Protein AF-0000000066669365 (afdb_homodimer)

InterPro domains:
  IPR012906 Transcriptional repressor PaaX-like, N-terminal [PF07848] (10-70)
  IPR013225 Transcriptional repressor PaaX-like, C-terminal [PF08223] (181-238)
  IPR036388 Winged helix-like DNA-binding domain superfamily [G3DSA:1.10.10.10] (6-81)
  IPR048846 Transcriptional repressor PaaX-like, central Cas2-like domain [PF20803] (87-135)

Sequence (490 aa):
MAMRMRKLTARSAILSALLGAHPAQAPVSWIVSVAEELGLQQSAVRVALTRMVAMGDLERGQGVYRLSDRLIERQRRQDAAVSPLLKAWDGEWYLAVVTAVGDDAAARTAFRDTMRARKLGELREGVWTRPANVEIALGPDASRRVSVFTAAPHDSPVELAENLFAPQLWARDAQRLLRAFADSTSLRERFEVAAAAVRHILDDPLLPEPLLPADWPGAQLRAEYAAFRTEFMAFAEQLLVPSEAMAMRMRKLTARSAILSALLGAHPAQAPVSWIVSVAEELGLQQSAVRVALTRMVAMGDLERGQGVYRLSDRLIERQRRQDAAVSPLLKAWDGEWYLAVVTAVGDDAAARTAFRDTMRARKLGELREGVWTRPANVEIALGPDASRRVSVFTAAPHDSPVELAENLFAPQLWARDAQRLLRAFADSTSLRERFEVAAAAVRHILDDPLLPEPLLPADWPGAQLRAEYAAFRTEFMAFAEQLLVPSEA

Solvent-accessible surface area (backbone atoms only — not comparable to full-atom values): 27274 Å² total; per-residue (Å²): 124,77,78,77,67,61,76,80,46,52,57,58,47,51,51,54,50,32,69,52,32,90,65,42,45,46,41,55,68,50,55,44,52,54,36,41,76,51,71,42,56,64,67,54,39,54,52,38,52,53,50,34,38,73,72,53,45,30,43,79,55,96,64,28,38,27,62,22,70,67,51,53,51,52,48,51,52,49,55,44,54,68,61,64,79,71,52,82,68,86,72,44,21,40,34,36,34,49,59,60,77,88,72,52,71,67,57,51,51,54,47,51,51,53,42,46,74,68,49,39,23,65,74,38,94,58,30,32,34,38,70,48,28,54,87,80,80,66,55,72,73,58,46,71,30,38,50,45,25,46,27,31,65,74,60,61,64,46,57,51,44,40,73,51,65,36,53,67,60,56,37,52,53,47,50,52,48,51,51,48,48,71,69,38,88,45,72,42,51,39,46,24,46,39,56,52,44,53,57,53,51,63,64,53,68,75,72,57,71,91,56,48,65,98,80,61,44,62,67,58,50,52,49,52,42,52,50,46,51,52,52,52,32,53,54,51,53,60,66,64,53,73,74,80,119,124,77,78,76,67,60,75,78,46,52,58,57,49,51,50,54,50,31,69,52,32,88,63,43,44,46,42,55,68,48,55,45,52,52,37,42,75,51,70,44,57,63,69,55,39,55,51,38,51,54,50,33,38,73,74,55,45,31,42,78,56,96,65,28,39,28,62,23,70,67,52,52,53,53,49,50,51,50,56,46,54,68,61,65,79,71,50,80,68,85,71,42,22,39,34,36,33,50,59,61,77,88,72,53,72,68,57,50,51,54,47,50,50,51,41,46,73,67,50,39,23,66,75,37,94,56,30,33,33,38,70,48,28,57,88,81,81,69,55,71,73,59,47,70,30,38,50,45,24,46,26,32,63,74,61,59,64,46,58,53,44,40,74,52,64,36,56,67,59,55,37,52,53,48,49,51,48,52,50,47,49,71,69,38,86,45,71,45,51,36,46,25,45,40,55,52,44,52,56,52,51,62,64,54,68,76,72,57,71,91,58,48,64,96,78,61,43,62,67,60,48,51,49,52,44,51,52,46,52,52,51,50,32,54,53,49,52,59,65,63,55,76,75,81,120

Foldseek 3Di:
DQPPQDADALLNQLQLLLLLDVPSKDALVLSLVSCVQLVDDSVRNVVSQVVCVVVVQWDDDPRMIHGHPVVVVVVVVLVCLLPDQWADFDQKKKKKAFPDDDDDPVRLVVLVVQLVLQLWFDPDVRITMAGPTHDDDDPPVNVVRIDIDTDHDPDDPLVVCCVGQVLVVLQVVLVSLVVQCVPDDGLNSNSSSLVVLSVSSSSDSPHDPVNHDPPRCSVVSSVSSVVSSVVSSVVSVVSRPPPPD/DQPPQDADALLNQLQLLLLLDVPSKDALVLSLVSCVQLVDDSVRNVVSQVVCVVVVQWDDDPRMIHGHPVNNVVVVVLVCLLPDQWADFDQKKKKKAFPDDDDDPVRLVVLVVQLVLQLWFDPDVRITMAGPTHDDDDPPVNVVRIDIDTDHDPDDPLVVCCVGQVLVVLQVVLVSLVVQCVPDDGLNSNSSSLVVLSVSSSSDSPHDPVNHDPPRCSVVSSVSSVVSSVVSSVVSVVSRPPPPD

Nearest PDB structures (foldseek):
  3kfw-assembly1_X  TM=9.286E-01  e=2.089E-20  Mycobacterium tuberculosis
  8a39-assembly2_BP1-2  TM=7.249E-01  e=1.173E-09  Escherichia coli W
  7oyk-assembly2_CCC  TM=7.024E-01  e=5.234E-01  Bacillus subtilis subsp. subtilis str. 168
  2g7u-assembly1_A  TM=2.513E-01  e=1.469E-02  Rhodococcus jostii RHA1
  6lbs-assembly6_F  TM=3.876E-01  e=5.234E-01  Kluyveromyces lactis

Secondary structure (DSSP, 8-state):
----PPPP-HHHHHHHHHHHSSSSEEEHHHHHHHHHHTT--HHHHHHHHHHHHHTTSEEEETTEEEE-HHHHHHHHHHHHHHS-------S-EEEEEE------HHHHHHHHHHHHHTT-EEEETTEEEEESSS-----HHHHTTEEEEEEEESS-HHHHHHHHH-HHHHHHHHHHHHHHHHH--SHHHHHHHHHHHHHHHHT-----GGGS-TT--HHHHHHHHHHHHHHHHHHHHHHHS----/----PPPPPHHHHHHHHHHHSSSSEEEHHHHHHHHHHTT--HHHHHHHHHHHHHTTSEEEETTEEEE-HHHHHHHHHHHHHHS-------S-EEEEEE------HHHHHHHHHHHHHTT-EEEETTEEEEESSS-----HHHHTTEEEEEEEESS-HHHHHHHHH-HHHHHHHHHHHHHHHHH--SHHHHHHHHHHHHHHHHT-----GGGS-TT--HHHHHHHHHHHHHHHHHHHHHHHS----

pLDDT: mean 90.57, std 10.23, range [36.0, 98.69]

Structure (mmCIF, N/CA/C/O backbone):
data_AF-0000000066669365-model_v1
#
loop_
_entity.id
_entity.type
_entity.pdbx_description
1 polymer 'PaaX-like protein'
#
loop_
_atom_site.group_PDB
_atom_site.id
_atom_site.type_symbol
_atom_site.label_atom_id
_atom_site.label_alt_id
_atom_site.label_comp_id
_atom_site.label_asym_id
_atom_site.label_entity_id
_atom_site.label_seq_id
_atom_site.pdbx_PDB_ins_code
_atom_site.Cartn_x
_atom_site.Cartn_y
_atom_site.Cartn_z
_atom_site.occupancy
_atom_site.B_iso_or_equiv
_atom_site.auth_seq_id
_atom_site.auth_comp_id
_atom_site.auth_asym_id
_atom_site.auth_atom_id
_atom_site.pdbx_PDB_model_num
ATOM 1 N N . MET A 1 1 ? -16.938 -21.219 -23.234 1 36.06 1 MET A N 1
ATOM 2 C CA . MET A 1 1 ? -16.141 -21.812 -24.297 1 36.06 1 MET A CA 1
ATOM 3 C C . MET A 1 1 ? -15.43 -23.062 -23.812 1 36.06 1 MET A C 1
ATOM 5 O O . MET A 1 1 ? -15.008 -23.125 -22.656 1 36.06 1 MET A O 1
ATOM 9 N N . ALA A 1 2 ? -15.719 -24.094 -24.5 1 45.44 2 ALA A N 1
ATOM 10 C CA . ALA A 1 2 ? -15.172 -25.406 -24.141 1 45.44 2 ALA A CA 1
ATOM 11 C C . ALA A 1 2 ? -13.672 -25.312 -23.859 1 45.44 2 ALA A C 1
ATOM 13 O O . ALA A 1 2 ? -12.93 -24.703 -24.641 1 45.44 2 ALA A O 1
ATOM 14 N N . MET A 1 3 ? -13.336 -25.219 -22.656 1 54.41 3 MET A N 1
ATOM 15 C CA . MET A 1 3 ? -11.898 -25.234 -22.391 1 54.41 3 MET A CA 1
ATOM 16 C C . MET A 1 3 ? -11.172 -26.109 -23.406 1 54.41 3 MET A C 1
ATOM 18 O O . MET A 1 3 ? -11.461 -27.297 -23.516 1 54.41 3 MET A O 1
ATOM 22 N N . ARG A 1 4 ? -10.781 -25.578 -24.453 1 55.84 4 ARG A N 1
ATOM 23 C CA . ARG A 1 4 ? -10.07 -26.328 -25.484 1 55.84 4 ARG A CA 1
ATOM 24 C C . ARG A 1 4 ? -8.859 -27.047 -24.906 1 55.84 4 ARG A C 1
ATOM 26 O O . ARG A 1 4 ? -7.934 -26.422 -24.406 1 55.84 4 ARG A O 1
ATOM 33 N N . MET A 1 5 ? -9.07 -28.203 -24.531 1 72.38 5 MET A N 1
ATOM 34 C CA . MET A 1 5 ? -7.965 -29.031 -24.078 1 72.38 5 MET A CA 1
ATOM 35 C C . MET A 1 5 ? -6.93 -29.219 -25.188 1 72.38 5 MET A C 1
ATOM 37 O O . MET A 1 5 ? -7.281 -29.516 -26.328 1 72.38 5 MET A O 1
ATOM 41 N N . ARG A 1 6 ? -5.73 -28.875 -24.891 1 72.44 6 ARG A N 1
ATOM 42 C CA . ARG A 1 6 ? -4.664 -29.062 -25.859 1 72.44 6 ARG A CA 1
ATOM 43 C C . ARG A 1 6 ? -4.453 -30.547 -26.172 1 72.44 6 ARG A C 1
ATOM 45 O O . ARG A 1 6 ? -4.555 -31.391 -25.281 1 72.44 6 ARG A O 1
ATOM 52 N N . LYS A 1 7 ? -4.137 -30.703 -27.391 1 84.88 7 LYS A N 1
ATOM 53 C CA . LYS A 1 7 ? -3.875 -32.062 -27.844 1 84.88 7 LYS A CA 1
ATOM 54 C C . LYS A 1 7 ? -2.562 -32.594 -27.266 1 84.88 7 LYS A C 1
ATOM 56 O O . LYS A 1 7 ? -1.617 -31.828 -27.062 1 84.88 7 LYS A O 1
ATOM 61 N N . LEU A 1 8 ? -2.572 -33.844 -26.969 1 87.31 8 LEU A N 1
ATOM 62 C CA . LEU A 1 8 ? -1.37 -34.5 -26.469 1 87.31 8 LEU A CA 1
ATOM 63 C C . LEU A 1 8 ? -0.246 -34.406 -27.5 1 87.31 8 LEU A C 1
ATOM 65 O O . LEU A 1 8 ? -0.464 -34.688 -28.688 1 87.31 8 LEU A O 1
ATOM 69 N N . THR A 1 9 ? 0.892 -34 -27.078 1 89.81 9 THR A N 1
ATOM 70 C CA . THR A 1 9 ? 2.049 -33.938 -27.969 1 89.81 9 THR A CA 1
ATOM 71 C C . THR A 1 9 ? 3.002 -35.094 -27.688 1 89.81 9 THR A C 1
ATOM 73 O O . THR A 1 9 ? 3.006 -35.656 -26.594 1 89.81 9 THR A O 1
ATOM 76 N N . ALA A 1 10 ? 3.785 -35.375 -28.719 1 92.31 10 ALA A N 1
ATOM 77 C CA . ALA A 1 10 ? 4.801 -36.406 -28.578 1 92.31 10 ALA A CA 1
ATOM 78 C C . ALA A 1 10 ? 5.785 -36.062 -27.469 1 92.31 10 ALA A C 1
ATOM 80 O O . ALA A 1 10 ? 6.16 -36.938 -26.672 1 92.31 10 ALA A O 1
ATOM 81 N N . ARG A 1 11 ? 6.125 -34.844 -27.406 1 91.31 11 ARG A N 1
ATOM 82 C CA . ARG A 1 11 ? 7.066 -34.406 -26.391 1 91.31 11 ARG A CA 1
ATOM 83 C C . ARG A 1 11 ? 6.523 -34.656 -24.984 1 91.31 11 ARG A C 1
ATOM 85 O O . ARG A 1 11 ? 7.234 -35.188 -24.141 1 91.31 11 ARG A O 1
ATOM 92 N N . SER A 1 12 ? 5.289 -34.312 -24.797 1 88.12 12 SER A N 1
ATOM 93 C CA . SER A 1 12 ? 4.699 -34.469 -23.469 1 88.12 12 SER A CA 1
ATOM 94 C C . SER A 1 12 ? 4.574 -35.938 -23.094 1 88.12 12 SER A C 1
ATOM 96 O O . SER A 1 12 ? 4.785 -36.312 -21.938 1 88.12 12 SER A O 1
ATOM 98 N N . ALA A 1 13 ? 4.246 -36.719 -24.062 1 87.75 13 ALA A N 1
ATOM 99 C CA . ALA A 1 13 ? 4.141 -38.156 -23.828 1 87.75 13 ALA A CA 1
ATOM 100 C C . ALA A 1 13 ? 5.496 -38.75 -23.453 1 87.75 13 ALA A C 1
ATOM 102 O O . ALA A 1 13 ? 5.602 -39.531 -22.516 1 87.75 13 ALA A O 1
ATOM 103 N N . ILE A 1 14 ? 6.496 -38.375 -24.188 1 89.38 14 ILE A N 1
ATOM 104 C CA . ILE A 1 14 ? 7.855 -38.875 -23.953 1 89.38 14 ILE A CA 1
ATOM 105 C C . ILE A 1 14 ? 8.312 -38.469 -22.547 1 89.38 14 ILE A C 1
ATOM 107 O O . ILE A 1 14 ? 8.805 -39.312 -21.797 1 89.38 14 ILE A O 1
ATOM 111 N N . LEU A 1 15 ? 8.117 -37.25 -22.25 1 88.62 15 LEU A N 1
ATOM 112 C CA . LEU A 1 15 ? 8.516 -36.719 -20.953 1 88.62 15 LEU A CA 1
ATOM 113 C C . LEU A 1 15 ? 7.809 -37.469 -19.828 1 88.62 15 LEU A C 1
ATOM 115 O O . LEU A 1 15 ? 8.445 -37.906 -18.859 1 88.62 15 LEU A O 1
ATOM 119 N N . SER A 1 16 ? 6.562 -37.625 -19.953 1 83.88 16 SER A N 1
ATOM 120 C CA . SER A 1 16 ? 5.766 -38.281 -18.922 1 83.88 16 SER A CA 1
ATOM 121 C C . SER A 1 16 ? 6.184 -39.719 -18.75 1 83.88 16 SER A C 1
ATOM 123 O O . SER A 1 16 ? 6.277 -40.219 -17.625 1 83.88 16 SER A O 1
ATOM 125 N N . ALA A 1 17 ? 6.434 -40.344 -19.812 1 83.06 17 ALA A N 1
ATOM 126 C CA . ALA A 1 17 ? 6.859 -41.75 -19.781 1 83.06 17 ALA A CA 1
ATOM 127 C C . ALA A 1 17 ? 8.203 -41.906 -19.062 1 83.06 17 ALA A C 1
ATOM 129 O O . ALA A 1 17 ? 8.359 -42.719 -18.188 1 83.06 17 ALA A O 1
ATOM 130 N N . LEU A 1 18 ? 9.102 -41.062 -19.438 1 86.69 18 LEU A N 1
ATOM 131 C CA . LEU A 1 18 ? 10.453 -41.188 -18.891 1 86.69 18 LEU A CA 1
ATOM 132 C C . LEU A 1 18 ? 10.469 -40.812 -17.422 1 86.69 18 LEU A C 1
ATOM 134 O O . LEU A 1 18 ? 11.258 -41.344 -16.641 1 86.69 18 LEU A O 1
ATOM 138 N N . LEU A 1 19 ? 9.633 -39.906 -17.047 1 80.5 19 LEU A N 1
ATOM 139 C CA . LEU A 1 19 ? 9.547 -39.531 -15.641 1 80.5 19 LEU A CA 1
ATOM 140 C C . LEU A 1 19 ? 9 -40.656 -14.781 1 80.5 19 LEU A C 1
ATOM 142 O O . LEU A 1 19 ? 9.258 -40.719 -13.578 1 80.5 19 LEU A O 1
ATOM 146 N N . GLY A 1 20 ? 8.266 -41.5 -15.422 1 73.81 20 GLY A N 1
ATOM 147 C CA . GLY A 1 20 ? 7.75 -42.688 -14.719 1 73.81 20 GLY A CA 1
ATOM 148 C C . GLY A 1 20 ? 8.742 -43.812 -14.664 1 73.81 20 GLY A C 1
ATOM 149 O O . GLY A 1 20 ? 8.57 -44.75 -13.875 1 73.81 20 GLY A O 1
ATOM 150 N N . ALA A 1 21 ? 9.742 -43.719 -15.453 1 77.12 21 ALA A N 1
ATOM 151 C CA . ALA A 1 21 ? 10.766 -44.75 -15.469 1 77.12 21 ALA A CA 1
ATOM 152 C C . ALA A 1 21 ? 11.797 -44.531 -14.367 1 77.12 21 ALA A C 1
ATOM 154 O O . ALA A 1 21 ? 12.094 -43.375 -14.016 1 77.12 21 ALA A O 1
ATOM 155 N N . HIS A 1 22 ? 12.211 -45.719 -13.719 1 76.56 22 HIS A N 1
ATOM 156 C CA . HIS A 1 22 ? 13.266 -45.656 -12.711 1 76.56 22 HIS A CA 1
ATOM 157 C C . HIS A 1 22 ? 14.422 -46.594 -13.07 1 76.56 22 HIS A C 1
ATOM 159 O O . HIS A 1 22 ? 14.281 -47.812 -13.016 1 76.56 22 HIS A O 1
ATOM 165 N N . PRO A 1 23 ? 15.562 -45.906 -13.43 1 79.44 23 PRO A N 1
ATOM 166 C CA . PRO A 1 23 ? 15.883 -44.469 -13.617 1 79.44 23 PRO A CA 1
ATOM 167 C C . PRO A 1 23 ? 15.172 -43.875 -14.828 1 79.44 23 PRO A C 1
ATOM 169 O O . PRO A 1 23 ? 14.562 -44.594 -15.617 1 79.44 23 PRO A O 1
ATOM 172 N N . ALA A 1 24 ? 15.203 -42.5 -14.969 1 85.12 24 ALA A N 1
ATOM 173 C CA . ALA A 1 24 ? 14.492 -41.781 -16.016 1 85.12 24 ALA A CA 1
ATOM 174 C C . ALA A 1 24 ? 15.141 -42 -17.375 1 85.12 24 ALA A C 1
ATOM 176 O O . ALA A 1 24 ? 15.578 -41.062 -18.047 1 85.12 24 ALA A O 1
ATOM 177 N N . GLN A 1 25 ? 15.258 -43.25 -17.734 1 90.88 25 GLN A N 1
ATOM 178 C CA . GLN A 1 25 ? 15.82 -43.656 -19.016 1 90.88 25 GLN A CA 1
ATOM 179 C C . GLN A 1 25 ? 15.125 -44.906 -19.578 1 90.88 25 GLN A C 1
ATOM 181 O O . GLN A 1 25 ? 14.547 -45.688 -18.812 1 90.88 25 GLN A O 1
ATOM 186 N N . ALA A 1 26 ? 15.102 -44.969 -20.859 1 91.5 26 ALA A N 1
ATOM 187 C CA . ALA A 1 26 ? 14.445 -46.125 -21.484 1 91.5 26 ALA A CA 1
ATOM 188 C C . ALA A 1 26 ? 14.906 -46.281 -22.938 1 91.5 26 ALA A C 1
ATOM 190 O O . ALA A 1 26 ? 15.32 -45.312 -23.578 1 91.5 26 ALA A O 1
ATOM 191 N N . PRO A 1 27 ? 14.906 -47.531 -23.359 1 92.12 27 PRO A N 1
ATOM 192 C CA . PRO A 1 27 ? 15.18 -47.75 -24.781 1 92.12 27 PRO A CA 1
ATOM 193 C C . PRO A 1 27 ? 14.109 -47.125 -25.688 1 92.12 27 PRO A C 1
ATOM 195 O O . PRO A 1 27 ? 12.961 -46.969 -25.266 1 92.12 27 PRO A O 1
ATOM 198 N N . VAL A 1 28 ? 14.484 -46.781 -26.859 1 91.12 28 VAL A N 1
ATOM 199 C CA . VAL A 1 28 ? 13.602 -46.125 -27.828 1 91.12 28 VAL A CA 1
ATOM 200 C C . VAL A 1 28 ? 12.375 -47 -28.062 1 91.12 28 VAL A C 1
ATOM 202 O O . VAL A 1 28 ? 11.273 -46.5 -28.281 1 91.12 28 VAL A O 1
ATOM 205 N N . SER A 1 29 ? 12.516 -48.312 -28.062 1 90.88 29 SER A N 1
ATOM 206 C CA . SER A 1 29 ? 11.414 -49.25 -28.328 1 90.88 29 SER A CA 1
ATOM 207 C C . SER A 1 29 ? 10.297 -49.094 -27.312 1 90.88 29 SER A C 1
ATOM 209 O O . SER A 1 29 ? 9.117 -49.062 -27.656 1 90.88 29 SER A O 1
ATOM 211 N N . TRP A 1 30 ? 10.727 -48.938 -26.125 1 91.75 30 TRP A N 1
ATOM 212 C CA . TRP A 1 30 ? 9.75 -48.75 -25.047 1 91.75 30 TRP A CA 1
ATOM 213 C C . TRP A 1 30 ? 9.047 -47.406 -25.188 1 91.75 30 TRP A C 1
ATOM 215 O O . TRP A 1 30 ? 7.82 -47.312 -25.078 1 91.75 30 TRP A O 1
ATOM 225 N N . ILE A 1 31 ? 9.742 -46.344 -25.438 1 91.94 31 ILE A N 1
ATOM 226 C CA . ILE A 1 31 ? 9.188 -45 -25.578 1 91.94 31 ILE A CA 1
ATOM 227 C C . ILE A 1 31 ? 8.156 -44.969 -26.703 1 91.94 31 ILE A C 1
ATOM 229 O O . ILE A 1 31 ? 7.062 -44.438 -26.547 1 91.94 31 ILE A O 1
ATOM 233 N N . VAL A 1 32 ? 8.523 -45.594 -27.734 1 90.62 32 VAL A N 1
ATOM 234 C CA . VAL A 1 32 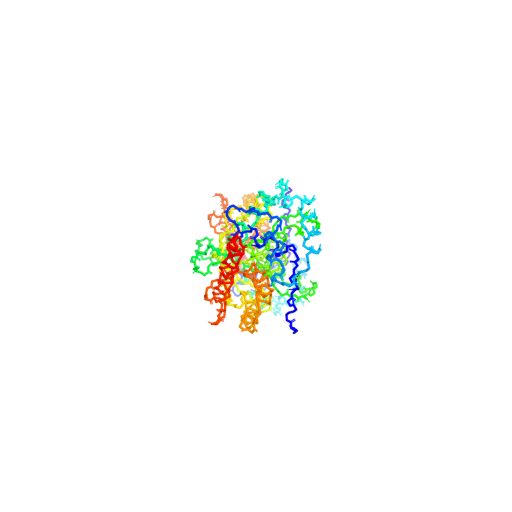? 7.652 -45.625 -28.906 1 90.62 32 VAL A CA 1
ATOM 235 C C . VAL A 1 32 ? 6.395 -46.438 -28.594 1 90.62 32 VAL A C 1
ATOM 237 O O . VAL A 1 32 ? 5.293 -46.062 -28.984 1 90.62 32 VAL A O 1
ATOM 240 N N . SER A 1 33 ? 6.535 -47.562 -27.859 1 90.88 33 SER A N 1
ATOM 241 C CA . SER A 1 33 ? 5.395 -48.406 -27.5 1 90.88 33 SER A CA 1
ATOM 242 C C . SER A 1 33 ? 4.398 -47.625 -26.641 1 90.88 33 SER A C 1
ATOM 244 O O . SER A 1 33 ? 3.188 -47.688 -26.875 1 90.88 33 SER A O 1
ATOM 246 N N . VAL A 1 34 ? 4.914 -46.875 -25.703 1 89.88 34 VAL A N 1
ATOM 247 C CA . VAL A 1 34 ? 4.059 -46.094 -24.844 1 89.88 34 VAL A CA 1
ATOM 248 C C . VAL A 1 34 ? 3.311 -45.031 -25.672 1 89.88 34 VAL A C 1
ATOM 250 O O . VAL A 1 34 ? 2.1 -44.875 -25.516 1 89.88 34 VAL A O 1
ATOM 253 N N . ALA A 1 35 ? 3.977 -44.375 -26.562 1 89.62 35 ALA A N 1
ATOM 254 C CA . ALA A 1 35 ? 3.398 -43.344 -27.391 1 89.62 35 ALA A CA 1
ATOM 255 C C . ALA A 1 35 ? 2.326 -43.906 -28.312 1 89.62 35 ALA A C 1
ATOM 257 O O . ALA A 1 35 ? 1.291 -43.25 -28.547 1 89.62 35 ALA A O 1
ATOM 258 N N . GLU A 1 36 ? 2.576 -45.031 -28.812 1 90.12 36 GLU A N 1
ATOM 259 C CA . GLU A 1 36 ? 1.615 -45.688 -29.703 1 90.12 36 GLU A CA 1
ATOM 260 C C . GLU A 1 36 ? 0.317 -46 -28.969 1 90.12 36 GLU A C 1
ATOM 262 O O . GLU A 1 36 ? -0.772 -45.844 -29.516 1 90.12 36 GLU A O 1
ATOM 267 N N . GLU A 1 37 ? 0.499 -46.469 -27.797 1 89.19 37 GLU A N 1
ATOM 268 C CA . GLU A 1 37 ? -0.681 -46.781 -26.984 1 89.19 37 GLU A CA 1
ATOM 269 C C . GLU A 1 37 ? -1.503 -45.531 -26.703 1 89.19 37 GLU A C 1
ATOM 271 O O . GLU A 1 37 ? -2.709 -45.625 -26.469 1 89.19 37 GLU A O 1
ATOM 276 N N . LEU A 1 38 ? -0.879 -44.375 -26.781 1 91.56 38 LEU A N 1
ATOM 277 C CA . LEU A 1 38 ? -1.552 -43.094 -26.562 1 91.56 38 LEU A CA 1
ATOM 278 C C . LEU A 1 38 ? -2.08 -42.531 -27.875 1 91.56 38 LEU A C 1
ATOM 280 O O . LEU A 1 38 ? -2.611 -41.438 -27.922 1 91.56 38 LEU A O 1
ATOM 284 N N . GLY A 1 39 ? -1.896 -43.25 -28.922 1 90.69 39 GLY A N 1
ATOM 285 C CA . GLY A 1 39 ? -2.457 -42.875 -30.203 1 90.69 39 GLY A CA 1
ATOM 286 C C . GLY A 1 39 ? -1.542 -41.969 -31.016 1 90.69 39 GLY A C 1
ATOM 287 O O . GLY A 1 39 ? -1.984 -41.344 -31.969 1 90.69 39 GLY A O 1
ATOM 288 N N . LEU A 1 40 ? -0.276 -41.938 -30.688 1 94.44 40 LEU A N 1
ATOM 289 C CA . LEU A 1 40 ? 0.68 -41.125 -31.438 1 94.44 40 LEU A CA 1
ATOM 290 C C . LEU A 1 40 ? 1.378 -41.938 -32.5 1 94.44 40 LEU A C 1
ATOM 292 O O . LEU A 1 40 ? 1.562 -43.125 -32.375 1 94.44 40 LEU A O 1
ATOM 296 N N . GLN A 1 41 ? 1.735 -41.25 -33.531 1 94.62 41 GLN A N 1
ATOM 297 C CA . GLN A 1 41 ? 2.473 -41.906 -34.625 1 94.62 41 GLN A CA 1
ATOM 298 C C . GLN A 1 41 ? 3.936 -42.094 -34.25 1 94.62 41 GLN A C 1
ATOM 300 O O . GLN A 1 41 ? 4.559 -41.219 -33.625 1 94.62 41 GLN A O 1
ATOM 305 N N . GLN A 1 42 ? 4.43 -43.25 -34.719 1 93.62 42 GLN A N 1
ATOM 306 C CA . GLN A 1 42 ? 5.82 -43.594 -34.406 1 93.62 42 GLN A CA 1
ATOM 307 C C . GLN A 1 42 ? 6.773 -42.562 -35 1 93.62 42 GLN A C 1
ATOM 309 O O . GLN A 1 42 ? 7.762 -42.188 -34.375 1 93.62 42 GLN A O 1
ATOM 314 N N . SER A 1 43 ? 6.473 -42.094 -36.156 1 94.5 43 SER A N 1
ATOM 315 C CA . SER A 1 43 ? 7.332 -41.125 -36.812 1 94.5 43 SER A CA 1
ATOM 316 C C . SER A 1 43 ? 7.391 -39.812 -36.031 1 94.5 43 SER A C 1
ATOM 318 O O . SER A 1 43 ? 8.461 -39.219 -35.875 1 94.5 43 SER A O 1
ATOM 320 N N . ALA A 1 44 ? 6.289 -39.438 -35.531 1 94.31 44 ALA A N 1
ATOM 321 C CA . ALA A 1 44 ? 6.223 -38.219 -34.719 1 94.31 44 ALA A CA 1
ATOM 322 C C . ALA A 1 44 ? 7.031 -38.344 -33.438 1 94.31 44 ALA A C 1
ATOM 324 O O . ALA A 1 44 ? 7.695 -37.375 -33.031 1 94.31 44 ALA A O 1
ATOM 325 N N . VAL A 1 45 ? 7.016 -39.469 -32.875 1 95.19 45 VAL A N 1
ATOM 326 C CA . VAL A 1 45 ? 7.746 -39.719 -31.625 1 95.19 45 VAL A CA 1
ATOM 327 C C . VAL A 1 45 ? 9.25 -39.688 -31.891 1 95.19 45 VAL A C 1
ATOM 329 O O . VAL A 1 45 ? 10 -39.062 -31.141 1 95.19 45 VAL A O 1
ATOM 332 N N . ARG A 1 46 ? 9.648 -40.281 -32.969 1 93.69 46 ARG A N 1
ATOM 333 C CA . ARG A 1 46 ? 11.07 -40.344 -33.281 1 93.69 46 ARG A CA 1
ATOM 334 C C . ARG A 1 46 ? 11.594 -38.938 -33.625 1 93.69 46 ARG A C 1
ATOM 336 O O . ARG A 1 46 ? 12.711 -38.594 -33.219 1 93.69 46 ARG A O 1
ATOM 343 N N . VAL A 1 47 ? 10.797 -38.188 -34.25 1 96.31 47 VAL A N 1
ATOM 344 C CA . VAL A 1 47 ? 11.164 -36.781 -34.562 1 96.31 47 VAL A CA 1
ATOM 345 C C . VAL A 1 47 ? 11.289 -36 -33.25 1 96.31 47 VAL A C 1
ATOM 347 O O . VAL A 1 47 ? 12.25 -35.25 -33.062 1 96.31 47 VAL A O 1
ATOM 350 N N . ALA A 1 48 ? 10.297 -36.188 -32.406 1 96.56 48 ALA A N 1
ATOM 351 C CA . ALA A 1 48 ? 10.312 -35.5 -31.109 1 96.56 48 ALA A CA 1
ATOM 352 C C . ALA A 1 48 ? 11.547 -35.875 -30.297 1 96.56 48 ALA A C 1
ATOM 354 O O . ALA A 1 48 ? 12.164 -35.031 -29.656 1 96.56 48 ALA A O 1
ATOM 355 N N . LEU A 1 49 ? 11.953 -37.156 -30.328 1 95.62 49 LEU A N 1
ATOM 356 C CA . LEU A 1 49 ? 13.141 -37.625 -29.609 1 95.62 49 LEU A CA 1
ATOM 357 C C . LEU A 1 49 ? 14.391 -36.906 -30.141 1 95.62 49 LEU A C 1
ATOM 359 O O . LEU A 1 49 ? 15.203 -36.438 -29.344 1 95.62 49 LEU A O 1
ATOM 363 N N . THR A 1 50 ? 14.5 -36.812 -31.406 1 95.25 50 THR A N 1
ATOM 364 C CA . THR A 1 50 ? 15.648 -36.156 -32.031 1 95.25 50 THR A CA 1
ATOM 365 C C . THR A 1 50 ? 15.719 -34.688 -31.625 1 95.25 50 THR A C 1
ATOM 367 O O . THR A 1 50 ? 16.797 -34.188 -31.297 1 95.25 50 THR A O 1
ATOM 370 N N . ARG A 1 51 ? 14.648 -34.031 -31.656 1 96.31 51 ARG A N 1
ATOM 371 C CA . ARG A 1 51 ? 14.578 -32.625 -31.281 1 96.31 51 ARG A CA 1
ATOM 372 C C . ARG A 1 51 ? 14.93 -32.438 -29.797 1 96.31 51 ARG A C 1
ATOM 374 O O . ARG A 1 51 ? 15.641 -31.484 -29.453 1 96.31 51 ARG A O 1
ATOM 381 N N . MET A 1 52 ? 14.391 -33.281 -28.984 1 95.5 52 MET A N 1
ATOM 382 C CA . MET A 1 52 ? 14.625 -33.188 -27.547 1 95.5 52 MET A CA 1
ATOM 383 C C . MET A 1 52 ? 16.094 -33.406 -27.203 1 95.5 52 MET A C 1
ATOM 385 O O . MET A 1 52 ? 16.625 -32.781 -26.281 1 95.5 52 MET A O 1
ATOM 389 N N . VAL A 1 53 ? 16.781 -34.219 -27.984 1 95.06 53 VAL A N 1
ATOM 390 C CA . VAL A 1 53 ? 18.219 -34.406 -27.812 1 95.06 53 VAL A CA 1
ATOM 391 C C . VAL A 1 53 ? 18.953 -33.156 -28.266 1 95.06 53 VAL A C 1
ATOM 393 O O . VAL A 1 53 ? 19.844 -32.656 -27.578 1 95.06 53 VAL A O 1
ATOM 396 N N . ALA A 1 54 ? 18.484 -32.656 -29.344 1 96 54 ALA A N 1
ATOM 397 C CA . ALA A 1 54 ? 19.125 -31.469 -29.891 1 96 54 ALA A CA 1
ATOM 398 C C . ALA A 1 54 ? 19 -30.297 -28.938 1 96 54 ALA A C 1
ATOM 400 O O . ALA A 1 54 ? 19.906 -29.469 -28.828 1 96 54 ALA A O 1
ATOM 401 N N . MET A 1 55 ? 17.891 -30.188 -28.234 1 94.88 55 MET A N 1
ATOM 402 C CA . MET A 1 55 ? 17.609 -29.094 -27.328 1 94.88 55 MET A CA 1
ATOM 403 C C . MET A 1 55 ? 18.234 -29.328 -25.969 1 94.88 55 MET A C 1
ATOM 405 O O . MET A 1 55 ? 18.141 -28.484 -25.078 1 94.88 55 MET A O 1
ATOM 409 N N . GLY A 1 56 ? 18.734 -30.516 -25.828 1 93.69 56 GLY A N 1
ATOM 410 C CA . GLY A 1 56 ? 19.406 -30.812 -24.578 1 93.69 56 GLY A CA 1
ATOM 411 C C . GLY A 1 56 ? 18.484 -31.359 -23.516 1 93.69 56 GLY A C 1
ATOM 412 O O . GLY A 1 56 ? 18.875 -31.484 -22.344 1 93.69 56 GLY A O 1
ATOM 413 N N . ASP A 1 57 ? 17.297 -31.688 -23.859 1 93.75 57 ASP A N 1
ATOM 414 C CA . ASP A 1 57 ? 16.312 -32.219 -22.922 1 93.75 57 ASP A CA 1
ATOM 415 C C . ASP A 1 57 ? 16.578 -33.719 -22.656 1 93.75 57 ASP A C 1
ATOM 417 O O . ASP A 1 57 ? 16.266 -34.219 -21.562 1 93.75 57 ASP A O 1
ATOM 421 N N . LEU A 1 58 ? 17.125 -34.438 -23.656 1 95 58 LEU A N 1
ATOM 422 C CA . LEU A 1 58 ? 17.438 -35.844 -23.562 1 95 58 LEU A CA 1
ATOM 423 C C . LEU A 1 58 ? 18.906 -36.094 -23.922 1 95 58 LEU A C 1
ATOM 425 O O . LEU A 1 58 ? 19.5 -35.344 -24.688 1 95 58 LEU A O 1
ATOM 429 N N . GLU A 1 59 ? 19.422 -37.031 -23.312 1 95.31 59 GLU A N 1
ATOM 430 C CA . GLU A 1 59 ? 20.703 -37.625 -23.719 1 95.31 59 GLU A CA 1
ATOM 431 C C . GLU A 1 59 ? 20.5 -39 -24.328 1 95.31 59 GLU A C 1
ATOM 433 O O . GLU A 1 59 ? 19.672 -39.781 -23.891 1 95.31 59 GLU A O 1
ATOM 438 N N . ARG A 1 60 ? 21.234 -39.25 -25.375 1 92.5 60 ARG A N 1
ATOM 439 C CA . ARG A 1 60 ? 21.109 -40.5 -26.078 1 92.5 60 ARG A CA 1
ATOM 440 C C . ARG A 1 60 ? 22.422 -41.281 -26.031 1 92.5 60 ARG A C 1
ATOM 442 O O . ARG A 1 60 ? 23.484 -40.719 -26.281 1 92.5 60 ARG A O 1
ATOM 449 N N . GLY A 1 61 ? 22.344 -42.531 -25.688 1 88.62 61 GLY A N 1
ATOM 450 C CA . GLY A 1 61 ? 23.469 -43.438 -25.734 1 88.62 61 GLY A CA 1
ATOM 451 C C . GLY A 1 61 ? 23.062 -44.875 -25.938 1 88.62 61 GLY A C 1
ATOM 452 O O . GLY A 1 61 ? 22.266 -45.406 -25.156 1 88.62 61 GLY A O 1
ATOM 453 N N . GLN A 1 62 ? 23.688 -45.5 -26.875 1 87.25 62 GLN A N 1
ATOM 454 C CA . GLN A 1 62 ? 23.5 -46.938 -27.141 1 87.25 62 GLN A CA 1
ATOM 455 C C . GLN A 1 62 ? 22.016 -47.281 -27.188 1 87.25 62 GLN A C 1
ATOM 457 O O . GLN A 1 62 ? 21.562 -48.219 -26.5 1 87.25 62 GLN A O 1
ATOM 462 N N . GLY A 1 63 ? 21.125 -46.5 -27.781 1 85.56 63 GLY A N 1
ATOM 463 C CA . GLY A 1 63 ? 19.719 -46.781 -28 1 85.56 63 GLY A CA 1
ATOM 464 C C . GLY A 1 63 ? 18.828 -46.438 -26.812 1 85.56 63 GLY A C 1
ATOM 465 O O . GLY A 1 63 ? 17.625 -46.688 -26.844 1 85.56 63 GLY A O 1
ATOM 466 N N . VAL A 1 64 ? 19.484 -45.906 -25.828 1 92.19 64 VAL A N 1
ATOM 467 C CA . VAL A 1 64 ? 18.75 -45.562 -24.609 1 92.19 64 VAL A CA 1
ATOM 468 C C . VAL A 1 64 ? 18.672 -44.031 -24.484 1 92.19 64 VAL A C 1
ATOM 470 O O . VAL A 1 64 ? 19.656 -43.344 -24.734 1 92.19 64 VAL A O 1
ATOM 473 N N . TYR A 1 65 ? 17.484 -43.562 -24.188 1 94.75 65 TYR A N 1
ATOM 474 C CA . TYR A 1 65 ? 17.266 -42.156 -23.953 1 94.75 65 TYR A CA 1
ATOM 475 C C . TYR A 1 65 ? 17.125 -41.875 -22.453 1 94.75 65 TYR A C 1
ATOM 477 O O . TYR A 1 65 ? 16.422 -42.594 -21.75 1 94.75 65 TYR A O 1
ATOM 485 N N . ARG A 1 66 ? 17.828 -40.812 -22.047 1 94.12 66 ARG A N 1
ATOM 486 C CA . ARG A 1 66 ? 17.797 -40.406 -20.641 1 94.12 66 ARG A CA 1
ATOM 487 C C . ARG A 1 66 ? 17.406 -38.938 -20.516 1 94.12 66 ARG A C 1
ATOM 489 O O . ARG A 1 66 ? 17.906 -38.094 -21.266 1 94.12 66 ARG A O 1
ATOM 496 N N . LEU A 1 67 ? 16.516 -38.656 -19.562 1 93.19 67 LEU A N 1
ATOM 497 C CA . LEU A 1 67 ? 16.219 -37.25 -19.281 1 93.19 67 LEU A CA 1
ATOM 498 C C . LEU A 1 67 ? 17.453 -36.531 -18.766 1 93.19 67 LEU A C 1
ATOM 500 O O . LEU A 1 67 ? 18.219 -37.062 -17.969 1 93.19 67 LEU A O 1
ATOM 504 N N . SER A 1 68 ? 17.625 -35.344 -19.234 1 93.44 68 SER A N 1
ATOM 505 C CA . SER A 1 68 ? 18.719 -34.5 -18.734 1 93.44 68 SER A CA 1
ATOM 506 C C . SER A 1 68 ? 18.5 -34.125 -17.266 1 93.44 68 SER A C 1
ATOM 508 O O . SER A 1 68 ? 17.359 -34.062 -16.812 1 93.44 68 SER A O 1
ATOM 510 N N . ASP A 1 69 ? 19.594 -33.875 -16.578 1 89.31 69 ASP A N 1
ATOM 511 C CA . ASP A 1 69 ? 19.516 -33.438 -15.18 1 89.31 69 ASP A CA 1
ATOM 512 C C . ASP A 1 69 ? 18.703 -32.156 -15.039 1 89.31 69 ASP A C 1
ATOM 514 O O . ASP A 1 69 ? 17.953 -32 -14.07 1 89.31 69 ASP A O 1
ATOM 518 N N . ARG A 1 70 ? 18.859 -31.344 -15.977 1 88.31 70 ARG A N 1
ATOM 519 C CA . ARG A 1 70 ? 18.125 -30.078 -15.984 1 88.31 70 ARG A CA 1
ATOM 520 C C . ARG A 1 70 ? 16.625 -30.312 -16.031 1 88.31 70 ARG A C 1
ATOM 522 O O . ARG A 1 70 ? 15.867 -29.703 -15.266 1 88.31 70 ARG A O 1
ATOM 529 N N . LEU A 1 71 ? 16.172 -31.203 -16.781 1 85.81 71 LEU A N 1
ATOM 530 C CA . LEU A 1 71 ? 14.75 -31.453 -16.938 1 85.81 71 LEU A CA 1
ATOM 531 C C . LEU A 1 71 ? 14.203 -32.219 -15.734 1 85.81 71 LEU A C 1
ATOM 533 O O . LEU A 1 71 ? 13.062 -31.969 -15.32 1 85.81 71 LEU A O 1
ATOM 537 N N . ILE A 1 72 ? 15.023 -33.062 -15.188 1 85.94 72 ILE A N 1
ATOM 538 C CA . ILE A 1 72 ? 14.633 -33.75 -13.969 1 85.94 72 ILE A CA 1
ATOM 539 C C . ILE A 1 72 ? 14.414 -32.75 -12.844 1 85.94 72 ILE A C 1
ATOM 541 O O . ILE A 1 72 ? 13.406 -32.844 -12.133 1 85.94 72 ILE A O 1
ATOM 545 N N . GLU A 1 73 ? 15.32 -31.844 -12.781 1 86.81 73 GLU A N 1
ATOM 546 C CA . GLU A 1 73 ? 15.219 -30.828 -11.734 1 86.81 73 GLU A CA 1
ATOM 547 C C . GLU A 1 73 ? 14 -29.938 -11.938 1 86.81 73 GLU A C 1
ATOM 549 O O . GLU A 1 73 ? 13.297 -29.609 -10.977 1 86.81 73 GLU A O 1
ATOM 554 N N . ARG A 1 74 ? 13.711 -29.578 -13.148 1 82.06 74 ARG A N 1
ATOM 555 C CA . ARG A 1 74 ? 12.531 -28.781 -13.469 1 82.06 74 ARG A CA 1
ATOM 556 C C . ARG A 1 74 ? 11.25 -29.5 -13.086 1 82.06 74 ARG A C 1
ATOM 558 O O . ARG A 1 74 ? 10.336 -28.906 -12.516 1 82.06 74 ARG A O 1
ATOM 565 N N . GLN A 1 75 ? 11.234 -30.766 -13.352 1 79.31 75 GLN A N 1
ATOM 566 C CA . GLN A 1 75 ? 10.055 -31.562 -13.023 1 79.31 75 GLN A CA 1
ATOM 567 C C . GLN A 1 75 ? 9.875 -31.688 -11.516 1 79.31 75 GLN A C 1
ATOM 569 O O . GLN A 1 75 ? 8.75 -31.609 -11.008 1 79.31 75 GLN A O 1
ATOM 574 N N . ARG A 1 76 ? 10.938 -31.828 -10.836 1 80 76 ARG A N 1
ATOM 575 C CA . ARG A 1 76 ? 10.891 -31.891 -9.375 1 80 76 ARG A CA 1
ATOM 576 C C . ARG A 1 76 ? 10.305 -30.609 -8.797 1 80 76 ARG A C 1
ATOM 578 O O . ARG A 1 76 ? 9.469 -30.656 -7.891 1 80 76 ARG A O 1
ATOM 585 N N . ARG A 1 77 ? 10.656 -29.531 -9.352 1 79.44 77 ARG A N 1
ATOM 586 C CA . ARG A 1 77 ? 10.156 -28.234 -8.906 1 79.44 77 ARG A CA 1
ATOM 587 C C . ARG A 1 77 ? 8.664 -28.109 -9.188 1 79.44 77 ARG A C 1
ATOM 589 O O . ARG A 1 77 ? 7.914 -27.578 -8.359 1 79.44 77 ARG A O 1
ATOM 596 N N . GLN A 1 78 ? 8.359 -28.562 -10.281 1 78 78 GLN A N 1
ATOM 597 C CA . GLN A 1 78 ? 6.945 -28.531 -10.641 1 78 78 GLN A CA 1
ATOM 598 C C . GLN A 1 78 ? 6.113 -29.406 -9.719 1 78 78 GLN A C 1
ATOM 600 O O . GLN A 1 78 ? 5.027 -29.016 -9.289 1 78 78 GLN A O 1
ATOM 605 N N . ASP A 1 79 ? 6.637 -30.594 -9.469 1 79 79 ASP A N 1
ATOM 606 C CA . ASP A 1 79 ? 5.949 -31.5 -8.562 1 79 79 ASP A CA 1
ATOM 607 C C . ASP A 1 79 ? 5.781 -30.875 -7.176 1 79 79 ASP A C 1
ATOM 609 O O . ASP A 1 79 ? 4.727 -31 -6.555 1 79 79 ASP A O 1
ATOM 613 N N . ALA A 1 80 ? 6.715 -30.203 -6.789 1 78.25 80 ALA A N 1
ATOM 614 C CA . ALA A 1 80 ? 6.664 -29.516 -5.496 1 78.25 80 ALA A CA 1
ATOM 615 C C . ALA A 1 80 ? 5.637 -28.391 -5.512 1 78.25 80 ALA A C 1
ATOM 617 O O . ALA A 1 80 ? 4.969 -28.141 -4.504 1 78.25 80 ALA A O 1
ATOM 618 N N . ALA A 1 81 ? 5.496 -27.875 -6.656 1 80.5 81 ALA A N 1
ATOM 619 C CA . ALA A 1 81 ? 4.582 -26.75 -6.809 1 80.5 81 ALA A CA 1
ATOM 620 C C . ALA A 1 81 ? 3.129 -27.219 -6.812 1 80.5 81 ALA A C 1
ATOM 622 O O . ALA A 1 81 ? 2.217 -26.438 -6.527 1 80.5 81 ALA A O 1
ATOM 623 N N . VAL A 1 82 ? 2.973 -28.422 -7.102 1 85.5 82 VAL A N 1
ATOM 624 C CA . VAL A 1 82 ? 1.635 -29 -7.113 1 85.5 82 VAL A CA 1
ATOM 625 C C . VAL A 1 82 ? 1.178 -29.281 -5.684 1 85.5 82 VAL A C 1
ATOM 627 O O . VAL A 1 82 ? -0.022 -29.266 -5.395 1 85.5 82 VAL A O 1
ATOM 630 N N . SER A 1 83 ? 2.115 -29.453 -4.734 1 81.5 83 SER A N 1
ATOM 631 C CA . SER A 1 83 ? 1.83 -29.703 -3.324 1 81.5 83 SER A CA 1
ATOM 632 C C . SER A 1 83 ? 2.58 -28.719 -2.432 1 81.5 83 SER A C 1
ATOM 634 O O . SER A 1 83 ? 3.494 -29.109 -1.702 1 81.5 83 SER A O 1
ATOM 636 N N . PRO A 1 84 ? 2.057 -27.531 -2.471 1 79.94 84 PRO A N 1
ATOM 637 C CA . PRO A 1 84 ? 2.824 -26.531 -1.734 1 79.94 84 PRO A CA 1
ATOM 638 C C . PRO A 1 84 ? 2.607 -26.609 -0.225 1 79.94 84 PRO A C 1
ATOM 640 O O . PRO A 1 84 ? 1.602 -27.156 0.23 1 79.94 84 PRO A O 1
ATOM 643 N N . LEU A 1 85 ? 3.631 -26.109 0.441 1 80.88 85 LEU A N 1
ATOM 644 C CA . LEU A 1 85 ? 3.533 -25.969 1.89 1 80.88 85 LEU A CA 1
ATOM 645 C C . LEU A 1 85 ? 2.842 -24.656 2.27 1 80.88 85 LEU A C 1
ATOM 647 O O . LEU A 1 85 ? 3.289 -23.578 1.881 1 80.88 85 LEU A O 1
ATOM 651 N N . LEU A 1 86 ? 1.704 -24.875 3.002 1 87.31 86 LEU A N 1
ATOM 652 C CA . LEU A 1 86 ? 0.936 -23.719 3.447 1 87.31 86 LEU A CA 1
ATOM 653 C C . LEU A 1 86 ? 1.087 -23.516 4.949 1 87.31 86 LEU A C 1
ATOM 655 O O . LEU A 1 86 ? 1.345 -24.469 5.691 1 87.31 86 LEU A O 1
ATOM 659 N N . LYS A 1 87 ? 1.063 -22.297 5.332 1 91.12 87 LYS A N 1
ATOM 660 C CA . LYS A 1 87 ? 1.036 -22 6.762 1 91.12 87 LYS A CA 1
ATOM 661 C C . LYS A 1 87 ? -0.351 -21.531 7.195 1 91.12 87 LYS A C 1
ATOM 663 O O . LYS A 1 87 ? -1.172 -21.141 6.359 1 91.12 87 LYS A O 1
ATOM 668 N N . ALA A 1 88 ? -0.521 -21.594 8.492 1 93.5 88 ALA A N 1
ATOM 669 C CA . ALA A 1 88 ? -1.78 -21.109 9.055 1 93.5 88 ALA A CA 1
ATOM 670 C C . ALA A 1 88 ? -1.959 -19.625 8.773 1 93.5 88 ALA A C 1
ATOM 672 O O . ALA A 1 88 ? -0.989 -18.859 8.789 1 93.5 88 ALA A O 1
ATOM 673 N N . TRP A 1 89 ? -3.164 -19.328 8.547 1 96.5 89 TRP A N 1
ATOM 674 C CA . TRP A 1 89 ? -3.482 -17.938 8.242 1 96.5 89 TRP A CA 1
ATOM 675 C C . TRP A 1 89 ? -4.242 -17.281 9.391 1 96.5 89 TRP A C 1
ATOM 677 O O . TRP A 1 89 ? -5.254 -17.812 9.852 1 96.5 89 TRP A O 1
ATOM 687 N N . ASP A 1 90 ? -3.76 -16.141 9.805 1 96.06 90 ASP A N 1
ATOM 688 C CA . ASP A 1 90 ? -4.355 -15.469 10.961 1 96.06 90 ASP A CA 1
ATOM 689 C C . ASP A 1 90 ? -5.023 -14.156 10.555 1 96.06 90 ASP A C 1
ATOM 691 O O . ASP A 1 90 ? -5.293 -13.305 11.406 1 96.06 90 ASP A O 1
ATOM 695 N N . GLY A 1 91 ? -5.258 -13.969 9.32 1 97.19 91 GLY A N 1
ATOM 696 C CA . GLY A 1 91 ? -5.922 -12.766 8.859 1 97.19 91 GLY A CA 1
ATOM 697 C C . GLY A 1 91 ? -4.961 -11.734 8.281 1 97.19 91 GLY A C 1
ATOM 698 O O . GLY A 1 91 ? -5.391 -10.742 7.695 1 97.19 91 GLY A O 1
ATOM 699 N N . GLU A 1 92 ? -3.672 -12.031 8.344 1 97.56 92 GLU A N 1
ATOM 700 C CA . GLU A 1 92 ? -2.66 -11.07 7.906 1 97.56 92 GLU A CA 1
ATOM 701 C C . GLU A 1 92 ? -2.377 -11.211 6.414 1 97.56 92 GLU A C 1
ATOM 703 O O . GLU A 1 92 ? -2.535 -12.289 5.848 1 97.56 92 GLU A O 1
ATOM 708 N N . TRP A 1 93 ? -2.057 -10.141 5.914 1 98.56 93 TRP A N 1
ATOM 709 C CA . TRP A 1 93 ? -1.673 -10.07 4.508 1 98.56 93 TRP A CA 1
ATOM 710 C C . TRP A 1 93 ? -0.237 -9.578 4.359 1 98.56 93 TRP A C 1
ATOM 712 O O . TRP A 1 93 ? 0.254 -8.82 5.195 1 98.56 93 TRP A O 1
ATOM 722 N N . TYR A 1 94 ? 0.445 -10.141 3.367 1 98.31 94 TYR A N 1
ATOM 723 C CA . TYR A 1 94 ? 1.69 -9.578 2.85 1 98.31 94 TYR A CA 1
ATOM 724 C C . TYR A 1 94 ? 1.415 -8.453 1.86 1 98.31 94 TYR A C 1
ATOM 726 O O . TYR A 1 94 ? 0.637 -8.625 0.918 1 98.31 94 TYR A O 1
ATOM 734 N N . LEU A 1 95 ? 1.947 -7.285 2.09 1 98.62 95 LEU A N 1
ATOM 735 C CA . LEU A 1 95 ? 1.732 -6.137 1.215 1 98.62 95 LEU A CA 1
ATOM 736 C C . LEU A 1 95 ? 3.061 -5.496 0.82 1 98.62 95 LEU A C 1
ATOM 738 O O . LEU A 1 95 ? 3.812 -5.039 1.682 1 98.62 95 LEU A O 1
ATOM 742 N N . ALA A 1 96 ? 3.344 -5.539 -0.442 1 98.56 96 ALA A N 1
ATOM 743 C CA . ALA A 1 96 ? 4.574 -4.961 -0.982 1 98.56 96 ALA A CA 1
ATOM 744 C C . ALA A 1 96 ? 4.27 -3.773 -1.888 1 98.56 96 ALA A C 1
ATOM 746 O O . ALA A 1 96 ? 3.52 -3.9 -2.859 1 98.56 96 ALA A O 1
ATOM 747 N N . VAL A 1 97 ? 4.824 -2.604 -1.563 1 98.38 97 VAL A N 1
ATOM 748 C CA . VAL A 1 97 ? 4.672 -1.383 -2.348 1 98.38 97 VAL A CA 1
ATOM 749 C C . VAL A 1 97 ? 5.984 -1.062 -3.066 1 98.38 97 VAL A C 1
ATOM 751 O O . VAL A 1 97 ? 7.031 -0.938 -2.43 1 98.38 97 VAL A O 1
ATOM 754 N N . VAL A 1 98 ? 5.918 -0.964 -4.375 1 97.69 98 VAL A N 1
ATOM 755 C CA . VAL A 1 98 ? 7.105 -0.581 -5.133 1 97.69 98 VAL A CA 1
ATOM 756 C C . VAL A 1 98 ? 7.477 0.866 -4.812 1 97.69 98 VAL A C 1
ATOM 758 O O . VAL A 1 98 ? 6.68 1.781 -5.027 1 97.69 98 VAL A O 1
ATOM 761 N N . THR A 1 99 ? 8.594 1.074 -4.281 1 95.31 99 THR A N 1
ATOM 762 C CA . THR A 1 99 ? 9.047 2.418 -3.932 1 95.31 99 THR A CA 1
ATOM 763 C C . THR A 1 99 ? 10.266 2.814 -4.758 1 95.31 99 THR A C 1
ATOM 765 O O . THR A 1 99 ? 10.648 3.986 -4.789 1 95.31 99 THR A O 1
ATOM 768 N N . ALA A 1 100 ? 10.805 1.872 -5.438 1 90.75 100 ALA A N 1
ATOM 769 C CA . ALA A 1 100 ? 11.914 2.188 -6.336 1 90.75 100 ALA A CA 1
ATOM 770 C C . ALA A 1 100 ? 11.453 3.082 -7.48 1 90.75 100 ALA A C 1
ATOM 772 O O . ALA A 1 100 ? 10.328 2.941 -7.973 1 90.75 100 ALA A O 1
ATOM 773 N N . VAL A 1 101 ? 12.328 4 -7.914 1 85.5 101 VAL A N 1
ATOM 774 C CA . VAL A 1 101 ? 12.016 4.93 -8.992 1 85.5 101 VAL A CA 1
ATOM 775 C C . VAL A 1 101 ? 12.992 4.727 -10.148 1 85.5 101 VAL A C 1
ATOM 777 O O . VAL A 1 101 ? 14.125 4.27 -9.945 1 85.5 101 VAL A O 1
ATOM 780 N N . GLY A 1 102 ? 12.57 5.047 -11.305 1 85.62 102 GLY A N 1
ATOM 781 C CA . GLY A 1 102 ? 13.477 5.176 -12.438 1 85.62 102 GLY A CA 1
ATOM 782 C C . GLY A 1 102 ? 13.688 3.871 -13.18 1 85.62 102 GLY A C 1
ATOM 783 O O . GLY A 1 102 ? 14.633 3.746 -13.969 1 85.62 102 GLY A O 1
ATOM 784 N N . ASP A 1 103 ? 12.875 2.789 -12.922 1 85.81 103 ASP A N 1
ATOM 785 C CA . ASP A 1 103 ? 13.016 1.528 -13.648 1 85.81 103 ASP A CA 1
ATOM 786 C C . ASP A 1 103 ? 12.5 1.654 -15.078 1 85.81 103 ASP A C 1
ATOM 788 O O . ASP A 1 103 ? 11.516 2.348 -15.328 1 85.81 103 ASP A O 1
ATOM 792 N N . ASP A 1 104 ? 13.25 1.03 -15.93 1 90.5 104 ASP A N 1
ATOM 793 C CA . ASP A 1 104 ? 12.766 1.032 -17.297 1 90.5 104 ASP A CA 1
ATOM 794 C C . ASP A 1 104 ? 11.68 -0.02 -17.5 1 90.5 104 ASP A C 1
ATOM 796 O O . ASP A 1 104 ? 11.336 -0.754 -16.578 1 90.5 104 ASP A O 1
ATOM 800 N N . ALA A 1 105 ? 11.172 -0.073 -18.719 1 90.19 105 ALA A N 1
ATOM 801 C CA . ALA A 1 105 ? 10.016 -0.905 -19.031 1 90.19 105 ALA A CA 1
ATOM 802 C C . ALA A 1 105 ? 10.352 -2.387 -18.875 1 90.19 105 ALA A C 1
ATOM 804 O O . ALA A 1 105 ? 9.531 -3.166 -18.391 1 90.19 105 ALA A O 1
ATOM 805 N N . ALA A 1 106 ? 11.492 -2.795 -19.266 1 91.75 106 ALA A N 1
ATOM 806 C CA . ALA A 1 106 ? 11.906 -4.191 -19.188 1 91.75 106 ALA A CA 1
ATOM 807 C C . ALA A 1 106 ? 12.031 -4.645 -17.734 1 91.75 106 ALA A C 1
ATOM 809 O O . ALA A 1 106 ? 11.586 -5.738 -17.375 1 91.75 106 ALA A O 1
ATOM 810 N N . ALA A 1 107 ? 12.586 -3.775 -16.953 1 90.56 107 ALA A N 1
ATOM 811 C CA . ALA A 1 107 ? 12.75 -4.07 -15.523 1 90.56 107 ALA A CA 1
ATOM 812 C C . ALA A 1 107 ? 11.398 -4.176 -14.828 1 90.56 107 ALA A C 1
ATOM 814 O O . ALA A 1 107 ? 11.195 -5.055 -13.984 1 90.56 107 ALA A O 1
ATOM 815 N N . ARG A 1 108 ? 10.508 -3.336 -15.258 1 91.81 108 ARG A N 1
ATOM 816 C CA . ARG A 1 108 ? 9.172 -3.357 -14.688 1 91.81 108 ARG A CA 1
ATOM 817 C C . ARG A 1 108 ? 8.438 -4.648 -15.039 1 91.81 108 ARG A C 1
ATOM 819 O O . ARG A 1 108 ? 7.793 -5.258 -14.188 1 91.81 108 ARG A O 1
ATOM 826 N N . THR A 1 109 ? 8.602 -5.066 -16.25 1 93.12 109 THR A N 1
ATOM 827 C CA . THR A 1 109 ? 7.969 -6.305 -16.688 1 93.12 109 THR A CA 1
ATOM 828 C C . THR A 1 109 ? 8.547 -7.504 -15.945 1 93.12 109 THR A C 1
ATOM 830 O O . THR A 1 109 ? 7.801 -8.359 -15.469 1 93.12 109 THR A O 1
ATOM 833 N N . ALA A 1 110 ? 9.828 -7.527 -15.836 1 92.38 110 ALA A N 1
ATOM 834 C CA . ALA A 1 110 ? 10.492 -8.617 -15.125 1 92.38 110 ALA A CA 1
ATOM 835 C C . ALA A 1 110 ? 10.055 -8.664 -13.664 1 92.38 110 ALA A C 1
ATOM 837 O O . ALA A 1 110 ? 9.867 -9.742 -13.102 1 92.38 110 ALA A O 1
ATOM 838 N N . PHE A 1 111 ? 9.906 -7.531 -13.188 1 95.12 111 PHE A N 1
ATOM 839 C CA . PHE A 1 111 ? 9.477 -7.453 -11.797 1 95.12 111 PHE A CA 1
ATOM 840 C C . PHE A 1 111 ? 8.055 -7.984 -11.641 1 95.12 111 PHE A C 1
ATOM 842 O O . PHE A 1 111 ? 7.777 -8.766 -10.727 1 95.12 111 PHE A O 1
ATOM 849 N N . ARG A 1 112 ? 7.207 -7.602 -12.539 1 95.12 112 ARG A N 1
ATOM 850 C CA . ARG A 1 112 ? 5.832 -8.086 -12.5 1 95.12 112 ARG A CA 1
ATOM 851 C C . ARG A 1 112 ? 5.781 -9.609 -12.609 1 95.12 112 ARG A C 1
ATOM 853 O O . ARG A 1 112 ? 5.031 -10.266 -11.883 1 95.12 112 ARG A O 1
ATOM 860 N N . ASP A 1 113 ? 6.59 -10.125 -13.406 1 93.25 113 ASP A N 1
ATOM 861 C CA . ASP A 1 113 ? 6.66 -11.578 -13.57 1 93.25 113 ASP A CA 1
ATOM 862 C C . ASP A 1 113 ? 7.121 -12.25 -12.281 1 93.25 113 ASP A C 1
ATOM 864 O O . ASP A 1 113 ? 6.598 -13.297 -11.898 1 93.25 113 ASP A O 1
ATOM 868 N N . THR A 1 114 ? 8.062 -11.625 -11.688 1 93.38 114 THR A N 1
ATOM 869 C CA . THR A 1 114 ? 8.586 -12.133 -10.422 1 93.38 114 THR A CA 1
ATOM 870 C C . THR A 1 114 ? 7.492 -12.164 -9.359 1 93.38 114 THR A C 1
ATOM 872 O O . THR A 1 114 ? 7.324 -13.164 -8.656 1 93.38 114 THR A O 1
ATOM 875 N N . MET A 1 115 ? 6.746 -11.117 -9.281 1 96.31 115 MET A N 1
ATOM 876 C CA . MET A 1 115 ? 5.699 -11.016 -8.266 1 96.31 115 MET A CA 1
ATOM 877 C C . MET A 1 115 ? 4.586 -12.023 -8.523 1 96.31 115 MET A C 1
ATOM 879 O O . MET A 1 115 ? 4.105 -12.68 -7.602 1 96.31 115 MET A O 1
ATOM 883 N N . ARG A 1 116 ? 4.266 -12.18 -9.758 1 94.12 116 ARG A N 1
ATOM 884 C CA . ARG A 1 116 ? 3.234 -13.141 -10.125 1 94.12 116 ARG A CA 1
ATOM 885 C C . ARG A 1 116 ? 3.691 -14.57 -9.828 1 94.12 116 ARG A C 1
ATOM 887 O O . ARG A 1 116 ? 2.902 -15.391 -9.367 1 94.12 116 ARG A O 1
ATOM 894 N N . ALA A 1 117 ? 4.938 -14.797 -10.086 1 90.38 117 ALA A N 1
ATOM 895 C CA . ALA A 1 117 ? 5.5 -16.109 -9.82 1 90.38 117 ALA A CA 1
ATOM 896 C C . ALA A 1 117 ? 5.441 -16.438 -8.328 1 90.38 117 ALA A C 1
ATOM 898 O O . ALA A 1 117 ? 5.379 -17.609 -7.945 1 90.38 117 ALA A O 1
ATOM 899 N N . ARG A 1 118 ? 5.375 -15.438 -7.539 1 92.94 118 ARG A N 1
ATOM 900 C CA . ARG A 1 118 ? 5.277 -15.625 -6.094 1 92.94 118 ARG A CA 1
ATOM 901 C C . ARG A 1 118 ? 3.824 -15.586 -5.633 1 92.94 118 ARG A C 1
ATOM 903 O O . ARG A 1 118 ? 3.551 -15.5 -4.434 1 92.94 118 ARG A O 1
ATOM 910 N N . LYS A 1 119 ? 2.914 -15.57 -6.602 1 94.94 119 LYS A N 1
ATOM 911 C CA . LYS A 1 119 ? 1.474 -15.695 -6.406 1 94.94 119 LYS A CA 1
ATOM 912 C C . LYS A 1 119 ? 0.9 -14.453 -5.73 1 94.94 119 LYS A C 1
ATOM 914 O O . LYS A 1 119 ? -0.047 -14.547 -4.945 1 94.94 119 LYS A O 1
ATOM 919 N N . LEU A 1 120 ? 1.56 -13.328 -5.957 1 97.62 120 LEU A N 1
ATOM 920 C CA . LEU A 1 120 ? 1.016 -12.062 -5.473 1 97.62 120 LEU A CA 1
ATOM 921 C C . LEU A 1 120 ? 0.028 -11.477 -6.477 1 97.62 120 LEU A C 1
ATOM 923 O O . LEU A 1 120 ? 0.196 -11.641 -7.688 1 97.62 120 LEU A O 1
ATOM 927 N N . GLY A 1 121 ? -1.036 -10.914 -5.918 1 97.88 121 GLY A N 1
ATOM 928 C CA . GLY A 1 121 ? -1.948 -10.133 -6.738 1 97.88 121 GLY A CA 1
ATOM 929 C C . GLY A 1 121 ? -1.639 -8.648 -6.719 1 97.88 121 GLY A C 1
ATOM 930 O O . GLY A 1 121 ? -1.113 -8.125 -5.734 1 97.88 121 GLY A O 1
ATOM 931 N N . GLU A 1 122 ? -1.973 -8.023 -7.789 1 97.75 122 GLU A N 1
ATOM 932 C CA . GLU A 1 122 ? -1.722 -6.59 -7.898 1 97.75 122 GLU A CA 1
ATOM 933 C C . GLU A 1 122 ? -2.982 -5.781 -7.605 1 97.75 122 GLU A C 1
ATOM 935 O O . GLU A 1 122 ? -3.928 -5.785 -8.398 1 97.75 122 GLU A O 1
ATOM 940 N N . LEU A 1 123 ? -2.977 -5.121 -6.449 1 97.75 123 LEU A N 1
ATOM 941 C CA . LEU A 1 123 ? -4.125 -4.316 -6.043 1 97.75 123 LEU A CA 1
ATOM 942 C C . LEU A 1 123 ? -4.254 -3.074 -6.918 1 97.75 123 LEU A C 1
ATOM 944 O O . LEU A 1 123 ? -5.363 -2.682 -7.285 1 97.75 123 LEU A O 1
ATOM 948 N N . ARG A 1 124 ? -3.162 -2.479 -7.176 1 95.62 124 ARG A N 1
ATOM 949 C CA . ARG A 1 124 ? -2.928 -1.419 -8.148 1 95.62 124 ARG A CA 1
ATOM 950 C C . ARG A 1 124 ? -1.481 -1.433 -8.641 1 95.62 124 ARG A C 1
ATOM 952 O O . ARG A 1 124 ? -0.636 -2.127 -8.07 1 95.62 124 ARG A O 1
ATOM 959 N N . GLU A 1 125 ? -1.27 -0.679 -9.68 1 93.5 125 GLU A N 1
ATOM 960 C CA . GLU A 1 125 ? 0.096 -0.654 -10.195 1 93.5 125 GLU A CA 1
ATOM 961 C C . GLU A 1 125 ? 1.1 -0.371 -9.078 1 93.5 125 GLU A C 1
ATOM 963 O O . GLU A 1 125 ? 1.008 0.653 -8.398 1 93.5 125 GLU A O 1
ATOM 968 N N . GLY A 1 126 ? 1.947 -1.344 -8.859 1 95.44 126 GLY A N 1
ATOM 969 C CA . GLY A 1 126 ? 3.035 -1.171 -7.91 1 95.44 126 GLY A CA 1
ATOM 970 C C . GLY A 1 126 ? 2.66 -1.571 -6.496 1 95.44 126 GLY A C 1
ATOM 971 O O . GLY A 1 126 ? 3.451 -1.399 -5.566 1 95.44 126 GLY A O 1
ATOM 972 N N . VAL A 1 127 ? 1.467 -2.066 -6.305 1 98.19 127 VAL A N 1
ATOM 973 C CA . VAL A 1 127 ? 1.055 -2.555 -4.992 1 98.19 127 VAL A CA 1
ATOM 974 C C . VAL A 1 127 ? 0.632 -4.02 -5.094 1 98.19 127 VAL A C 1
ATOM 976 O O . VAL A 1 127 ? -0.401 -4.332 -5.688 1 98.19 127 VAL A O 1
ATOM 979 N N . TRP A 1 128 ? 1.407 -4.848 -4.477 1 98.31 128 TRP A N 1
ATOM 980 C CA . TRP A 1 128 ? 1.201 -6.293 -4.547 1 98.31 128 TRP A CA 1
ATOM 981 C C . TRP A 1 128 ? 0.824 -6.855 -3.182 1 98.31 128 TRP A C 1
ATOM 983 O O . TRP A 1 128 ? 1.394 -6.461 -2.162 1 98.31 128 TRP A O 1
ATOM 993 N N . THR A 1 129 ? -0.152 -7.715 -3.193 1 98.69 129 THR A N 1
ATOM 994 C CA . THR A 1 129 ? -0.583 -8.227 -1.897 1 98.69 129 THR A CA 1
ATOM 995 C C . THR A 1 129 ? -1.148 -9.633 -2.031 1 98.69 129 THR A C 1
ATOM 997 O O . THR A 1 129 ? -1.502 -10.062 -3.131 1 98.69 129 THR A O 1
ATOM 1000 N N . ARG A 1 130 ? -1.104 -10.344 -0.964 1 98.38 130 ARG A N 1
ATOM 1001 C CA . ARG A 1 130 ? -1.727 -11.656 -0.804 1 98.38 130 ARG A CA 1
ATOM 1002 C C . ARG A 1 130 ? -1.888 -12.008 0.671 1 98.38 130 ARG A C 1
ATOM 1004 O O . ARG A 1 130 ? -1.189 -11.461 1.526 1 98.38 130 ARG A O 1
ATOM 1011 N N . PRO A 1 131 ? -2.846 -12.898 0.961 1 98.31 131 PRO A N 1
ATOM 1012 C CA . PRO A 1 131 ? -2.857 -13.422 2.328 1 98.31 131 PRO A CA 1
ATOM 1013 C C . PRO A 1 131 ? -1.527 -14.062 2.727 1 98.31 131 PRO A C 1
ATOM 1015 O O . PRO A 1 131 ? -0.885 -14.719 1.904 1 98.31 131 PRO A O 1
ATOM 1018 N N . ALA A 1 132 ? -1.145 -13.891 3.988 1 97.38 132 ALA A N 1
ATOM 1019 C CA . ALA A 1 132 ? 0.162 -14.336 4.465 1 97.38 132 ALA A CA 1
ATOM 1020 C C . ALA A 1 132 ? 0.122 -15.805 4.867 1 97.38 132 ALA A C 1
ATOM 1022 O O . ALA A 1 132 ? 0.41 -16.156 6.016 1 97.38 132 ALA A O 1
ATOM 1023 N N . ASN A 1 133 ? -0.151 -16.672 3.961 1 96.62 133 ASN A N 1
ATOM 1024 C CA . ASN A 1 133 ? -0.228 -18.094 4.254 1 96.62 133 ASN A CA 1
ATOM 1025 C C . ASN A 1 133 ? 0.8 -18.891 3.455 1 96.62 133 ASN A C 1
ATOM 1027 O O . ASN A 1 133 ? 0.806 -20.125 3.492 1 96.62 133 ASN A O 1
ATOM 1031 N N . VAL A 1 134 ? 1.566 -18.156 2.609 1 92.94 134 VAL A N 1
ATOM 1032 C CA . VAL A 1 134 ? 2.676 -18.75 1.874 1 92.94 134 VAL A CA 1
ATOM 1033 C C . VAL A 1 134 ? 3.963 -17.984 2.162 1 92.94 134 VAL A C 1
ATOM 1035 O O . VAL A 1 134 ? 3.928 -16.781 2.395 1 92.94 134 VAL A O 1
ATOM 1038 N N . GLU A 1 135 ? 5.023 -18.688 2.186 1 89.06 135 GLU A N 1
ATOM 1039 C CA . GLU A 1 135 ? 6.305 -18.016 2.35 1 89.06 135 GLU A CA 1
ATOM 1040 C C . GLU A 1 135 ? 6.703 -17.266 1.078 1 89.06 135 GLU A C 1
ATOM 1042 O O . GLU A 1 135 ? 6.719 -17.844 -0.008 1 89.06 135 GLU A O 1
ATOM 1047 N N . ILE A 1 136 ? 6.965 -16.016 1.274 1 89.88 136 ILE A N 1
ATOM 1048 C CA . ILE A 1 136 ? 7.367 -15.195 0.134 1 89.88 136 ILE A CA 1
ATOM 1049 C C . ILE A 1 136 ? 8.852 -14.844 0.247 1 89.88 136 ILE A C 1
ATOM 1051 O O . ILE A 1 136 ? 9.266 -14.195 1.206 1 89.88 136 ILE A O 1
ATOM 1055 N N . ALA A 1 137 ? 9.609 -15.336 -0.623 1 87.25 137 ALA A N 1
ATOM 1056 C CA . ALA A 1 137 ? 11.023 -14.992 -0.719 1 87.25 137 ALA A CA 1
ATOM 1057 C C . ALA A 1 137 ? 11.312 -14.203 -1.996 1 87.25 137 ALA A C 1
ATOM 1059 O O . ALA A 1 137 ? 11.352 -14.773 -3.088 1 87.25 137 ALA A O 1
ATOM 1060 N N . LEU A 1 138 ? 11.477 -12.93 -1.713 1 90.81 138 LEU A N 1
ATOM 1061 C CA . LEU A 1 138 ? 11.852 -12.117 -2.861 1 90.81 138 LEU A CA 1
ATOM 1062 C C . LEU A 1 138 ? 13.359 -12.094 -3.047 1 90.81 138 LEU A C 1
ATOM 1064 O O . LEU A 1 138 ? 14.109 -12.039 -2.068 1 90.81 138 LEU A O 1
ATOM 1068 N N . GLY A 1 139 ? 13.867 -12.352 -4.219 1 90.12 139 GLY A N 1
ATOM 1069 C CA . GLY A 1 139 ? 15.281 -12.133 -4.48 1 90.12 139 GLY A CA 1
ATOM 1070 C C . GLY A 1 139 ? 15.742 -10.727 -4.145 1 90.12 139 GLY A C 1
ATOM 1071 O O . GLY A 1 139 ? 14.914 -9.836 -3.932 1 90.12 139 GLY A O 1
ATOM 1072 N N . PRO A 1 140 ? 17.016 -10.539 -4.016 1 90.38 140 PRO A N 1
ATOM 1073 C CA . PRO A 1 140 ? 17.578 -9.242 -3.619 1 90.38 140 PRO A CA 1
ATOM 1074 C C . PRO A 1 140 ? 17.109 -8.102 -4.523 1 90.38 140 PRO A C 1
ATOM 1076 O O . PRO A 1 140 ? 16.812 -7.008 -4.043 1 90.38 140 PRO A O 1
ATOM 1079 N N . ASP A 1 141 ? 17.047 -8.367 -5.766 1 89.25 141 ASP A N 1
ATOM 1080 C CA . ASP A 1 141 ? 16.672 -7.32 -6.715 1 89.25 141 ASP A CA 1
ATOM 1081 C C . ASP A 1 141 ? 15.234 -6.859 -6.488 1 89.25 141 ASP A C 1
ATOM 1083 O O . ASP A 1 141 ? 14.961 -5.656 -6.453 1 89.25 141 ASP A O 1
ATOM 1087 N N . ALA A 1 142 ? 14.414 -7.777 -6.289 1 92.44 142 ALA A N 1
ATOM 1088 C CA . ALA A 1 142 ? 13.008 -7.445 -6.066 1 92.44 142 ALA A CA 1
ATOM 1089 C C . ALA A 1 142 ? 12.805 -6.82 -4.688 1 92.44 142 ALA A C 1
ATOM 1091 O O . ALA A 1 142 ? 12.023 -5.879 -4.535 1 92.44 142 ALA A O 1
ATOM 1092 N N . SER A 1 143 ? 13.555 -7.289 -3.756 1 94.19 143 SER A N 1
ATOM 1093 C CA . SER A 1 143 ? 13.398 -6.828 -2.381 1 94.19 143 SER A CA 1
ATOM 1094 C C . SER A 1 143 ? 13.781 -5.359 -2.246 1 94.19 143 SER A C 1
ATOM 1096 O O . SER A 1 143 ? 13.18 -4.625 -1.46 1 94.19 143 SER A O 1
ATOM 1098 N N . ARG A 1 144 ? 14.719 -4.949 -3.006 1 93 144 ARG A N 1
ATOM 1099 C CA . ARG A 1 144 ? 15.195 -3.574 -2.912 1 93 144 ARG A CA 1
ATOM 1100 C C . ARG A 1 144 ? 14.211 -2.605 -3.559 1 93 144 ARG A C 1
ATOM 1102 O O . ARG A 1 144 ? 14.312 -1.392 -3.365 1 93 144 ARG A O 1
ATOM 1109 N N . ARG A 1 145 ? 13.32 -3.129 -4.285 1 95.38 145 ARG A N 1
ATOM 1110 C CA . ARG A 1 145 ? 12.422 -2.277 -5.062 1 95.38 145 ARG A CA 1
ATOM 1111 C C . ARG A 1 145 ? 11.141 -1.989 -4.293 1 95.38 145 ARG A C 1
ATOM 1113 O O . ARG A 1 145 ? 10.336 -1.154 -4.711 1 95.38 145 ARG A O 1
ATOM 1120 N N . VAL A 1 146 ? 11.008 -2.738 -3.129 1 97.38 146 VAL A N 1
ATOM 1121 C CA . VAL A 1 146 ? 9.695 -2.637 -2.508 1 97.38 146 VAL A CA 1
ATOM 1122 C C . VAL A 1 146 ? 9.844 -2.305 -1.025 1 97.38 146 VAL A C 1
ATOM 1124 O O . VAL A 1 146 ? 10.867 -2.633 -0.41 1 97.38 146 VAL A O 1
ATOM 1127 N N . SER A 1 147 ? 8.875 -1.585 -0.467 1 97.69 147 SER A N 1
ATOM 1128 C CA . SER A 1 147 ? 8.586 -1.535 0.963 1 97.69 147 SER A CA 1
ATOM 1129 C C . SER A 1 147 ? 7.523 -2.555 1.35 1 97.69 147 SER A C 1
ATOM 1131 O O . SER A 1 147 ? 6.441 -2.584 0.758 1 97.69 147 SER A O 1
ATOM 1133 N N . VAL A 1 148 ? 7.84 -3.385 2.33 1 98.25 148 VAL A N 1
ATOM 1134 C CA . VAL A 1 148 ? 6.953 -4.496 2.658 1 98.25 148 VAL A CA 1
ATOM 1135 C C . VAL A 1 148 ? 6.258 -4.227 3.99 1 98.25 148 VAL A C 1
ATOM 1137 O O . VAL A 1 148 ? 6.863 -3.688 4.918 1 98.25 148 VAL A O 1
ATOM 1140 N N . PHE A 1 149 ? 4.969 -4.625 4.059 1 98.44 149 PHE A N 1
ATOM 1141 C CA . PHE A 1 149 ? 4.145 -4.484 5.254 1 98.44 149 PHE A CA 1
ATOM 1142 C C . PHE A 1 149 ? 3.424 -5.789 5.57 1 98.44 149 PHE A C 1
ATOM 1144 O O . PHE A 1 149 ? 3.053 -6.535 4.66 1 98.44 149 PHE A O 1
ATOM 1151 N N . THR A 1 150 ? 3.307 -6.098 6.84 1 98.44 150 THR A N 1
ATOM 1152 C CA . THR A 1 150 ? 2.211 -6.949 7.281 1 98.44 150 THR A CA 1
ATOM 1153 C C . THR A 1 150 ? 0.918 -6.148 7.406 1 98.44 150 THR A C 1
ATOM 1155 O O . THR A 1 150 ? 0.899 -5.086 8.031 1 98.44 150 THR A O 1
ATOM 1158 N N . ALA A 1 151 ? -0.129 -6.629 6.805 1 98.56 151 ALA A N 1
ATOM 1159 C CA . ALA A 1 151 ? -1.308 -5.773 6.695 1 98.56 151 ALA A CA 1
ATOM 1160 C C . ALA A 1 151 ? -2.582 -6.555 6.996 1 98.56 151 ALA A C 1
ATOM 1162 O O . ALA A 1 151 ? -2.605 -7.785 6.891 1 98.56 151 ALA A O 1
ATOM 1163 N N . ALA A 1 152 ? -3.58 -5.832 7.414 1 98.5 152 ALA A N 1
ATOM 1164 C CA . ALA A 1 152 ? -4.945 -6.328 7.582 1 98.5 152 ALA A CA 1
ATOM 1165 C C . ALA A 1 152 ? -5.953 -5.387 6.934 1 98.5 152 ALA A C 1
ATOM 1167 O O . ALA A 1 152 ? -6.082 -4.227 7.34 1 98.5 152 ALA A O 1
ATOM 1168 N N . PRO A 1 153 ? -6.637 -5.914 5.934 1 98.44 153 PRO A N 1
ATOM 1169 C CA . PRO A 1 153 ? -7.609 -5.035 5.285 1 98.44 153 PRO A CA 1
ATOM 1170 C C . PRO A 1 153 ? -8.773 -4.66 6.199 1 98.44 153 PRO A C 1
ATOM 1172 O O . PRO A 1 153 ? -9.227 -5.488 6.992 1 98.44 153 PRO A O 1
ATOM 1175 N N . HIS A 1 154 ? -9.219 -3.402 6.027 1 97.06 154 HIS A N 1
ATOM 1176 C CA . HIS A 1 154 ? -10.367 -2.955 6.805 1 97.06 154 HIS A CA 1
ATOM 1177 C C . HIS A 1 154 ? -11.664 -3.516 6.238 1 97.06 154 HIS A C 1
ATOM 1179 O O . HIS A 1 154 ? -12.633 -3.73 6.977 1 97.06 154 HIS A O 1
ATOM 1185 N N . ASP A 1 155 ? -11.68 -3.734 4.953 1 96.25 155 ASP A N 1
ATOM 1186 C CA . ASP A 1 155 ? -12.859 -4.281 4.285 1 96.25 155 ASP A CA 1
ATOM 1187 C C . ASP A 1 155 ? -12.781 -5.805 4.215 1 96.25 155 ASP A C 1
ATOM 1189 O O . ASP A 1 155 ? -11.891 -6.422 4.805 1 96.25 155 ASP A O 1
ATOM 1193 N N . SER A 1 156 ? -13.711 -6.418 3.551 1 97.5 156 SER A N 1
ATOM 1194 C CA . SER A 1 156 ? -13.867 -7.867 3.484 1 97.5 156 SER A CA 1
ATOM 1195 C C . SER A 1 156 ? -12.656 -8.516 2.818 1 97.5 156 SER A C 1
ATOM 1197 O O . SER A 1 156 ? -12.391 -8.281 1.639 1 97.5 156 SER A O 1
ATOM 1199 N N . PRO A 1 157 ? -11.992 -9.375 3.6 1 98.31 157 PRO A N 1
ATOM 1200 C CA . PRO A 1 157 ? -10.883 -10.102 2.977 1 98.31 157 PRO A CA 1
ATOM 1201 C C . PRO A 1 157 ? -11.336 -11.016 1.844 1 98.31 157 PRO A C 1
ATOM 1203 O O . PRO A 1 157 ? -10.586 -11.242 0.889 1 98.31 157 PRO A O 1
ATOM 1206 N N . VAL A 1 158 ? -12.547 -11.5 1.929 1 98 158 VAL A N 1
ATOM 1207 C CA . VAL A 1 158 ? -13.094 -12.367 0.896 1 98 158 VAL A CA 1
ATOM 1208 C C . VAL A 1 158 ? -13.242 -11.586 -0.41 1 98 158 VAL A C 1
ATOM 1210 O O . VAL A 1 158 ? -12.852 -12.07 -1.476 1 98 158 VAL A O 1
ATOM 1213 N N . GLU A 1 159 ? -13.773 -10.391 -0.285 1 97.75 159 GLU A N 1
ATOM 1214 C CA . GLU A 1 159 ? -13.938 -9.555 -1.471 1 97.75 159 GLU A CA 1
ATOM 1215 C C . GLU A 1 159 ? -12.594 -9.156 -2.061 1 97.75 159 GLU A C 1
ATOM 1217 O O . GLU A 1 159 ? -12.422 -9.148 -3.281 1 97.75 159 GLU A O 1
ATOM 1222 N N . LEU A 1 160 ? -11.68 -8.852 -1.163 1 98.25 160 LEU A N 1
ATOM 1223 C CA . LEU A 1 160 ? -10.344 -8.508 -1.623 1 98.25 160 LEU A CA 1
ATOM 1224 C C . LEU A 1 160 ? -9.695 -9.68 -2.361 1 98.25 160 LEU A C 1
ATOM 1226 O O . LEU A 1 160 ? -9.133 -9.5 -3.439 1 98.25 160 LEU A O 1
ATOM 1230 N N . ALA A 1 161 ? -9.812 -10.852 -1.856 1 98.56 161 ALA A N 1
ATOM 1231 C CA . ALA A 1 161 ? -9.258 -12.055 -2.486 1 98.56 161 ALA A CA 1
ATOM 1232 C C . ALA A 1 161 ? -9.922 -12.312 -3.838 1 98.56 161 ALA A C 1
ATOM 1234 O O . ALA A 1 161 ? -9.242 -12.664 -4.809 1 98.56 161 ALA A O 1
ATOM 1235 N N . GLU A 1 162 ? -11.219 -12.148 -3.867 1 98.12 162 GLU A N 1
ATOM 1236 C CA . GLU A 1 162 ? -11.938 -12.359 -5.125 1 98.12 162 GLU A CA 1
ATOM 1237 C C . GLU A 1 162 ? -11.461 -11.383 -6.195 1 98.12 162 GLU A C 1
ATOM 1239 O O . GLU A 1 162 ? -11.234 -11.773 -7.344 1 98.12 162 GLU A O 1
ATOM 1244 N N . ASN A 1 163 ? -11.297 -10.172 -5.781 1 97.06 163 ASN A N 1
ATOM 1245 C CA . ASN A 1 163 ? -10.867 -9.141 -6.719 1 97.06 163 ASN A CA 1
ATOM 1246 C C . ASN A 1 163 ? -9.453 -9.391 -7.219 1 97.06 163 ASN A C 1
ATOM 1248 O O . ASN A 1 163 ? -9.141 -9.117 -8.383 1 97.06 163 ASN A O 1
ATOM 1252 N N . LEU A 1 164 ? -8.633 -9.945 -6.418 1 98.12 164 LEU A N 1
ATOM 1253 C CA . LEU A 1 164 ? -7.215 -10.086 -6.734 1 98.12 164 LEU A CA 1
ATOM 1254 C C . LEU A 1 164 ? -6.957 -11.391 -7.484 1 98.12 164 LEU A C 1
ATOM 1256 O O . LEU A 1 164 ? -6.113 -11.438 -8.375 1 98.12 164 LEU A O 1
ATOM 1260 N N . PHE A 1 165 ? -7.75 -12.461 -7.145 1 98.31 165 PHE A N 1
ATOM 1261 C CA . PHE A 1 165 ? -7.309 -13.789 -7.57 1 98.31 165 PHE A CA 1
ATOM 1262 C C . PHE A 1 165 ? -8.43 -14.523 -8.289 1 98.31 165 PHE A C 1
ATOM 1264 O O . PHE A 1 165 ? -8.211 -15.586 -8.875 1 98.31 165 PHE A O 1
ATOM 1271 N N . ALA A 1 166 ? -9.664 -14.07 -8.188 1 98.12 166 ALA A N 1
ATOM 1272 C CA . ALA A 1 166 ? -10.836 -14.648 -8.844 1 98.12 166 ALA A CA 1
ATOM 1273 C C . ALA A 1 166 ? -10.945 -16.141 -8.555 1 98.12 166 ALA A C 1
ATOM 1275 O O . ALA A 1 166 ? -11.062 -16.953 -9.477 1 98.12 166 ALA A O 1
ATOM 1276 N N . PRO A 1 167 ? -11.016 -16.469 -7.246 1 98.31 167 PRO A N 1
ATOM 1277 C CA . PRO A 1 167 ? -11.086 -17.891 -6.91 1 98.31 167 PRO A CA 1
ATOM 1278 C C . PRO A 1 167 ? -12.344 -18.562 -7.449 1 98.31 167 PRO A C 1
ATOM 1280 O O . PRO A 1 167 ? -12.336 -19.766 -7.734 1 98.31 167 PRO A O 1
ATOM 1283 N N . GLN A 1 168 ? -13.391 -17.828 -7.668 1 97.94 168 GLN A N 1
ATOM 1284 C CA . GLN A 1 168 ? -14.602 -18.406 -8.227 1 97.94 168 GLN A CA 1
ATOM 1285 C C . GLN A 1 168 ? -14.375 -18.875 -9.664 1 97.94 168 GLN A C 1
ATOM 1287 O O . GLN A 1 168 ? -14.867 -19.938 -10.062 1 97.94 168 GLN A O 1
ATOM 1292 N N . LEU A 1 169 ? -13.688 -18.062 -10.398 1 97.88 169 LEU A N 1
ATOM 1293 C CA . LEU A 1 169 ? -13.375 -18.438 -11.773 1 97.88 169 LEU A CA 1
ATOM 1294 C C . LEU A 1 169 ? -12.461 -19.656 -11.812 1 97.88 169 LEU A C 1
ATOM 1296 O O . LEU A 1 169 ? -12.672 -20.578 -12.609 1 97.88 169 LEU A O 1
ATOM 1300 N N . TRP A 1 170 ? -11.438 -19.625 -11.008 1 97.81 170 TRP A N 1
ATOM 1301 C CA . TRP A 1 170 ? -10.547 -20.781 -10.906 1 97.81 170 TRP A CA 1
ATOM 1302 C C . TRP A 1 170 ? -11.336 -22.047 -10.586 1 97.81 170 TRP A C 1
ATOM 1304 O O . TRP A 1 170 ? -11.117 -23.109 -11.195 1 97.81 170 TRP A O 1
ATOM 1314 N N . ALA A 1 171 ? -12.273 -21.938 -9.633 1 98.12 171 ALA A N 1
ATOM 1315 C CA . ALA A 1 171 ? -13.078 -23.078 -9.195 1 98.12 171 ALA A CA 1
ATOM 1316 C C . ALA A 1 171 ? -13.938 -23.609 -10.344 1 98.12 171 ALA A C 1
ATOM 1318 O O . ALA A 1 171 ? -14.055 -24.812 -10.531 1 98.12 171 ALA A O 1
ATOM 1319 N N . ARG A 1 172 ? -14.484 -22.75 -11.055 1 97.5 172 ARG A N 1
ATOM 1320 C CA . ARG A 1 172 ? -15.328 -23.125 -12.188 1 97.5 172 ARG A CA 1
ATOM 1321 C C . ARG A 1 172 ? -14.531 -23.922 -13.219 1 97.5 172 ARG A C 1
ATOM 1323 O O . ARG A 1 172 ? -14.984 -24.969 -13.695 1 97.5 172 ARG A O 1
ATOM 1330 N N . ASP A 1 173 ? -13.375 -23.469 -13.523 1 97.44 173 ASP A N 1
ATOM 1331 C CA . ASP A 1 173 ? -12.523 -24.156 -14.492 1 97.44 173 ASP A CA 1
ATOM 1332 C C . ASP A 1 173 ? -12.07 -25.516 -13.953 1 97.44 173 ASP A C 1
ATOM 1334 O O . ASP A 1 173 ? -11.984 -26.484 -14.711 1 97.44 173 ASP A O 1
ATOM 1338 N N . ALA A 1 174 ? -11.797 -25.547 -12.727 1 98.06 174 ALA A N 1
ATOM 1339 C CA . ALA A 1 174 ? -11.414 -26.812 -12.094 1 98.06 174 ALA A CA 1
ATOM 1340 C C . ALA A 1 174 ? -12.555 -27.828 -12.18 1 98.06 174 ALA A C 1
ATOM 1342 O O . ALA A 1 174 ? -12.32 -29.016 -12.453 1 98.06 174 ALA A O 1
ATOM 1343 N N . GLN A 1 175 ? -13.742 -27.375 -11.945 1 98 175 GLN A N 1
ATOM 1344 C CA . GLN A 1 175 ? -14.898 -28.25 -12.039 1 98 175 GLN A CA 1
ATOM 1345 C C . GLN A 1 175 ? -15.062 -28.797 -13.461 1 98 175 GLN A C 1
ATOM 1347 O O . GLN A 1 175 ? -15.438 -29.953 -13.648 1 98 175 GLN A O 1
ATOM 1352 N N . ARG A 1 176 ? -14.789 -27.969 -14.367 1 97.62 176 ARG A N 1
ATOM 1353 C CA . ARG A 1 176 ? -14.844 -28.406 -15.758 1 97.62 176 ARG A CA 1
ATOM 1354 C C . ARG A 1 176 ? -13.797 -29.5 -16.031 1 97.62 176 ARG A C 1
ATOM 1356 O O . ARG A 1 176 ? -14.086 -30.469 -16.719 1 97.62 176 ARG A O 1
ATOM 1363 N N . LEU A 1 177 ? -12.648 -29.297 -15.477 1 97.94 177 LEU A N 1
ATOM 1364 C CA . LEU A 1 177 ? -11.586 -30.281 -15.641 1 97.94 177 LEU A CA 1
ATOM 1365 C C . LEU A 1 177 ? -11.945 -31.594 -14.953 1 97.94 177 LEU A C 1
ATOM 1367 O O . LEU A 1 177 ? -11.688 -32.688 -15.492 1 97.94 177 LEU A O 1
ATOM 1371 N N . LEU A 1 178 ? -12.57 -31.5 -13.789 1 98.06 178 LEU A N 1
ATOM 1372 C CA . LEU A 1 178 ? -13 -32.688 -13.07 1 98.06 178 LEU A CA 1
ATOM 1373 C C . LEU A 1 178 ? -14.039 -33.469 -13.875 1 98.06 178 LEU A C 1
ATOM 1375 O O . LEU A 1 178 ? -13.992 -34.688 -13.945 1 98.06 178 LEU A O 1
ATOM 1379 N N . ARG A 1 179 ? -14.938 -32.75 -14.492 1 97.94 179 ARG A N 1
ATOM 1380 C CA . ARG A 1 179 ? -15.922 -33.375 -15.359 1 97.94 179 ARG A CA 1
ATOM 1381 C C . ARG A 1 179 ? -15.25 -34.031 -16.562 1 97.94 179 ARG A C 1
ATOM 1383 O O . ARG A 1 179 ? -15.633 -35.125 -16.969 1 97.94 179 ARG A O 1
ATOM 1390 N N . ALA A 1 180 ? -14.297 -33.375 -17.062 1 97.25 180 ALA A N 1
ATOM 1391 C CA . ALA A 1 180 ? -13.57 -33.906 -18.203 1 97.25 180 ALA A CA 1
ATOM 1392 C C . ALA A 1 180 ? -12.859 -35.219 -17.844 1 97.25 180 ALA A C 1
ATOM 1394 O O . ALA A 1 180 ? -12.812 -36.125 -18.656 1 97.25 180 ALA A O 1
ATOM 1395 N N . PHE A 1 181 ? -12.289 -35.281 -16.703 1 96.81 181 PHE A N 1
ATOM 1396 C CA . PHE A 1 181 ? -11.695 -36.531 -16.234 1 96.81 181 PHE A CA 1
ATOM 1397 C C . PHE A 1 181 ? -12.734 -37.625 -16.203 1 96.81 181 PHE A C 1
ATOM 1399 O O . PHE A 1 181 ? -12.477 -38.75 -16.688 1 96.81 181 PHE A O 1
ATOM 1406 N N . ALA A 1 182 ? -13.875 -37.312 -15.641 1 96.62 182 ALA A N 1
ATOM 1407 C CA . ALA A 1 182 ? -14.945 -38.312 -15.477 1 96.62 182 ALA A CA 1
ATOM 1408 C C . ALA A 1 182 ? -15.453 -38.781 -16.828 1 96.62 182 ALA A C 1
ATOM 1410 O O . ALA A 1 182 ? -15.828 -39.969 -16.984 1 96.62 182 ALA A O 1
ATOM 1411 N N . ASP A 1 183 ? -15.43 -37.938 -17.781 1 96.38 183 ASP A N 1
ATOM 1412 C CA . ASP A 1 183 ? -15.984 -38.25 -19.094 1 96.38 183 ASP A CA 1
ATOM 1413 C C . ASP A 1 183 ? -14.953 -38.938 -19.984 1 96.38 183 ASP A C 1
ATOM 1415 O O . ASP A 1 183 ? -15.297 -39.469 -21.047 1 96.38 183 ASP A O 1
ATOM 1419 N N . SER A 1 184 ? -13.742 -38.844 -19.531 1 95.38 184 SER A N 1
ATOM 1420 C CA . SER A 1 184 ? -12.695 -39.438 -20.359 1 95.38 184 SER A CA 1
ATOM 1421 C C . SER A 1 184 ? -12.812 -40.969 -20.391 1 95.38 184 SER A C 1
ATOM 1423 O O . SER A 1 184 ? -13.086 -41.594 -19.359 1 95.38 184 SER A O 1
ATOM 1425 N N . THR A 1 185 ? -12.602 -41.531 -21.641 1 93.19 185 THR A N 1
ATOM 1426 C CA . THR A 1 185 ? -12.797 -42.969 -21.812 1 93.19 185 THR A CA 1
ATOM 1427 C C . THR A 1 185 ? -11.508 -43.656 -22.281 1 93.19 185 THR A C 1
ATOM 1429 O O . THR A 1 185 ? -11.477 -44.875 -22.469 1 93.19 185 THR A O 1
ATOM 1432 N N . SER A 1 186 ? -10.531 -42.906 -22.562 1 92.44 186 SER A N 1
ATOM 1433 C CA . SER A 1 186 ? -9.25 -43.438 -23 1 92.44 186 SER A CA 1
ATOM 1434 C C . SER A 1 186 ? -8.086 -42.844 -22.234 1 92.44 186 SER A C 1
ATOM 1436 O O . SER A 1 186 ? -8.234 -41.781 -21.641 1 92.44 186 SER A O 1
ATOM 1438 N N . LEU A 1 187 ? -6.996 -43.5 -22.188 1 91.44 187 LEU A N 1
ATOM 1439 C CA . LEU A 1 187 ? -5.793 -43 -21.531 1 91.44 187 LEU A CA 1
ATOM 1440 C C . LEU A 1 187 ? -5.309 -41.719 -22.188 1 91.44 187 LEU A C 1
ATOM 1442 O O . LEU A 1 187 ? -4.832 -40.781 -21.5 1 91.44 187 LEU A O 1
ATOM 1446 N N . ARG A 1 188 ? -5.465 -41.656 -23.484 1 90.94 188 ARG A N 1
ATOM 1447 C CA . ARG A 1 188 ? -5.074 -40.469 -24.234 1 90.94 188 ARG A CA 1
ATOM 1448 C C . ARG A 1 188 ? -5.879 -39.25 -23.781 1 90.94 188 ARG A C 1
ATOM 1450 O O . ARG A 1 188 ? -5.312 -38.219 -23.5 1 90.94 188 ARG A O 1
ATOM 1457 N N . GLU A 1 189 ? -7.176 -39.438 -23.703 1 92.69 189 GLU A N 1
ATOM 1458 C CA . GLU A 1 189 ? -8.055 -38.344 -23.266 1 92.69 189 GLU A CA 1
ATOM 1459 C C . GLU A 1 189 ? -7.73 -37.906 -21.844 1 92.69 189 GLU A C 1
ATOM 1461 O O . GLU A 1 189 ? -7.648 -36.719 -21.547 1 92.69 189 GLU A O 1
ATOM 1466 N N . ARG A 1 190 ? -7.543 -38.875 -20.984 1 93.31 190 ARG A N 1
ATOM 1467 C CA . ARG A 1 190 ? -7.227 -38.562 -19.594 1 93.31 190 ARG A CA 1
ATOM 1468 C C . ARG A 1 190 ? -5.891 -37.844 -19.484 1 93.31 190 ARG A C 1
ATOM 1470 O O . ARG A 1 190 ? -5.727 -36.969 -18.641 1 93.31 190 ARG A O 1
ATOM 1477 N N . PHE A 1 191 ? -4.988 -38.188 -20.344 1 92.25 191 PHE A N 1
ATOM 1478 C CA . PHE A 1 191 ? -3.695 -37.5 -20.391 1 92.25 191 PHE A CA 1
ATOM 1479 C C . PHE A 1 191 ? -3.865 -36.031 -20.734 1 92.25 191 PHE A C 1
ATOM 1481 O O . PHE A 1 191 ? -3.285 -35.156 -20.078 1 92.25 191 PHE A O 1
ATOM 1488 N N . GLU A 1 192 ? -4.633 -35.812 -21.719 1 93.44 192 GLU A N 1
ATOM 1489 C CA . GLU A 1 192 ? -4.863 -34.438 -22.156 1 93.44 192 GLU A CA 1
ATOM 1490 C C . GLU A 1 192 ? -5.523 -33.625 -21.062 1 93.44 192 GLU A C 1
ATOM 1492 O O . GLU A 1 192 ? -5.141 -32.469 -20.828 1 93.44 192 GLU A O 1
ATOM 1497 N N . VAL A 1 193 ? -6.469 -34.188 -20.344 1 95.31 193 VAL A N 1
ATOM 1498 C CA . VAL A 1 193 ? -7.129 -33.5 -19.234 1 95.31 193 VAL A CA 1
ATOM 1499 C C . VAL A 1 193 ? -6.125 -33.281 -18.109 1 95.31 193 VAL A C 1
ATOM 1501 O O . VAL A 1 193 ? -6.098 -32.188 -17.516 1 95.31 193 VAL A O 1
ATOM 1504 N N . ALA A 1 194 ? -5.293 -34.281 -17.859 1 93.5 194 ALA A N 1
ATOM 1505 C CA . ALA A 1 194 ? -4.297 -34.156 -16.797 1 93.5 194 ALA A CA 1
ATOM 1506 C C . ALA A 1 194 ? -3.307 -33.031 -17.078 1 93.5 194 ALA A C 1
ATOM 1508 O O . ALA A 1 194 ? -2.912 -32.312 -16.172 1 93.5 194 ALA A O 1
ATOM 1509 N N . ALA A 1 195 ? -2.949 -32.906 -18.328 1 90.19 195 ALA A N 1
ATOM 1510 C CA . ALA A 1 195 ? -2.043 -31.844 -18.719 1 90.19 195 ALA A CA 1
ATOM 1511 C C . ALA A 1 195 ? -2.664 -30.484 -18.469 1 90.19 195 ALA A C 1
ATOM 1513 O O . ALA A 1 195 ? -1.992 -29.562 -17.969 1 90.19 195 ALA A O 1
ATOM 1514 N N . ALA A 1 196 ? -3.889 -30.359 -18.781 1 93.5 196 ALA A N 1
ATOM 1515 C CA . ALA A 1 196 ? -4.602 -29.125 -18.5 1 93.5 196 ALA A CA 1
ATOM 1516 C C . ALA A 1 196 ? -4.75 -28.891 -17 1 93.5 196 ALA A C 1
ATOM 1518 O O . ALA A 1 196 ? -4.609 -27.766 -16.531 1 93.5 196 ALA A O 1
ATOM 1519 N N . ALA A 1 197 ? -4.965 -29.969 -16.297 1 94.31 197 ALA A N 1
ATOM 1520 C CA . ALA A 1 197 ? -5.191 -29.906 -14.859 1 94.31 197 ALA A CA 1
ATOM 1521 C C . ALA A 1 197 ? -3.938 -29.422 -14.133 1 94.31 197 ALA A C 1
ATOM 1523 O O . ALA A 1 197 ? -4.012 -28.562 -13.25 1 94.31 197 ALA A O 1
ATOM 1524 N N . VAL A 1 198 ? -2.855 -29.953 -14.492 1 91.62 198 VAL A N 1
ATOM 1525 C CA . VAL A 1 198 ? -1.639 -29.578 -13.781 1 91.62 198 VAL A CA 1
ATOM 1526 C C . VAL A 1 198 ? -1.322 -28.109 -14.047 1 91.62 198 VAL A C 1
ATOM 1528 O O . VAL A 1 198 ? -0.867 -27.391 -13.148 1 91.62 198 VAL A O 1
ATOM 1531 N N . ARG A 1 199 ? -1.548 -27.609 -15.281 1 91.31 199 ARG A N 1
ATOM 1532 C CA . ARG A 1 199 ? -1.357 -26.203 -15.57 1 91.31 199 ARG A CA 1
ATOM 1533 C C . ARG A 1 199 ? -2.287 -25.344 -14.719 1 91.31 199 ARG A C 1
ATOM 1535 O O . ARG A 1 199 ? -1.876 -24.297 -14.203 1 91.31 199 ARG A O 1
ATOM 1542 N N . HIS A 1 200 ? -3.467 -25.812 -14.602 1 94.94 200 HIS A N 1
ATOM 1543 C CA . HIS A 1 200 ? -4.453 -25.109 -13.805 1 94.94 200 HIS A CA 1
ATOM 1544 C C . HIS A 1 200 ? -4.078 -25.109 -12.32 1 94.94 200 HIS A C 1
ATOM 1546 O O . HIS A 1 200 ? -4.215 -24.094 -11.641 1 94.94 200 HIS A O 1
ATOM 1552 N N . ILE A 1 201 ? -3.576 -26.234 -11.836 1 94.81 201 ILE A N 1
ATOM 1553 C CA . ILE A 1 201 ? -3.146 -26.375 -10.453 1 94.81 201 ILE A CA 1
ATOM 1554 C C . ILE A 1 201 ? -1.979 -25.438 -10.172 1 94.81 201 ILE A C 1
ATOM 1556 O O . ILE A 1 201 ? -1.935 -24.781 -9.125 1 94.81 201 ILE A O 1
ATOM 1560 N N . LEU A 1 202 ? -1.11 -25.344 -11.109 1 91.88 202 LEU A N 1
ATOM 1561 C CA . LEU A 1 202 ? 0.066 -24.5 -10.945 1 91.88 202 LEU A CA 1
ATOM 1562 C C . LEU A 1 202 ? -0.325 -23.016 -10.906 1 91.88 202 LEU A C 1
ATOM 1564 O O . LEU A 1 202 ? 0.404 -22.188 -10.359 1 91.88 202 LEU A O 1
ATOM 1568 N N . ASP A 1 203 ? -1.477 -22.688 -11.391 1 94.06 203 ASP A N 1
ATOM 1569 C CA . ASP A 1 203 ? -1.977 -21.328 -11.406 1 94.06 203 ASP A CA 1
ATOM 1570 C C . ASP A 1 203 ? -2.832 -21.031 -10.172 1 94.06 203 ASP A C 1
ATOM 1572 O O . ASP A 1 203 ? -3.309 -19.922 -9.984 1 94.06 203 ASP A O 1
ATOM 1576 N N . ASP A 1 204 ? -3.014 -22 -9.352 1 95.31 204 ASP A N 1
ATOM 1577 C CA . ASP A 1 204 ? -3.742 -21.828 -8.102 1 95.31 204 ASP A CA 1
ATOM 1578 C C . ASP A 1 204 ? -3.072 -20.781 -7.207 1 95.31 204 ASP A C 1
ATOM 1580 O O . ASP A 1 204 ? -1.887 -20.891 -6.895 1 95.31 204 ASP A O 1
ATOM 1584 N N . PRO A 1 205 ? -3.836 -19.828 -6.738 1 94.06 205 PRO A N 1
ATOM 1585 C CA . PRO A 1 205 ? -3.23 -18.828 -5.867 1 94.06 205 PRO A CA 1
ATOM 1586 C C . PRO A 1 205 ? -2.977 -19.328 -4.453 1 94.06 205 PRO A C 1
ATOM 1588 O O . PRO A 1 205 ? -2.287 -18.672 -3.668 1 94.06 205 PRO A O 1
ATOM 1591 N N . LEU A 1 206 ? -3.523 -20.453 -4.082 1 95.44 206 LEU A N 1
ATOM 1592 C CA . LEU A 1 206 ? -3.277 -21.094 -2.797 1 95.44 206 LEU A CA 1
ATOM 1593 C C . LEU A 1 206 ? -3.793 -20.234 -1.65 1 95.44 206 LEU A C 1
ATOM 1595 O O . LEU A 1 206 ? -3.07 -19.969 -0.684 1 95.44 206 LEU A O 1
ATOM 1599 N N . LEU A 1 207 ? -5.055 -19.797 -1.734 1 97.25 207 LEU A N 1
ATOM 1600 C CA . LEU A 1 207 ? -5.664 -18.938 -0.719 1 97.25 207 LEU A CA 1
ATOM 1601 C C . LEU A 1 207 ? -6.023 -19.75 0.523 1 97.25 207 LEU A C 1
ATOM 1603 O O . LEU A 1 207 ? -6.258 -20.953 0.437 1 97.25 207 LEU A O 1
ATOM 1607 N N . PRO A 1 208 ? -6.059 -19.109 1.65 1 97.06 208 PRO A N 1
ATOM 1608 C CA . PRO A 1 208 ? -6.566 -19.797 2.836 1 97.06 208 PRO A CA 1
ATOM 1609 C C . PRO A 1 208 ? -8.031 -20.203 2.699 1 97.06 208 PRO A C 1
ATOM 1611 O O . PRO A 1 208 ? -8.805 -19.516 2.02 1 97.06 208 PRO A O 1
ATOM 1614 N N . GLU A 1 209 ? -8.367 -21.172 3.441 1 95.25 209 GLU A N 1
ATOM 1615 C CA . GLU A 1 209 ? -9.68 -21.797 3.328 1 95.25 209 GLU A CA 1
ATOM 1616 C C . GLU A 1 209 ? -10.797 -20.781 3.547 1 95.25 209 GLU A C 1
ATOM 1618 O O . GLU A 1 209 ? -11.773 -20.75 2.789 1 95.25 209 GLU A O 1
ATOM 1623 N N . PRO A 1 210 ? -10.664 -19.922 4.543 1 97.12 210 PRO A N 1
ATOM 1624 C CA . PRO A 1 210 ? -11.766 -18.984 4.793 1 97.12 210 PRO A CA 1
ATOM 1625 C C . PRO A 1 210 ? -12 -18.031 3.623 1 97.12 210 PRO A C 1
ATOM 1627 O O . PRO A 1 210 ? -13.047 -17.375 3.559 1 97.12 210 PRO A O 1
ATOM 1630 N N . LEU A 1 211 ? -11.078 -17.938 2.701 1 98.12 211 LEU A N 1
ATOM 1631 C CA . LEU A 1 211 ? -11.203 -17 1.598 1 98.12 211 LEU A CA 1
ATOM 1632 C C . LEU A 1 211 ? -11.664 -17.703 0.326 1 98.12 211 LEU A C 1
ATOM 1634 O O . LEU A 1 211 ? -11.883 -17.062 -0.701 1 98.12 211 LEU A O 1
ATOM 1638 N N . LEU A 1 212 ? -11.844 -18.984 0.413 1 97.62 212 LEU A N 1
ATOM 1639 C CA . LEU A 1 212 ? -12.234 -19.781 -0.745 1 97.62 212 LEU A CA 1
ATOM 1640 C C . LEU A 1 212 ? -13.742 -19.938 -0.809 1 97.62 212 LEU A C 1
ATOM 1642 O O . LEU A 1 212 ? -14.422 -19.875 0.217 1 97.62 212 LEU A O 1
ATOM 1646 N N . PRO A 1 213 ? -14.211 -20.188 -2.004 1 96.25 213 PRO A N 1
ATOM 1647 C CA . PRO A 1 213 ? -15.625 -20.547 -2.104 1 96.25 213 PRO A CA 1
ATOM 1648 C C . PRO A 1 213 ? -15.953 -21.859 -1.403 1 96.25 213 PRO A C 1
ATOM 1650 O O . PRO A 1 213 ? -15.062 -22.703 -1.197 1 96.25 213 PRO A O 1
ATOM 1653 N N . ALA A 1 214 ? -17.172 -22.156 -0.81 1 90.88 214 ALA A N 1
ATOM 1654 C CA . ALA A 1 214 ? -17.594 -23.297 -0.018 1 90.88 214 ALA A CA 1
ATOM 1655 C C . ALA A 1 214 ? -17.297 -24.609 -0.745 1 90.88 214 ALA A C 1
ATOM 1657 O O . ALA A 1 214 ? -16.859 -25.594 -0.128 1 90.88 214 ALA A O 1
ATOM 1658 N N . ASP A 1 215 ? -17.25 -24.859 -2.084 1 91.5 215 ASP A N 1
ATOM 1659 C CA . ASP A 1 215 ? -17.047 -26.078 -2.867 1 91.5 215 ASP A CA 1
ATOM 1660 C C . ASP A 1 215 ? -15.758 -26 -3.689 1 91.5 215 ASP A C 1
ATOM 1662 O O . ASP A 1 215 ? -15.742 -26.375 -4.859 1 91.5 215 ASP A O 1
ATOM 1666 N N . TRP A 1 216 ? -14.867 -25.641 -2.889 1 96.69 216 TRP A N 1
ATOM 1667 C CA . TRP A 1 216 ? -13.578 -25.5 -3.559 1 96.69 216 TRP A CA 1
ATOM 1668 C C . TRP A 1 216 ? -13.078 -26.844 -4.07 1 96.69 216 TRP A C 1
ATOM 1670 O O . TRP A 1 216 ? -12.914 -27.797 -3.293 1 96.69 216 TRP A O 1
ATOM 1680 N N . PRO A 1 217 ? -12.836 -26.938 -5.316 1 97.5 217 PRO A N 1
ATOM 1681 C CA . PRO A 1 217 ? -12.508 -28.219 -5.941 1 97.5 217 PRO A CA 1
ATOM 1682 C C . PRO A 1 217 ? -11.008 -28.5 -5.965 1 97.5 217 PRO A C 1
ATOM 1684 O O . PRO A 1 217 ? -10.562 -29.422 -6.641 1 97.5 217 PRO A O 1
ATOM 1687 N N . GLY A 1 218 ? -10.227 -27.703 -5.258 1 95.69 218 GLY A N 1
ATOM 1688 C CA . GLY A 1 218 ? -8.781 -27.797 -5.359 1 95.69 218 GLY A CA 1
ATOM 1689 C C . GLY A 1 218 ? -8.227 -29.156 -4.949 1 95.69 218 GLY A C 1
ATOM 1690 O O . GLY A 1 218 ? -7.465 -29.766 -5.691 1 95.69 218 GLY A O 1
ATOM 1691 N N . ALA A 1 219 ? -8.633 -29.625 -3.861 1 94.12 219 ALA A N 1
ATOM 1692 C CA . ALA A 1 219 ? -8.156 -30.906 -3.35 1 94.12 219 ALA A CA 1
ATOM 1693 C C . ALA A 1 219 ? -8.555 -32.062 -4.277 1 94.12 219 ALA A C 1
ATOM 1695 O O . ALA A 1 219 ? -7.758 -32.938 -4.547 1 94.12 219 ALA A O 1
ATOM 1696 N N . GLN A 1 220 ? -9.758 -32.031 -4.715 1 97 220 GLN A N 1
ATOM 1697 C CA . GLN A 1 220 ? -10.242 -33.062 -5.605 1 97 220 GLN A CA 1
ATOM 1698 C C . GLN A 1 220 ? -9.461 -33.062 -6.918 1 97 220 GLN A C 1
ATOM 1700 O O . GLN A 1 220 ? -9.102 -34.156 -7.422 1 97 220 GLN A O 1
ATOM 1705 N N . LEU A 1 221 ? -9.227 -31.906 -7.438 1 97 221 LEU A N 1
ATOM 1706 C CA . LEU A 1 221 ? -8.492 -31.828 -8.695 1 97 221 LEU A CA 1
ATOM 1707 C C . LEU A 1 221 ? -7.078 -32.375 -8.531 1 97 221 LEU A C 1
ATOM 1709 O O . LEU A 1 221 ? -6.598 -33.125 -9.391 1 97 221 LEU A O 1
ATOM 1713 N N . ARG A 1 222 ? -6.488 -32.031 -7.461 1 95.31 222 ARG A N 1
ATOM 1714 C CA . ARG A 1 222 ? -5.145 -32.531 -7.188 1 95.31 222 ARG A CA 1
ATOM 1715 C C . ARG A 1 222 ? -5.152 -34.062 -7.027 1 95.31 222 ARG A C 1
ATOM 1717 O O . ARG A 1 222 ? -4.238 -34.75 -7.492 1 95.31 222 ARG A O 1
ATOM 1724 N N . ALA A 1 223 ? -6.129 -34.5 -6.438 1 95.81 223 ALA A N 1
ATOM 1725 C CA . ALA A 1 223 ? -6.25 -35.969 -6.25 1 95.81 223 ALA A CA 1
ATOM 1726 C C . ALA A 1 223 ? -6.434 -36.656 -7.586 1 95.81 223 ALA A C 1
ATOM 1728 O O . ALA A 1 223 ? -5.836 -37.719 -7.82 1 95.81 223 ALA A O 1
ATOM 1729 N N . GLU A 1 224 ? -7.25 -36.094 -8.414 1 96.5 224 GLU A N 1
ATOM 1730 C CA . GLU A 1 224 ? -7.473 -36.688 -9.727 1 96.5 224 GLU A CA 1
ATOM 1731 C C . GLU A 1 224 ? -6.195 -36.688 -10.562 1 96.5 224 GLU A C 1
ATOM 1733 O O . GLU A 1 224 ? -5.898 -37.688 -11.258 1 96.5 224 GLU A O 1
ATOM 1738 N N . TYR A 1 225 ? -5.488 -35.688 -10.461 1 94.88 225 TYR A N 1
ATOM 1739 C CA . TYR A 1 225 ? -4.223 -35.594 -11.18 1 94.88 225 TYR A CA 1
ATOM 1740 C C . TYR A 1 225 ? -3.23 -36.625 -10.656 1 94.88 225 TYR A C 1
ATOM 1742 O O . TYR A 1 225 ? -2.562 -37.312 -11.438 1 94.88 225 TYR A O 1
ATOM 1750 N N . ALA A 1 226 ? -3.137 -36.719 -9.391 1 92.5 226 ALA A N 1
ATOM 1751 C CA . ALA A 1 226 ? -2.244 -37.688 -8.773 1 92.5 226 ALA A CA 1
ATOM 1752 C C . ALA A 1 226 ? -2.633 -39.125 -9.164 1 92.5 226 ALA A C 1
ATOM 1754 O O . ALA A 1 226 ? -1.766 -39.969 -9.43 1 92.5 226 ALA A O 1
ATOM 1755 N N . ALA A 1 227 ? -3.895 -39.344 -9.18 1 94.5 227 ALA A N 1
ATOM 1756 C CA . ALA A 1 227 ? -4.391 -40.656 -9.578 1 94.5 227 ALA A CA 1
ATOM 1757 C C . ALA A 1 227 ? -4.004 -40.969 -11.016 1 94.5 227 ALA A C 1
ATOM 1759 O O . ALA A 1 227 ? -3.578 -42.094 -11.32 1 94.5 227 ALA A O 1
ATOM 1760 N N . PHE A 1 228 ? -4.117 -40 -11.812 1 93.25 228 PHE A N 1
ATOM 1761 C CA . PHE A 1 228 ? -3.736 -40.219 -13.203 1 93.25 228 PHE A CA 1
ATOM 1762 C C . PHE A 1 228 ? -2.246 -40.5 -13.32 1 93.25 228 PHE A C 1
ATOM 1764 O O . PHE A 1 228 ? -1.838 -41.375 -14.086 1 93.25 228 PHE A O 1
ATOM 1771 N N . ARG A 1 229 ? -1.494 -39.75 -12.617 1 89.12 229 ARG A N 1
ATOM 1772 C CA . ARG A 1 229 ? -0.049 -39.938 -12.664 1 89.12 229 ARG A CA 1
ATOM 1773 C C . ARG A 1 229 ? 0.318 -41.375 -12.266 1 89.12 229 ARG A C 1
ATOM 1775 O O . ARG A 1 229 ? 1.155 -42 -12.906 1 89.12 229 ARG A O 1
ATOM 1782 N N . THR A 1 230 ? -0.298 -41.844 -11.273 1 88.88 230 THR A N 1
ATOM 1783 C CA . THR A 1 230 ? -0.062 -43.219 -10.805 1 88.88 230 THR A CA 1
ATOM 1784 C C . THR A 1 230 ? -0.494 -44.219 -11.859 1 88.88 230 THR A C 1
ATOM 1786 O O . THR A 1 230 ? 0.234 -45.188 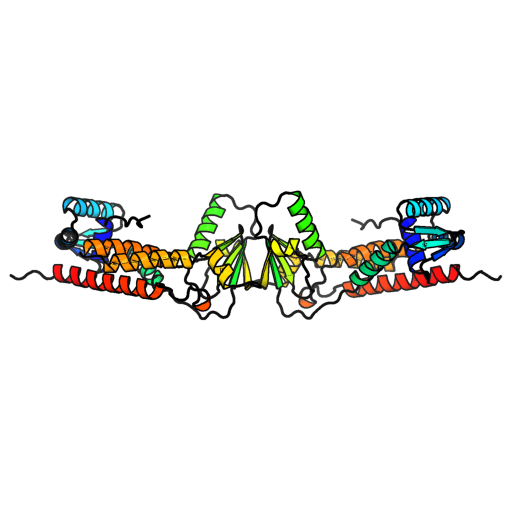-12.148 1 88.88 230 THR A O 1
ATOM 1789 N N . GLU A 1 231 ? -1.632 -43.969 -12.398 1 89.81 231 GLU A N 1
ATOM 1790 C CA . GLU A 1 231 ? -2.162 -44.844 -13.445 1 89.81 231 GLU A CA 1
ATOM 1791 C C . GLU A 1 231 ? -1.229 -44.875 -14.648 1 89.81 231 GLU A C 1
ATOM 1793 O O . GLU A 1 231 ? -0.94 -45.938 -15.18 1 89.81 231 GLU A O 1
ATOM 1798 N N . PHE A 1 232 ? -0.834 -43.75 -15.016 1 88.31 232 PHE A N 1
ATOM 1799 C CA . PHE A 1 232 ? 0.016 -43.656 -16.203 1 88.31 232 PHE A CA 1
ATOM 1800 C C . PHE A 1 232 ? 1.353 -44.344 -15.961 1 88.31 232 PHE A C 1
ATOM 1802 O O . PHE A 1 232 ? 1.858 -45.062 -16.828 1 88.31 232 PHE A O 1
ATOM 1809 N N . MET A 1 233 ? 1.922 -44.219 -14.812 1 83.81 233 MET A N 1
ATOM 1810 C CA . MET A 1 233 ? 3.195 -44.875 -14.477 1 83.81 233 MET A CA 1
ATOM 1811 C C . MET A 1 233 ? 3.061 -46.375 -14.469 1 83.81 233 MET A C 1
ATOM 1813 O O . MET A 1 233 ? 3.939 -47.094 -14.961 1 83.81 233 MET A O 1
ATOM 1817 N N . ALA A 1 234 ? 2.016 -46.812 -13.891 1 85.56 234 ALA A N 1
ATOM 1818 C CA . ALA A 1 234 ? 1.765 -48.25 -13.891 1 85.56 234 ALA A CA 1
ATOM 1819 C C . ALA A 1 234 ? 1.62 -48.781 -15.305 1 85.56 234 ALA A C 1
ATOM 1821 O O . ALA A 1 234 ? 2.154 -49.844 -15.633 1 85.56 234 ALA A O 1
ATOM 1822 N N . PHE A 1 235 ? 0.935 -48.062 -16.125 1 86.44 235 PHE A N 1
ATOM 1823 C CA . PHE A 1 235 ? 0.738 -48.406 -17.516 1 86.44 235 PHE A CA 1
ATOM 1824 C C . PHE A 1 235 ? 2.072 -48.5 -18.25 1 86.44 235 PHE A C 1
ATOM 1826 O O . PHE A 1 235 ? 2.35 -49.469 -18.938 1 86.44 235 PHE A O 1
ATOM 1833 N N . ALA A 1 236 ? 2.902 -47.469 -18.047 1 82.56 236 ALA A N 1
ATOM 1834 C CA . ALA A 1 236 ? 4.199 -47.406 -18.719 1 82.56 236 ALA A CA 1
ATOM 1835 C C . ALA A 1 236 ? 5.117 -48.531 -18.25 1 82.56 236 ALA A C 1
ATOM 1837 O O . ALA A 1 236 ? 5.848 -49.125 -19.062 1 82.56 236 ALA A O 1
ATOM 1838 N N . GLU A 1 237 ? 5.09 -48.906 -17.031 1 80.81 237 GLU A N 1
ATOM 1839 C CA . GLU A 1 237 ? 5.906 -49.969 -16.469 1 80.81 237 GLU A CA 1
ATOM 1840 C C . GLU A 1 237 ? 5.512 -51.344 -17.047 1 80.81 237 GLU A C 1
ATOM 1842 O O . GLU A 1 237 ? 6.371 -52.188 -17.281 1 80.81 237 GLU A O 1
ATOM 1847 N N . GLN A 1 238 ? 4.289 -51.531 -17.219 1 83 238 GLN A N 1
ATOM 1848 C CA . GLN A 1 238 ? 3.789 -52.781 -17.766 1 83 238 GLN A CA 1
ATOM 1849 C C . GLN A 1 238 ? 4.285 -53.031 -19.188 1 83 238 GLN A C 1
ATOM 1851 O O . GLN A 1 238 ? 4.477 -54.156 -19.609 1 83 238 GLN A O 1
ATOM 1856 N N . LEU A 1 239 ? 4.473 -51.906 -19.859 1 81.56 239 LEU A N 1
ATOM 1857 C CA . LEU A 1 239 ? 4.953 -52.031 -21.234 1 81.56 239 LEU A CA 1
ATOM 1858 C C . LEU A 1 239 ? 6.449 -52.312 -21.266 1 81.56 239 LEU A C 1
ATOM 1860 O O . LEU A 1 239 ? 6.984 -52.719 -22.297 1 81.56 239 LEU A O 1
ATOM 1864 N N . LEU A 1 240 ? 7.242 -52.062 -20.203 1 73.25 240 LEU A N 1
ATOM 1865 C CA . LEU A 1 240 ? 8.672 -52.344 -20.109 1 73.25 240 LEU A CA 1
ATOM 1866 C C . LEU A 1 240 ? 8.922 -53.812 -19.938 1 73.25 240 LEU A C 1
ATOM 1868 O O . LEU A 1 240 ? 9.961 -54.344 -20.344 1 73.25 240 LEU A O 1
ATOM 1872 N N . VAL A 1 241 ? 8.102 -54.625 -19.266 1 61.72 241 VAL A N 1
ATOM 1873 C CA . VAL A 1 241 ? 8.312 -56.062 -19 1 61.72 241 VAL A CA 1
ATOM 1874 C C . VAL A 1 241 ? 8.117 -56.844 -20.281 1 61.72 241 VAL A C 1
ATOM 1876 O O . VAL A 1 241 ? 7.074 -56.75 -20.938 1 61.72 241 VAL A O 1
ATOM 1879 N N . 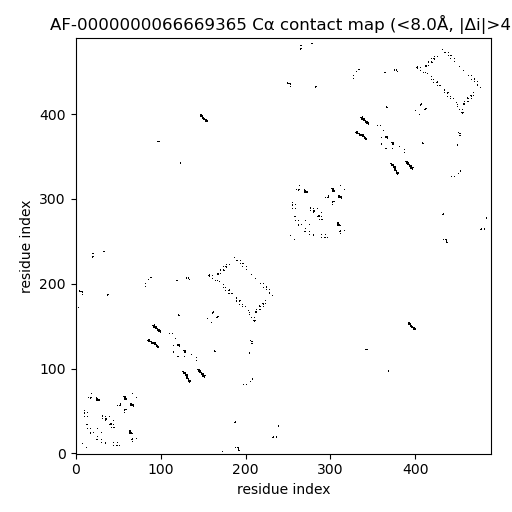PRO A 1 242 ? 9.234 -57.344 -20.938 1 54.66 242 PRO A N 1
ATOM 1880 C CA . PRO A 1 242 ? 9.164 -58.188 -22.125 1 54.66 242 PRO A CA 1
ATOM 1881 C C . PRO A 1 242 ? 8.055 -59.25 -22.031 1 54.66 242 PRO A C 1
ATOM 1883 O O . PRO A 1 242 ? 7.789 -59.781 -20.953 1 54.66 242 PRO A O 1
ATOM 1886 N N . SER A 1 243 ? 6.91 -59 -22.797 1 44.62 243 SER A N 1
ATOM 1887 C CA . SER A 1 243 ? 6.008 -60.156 -22.938 1 44.62 243 SER A CA 1
ATOM 1888 C C . SER A 1 243 ? 6.781 -61.438 -23.125 1 44.62 243 SER A C 1
ATOM 1890 O O . SER A 1 243 ? 7.547 -61.594 -24.078 1 44.62 243 SER A O 1
ATOM 1892 N N . GLU A 1 244 ? 7.387 -62.031 -22.219 1 40.78 244 GLU A N 1
ATOM 1893 C CA . GLU A 1 244 ? 7.805 -63.406 -22.422 1 40.78 244 GLU A CA 1
ATOM 1894 C C . GLU A 1 244 ? 6.664 -64.25 -22.969 1 40.78 244 GLU A C 1
ATOM 1896 O O . GLU A 1 244 ? 6.82 -65.438 -23.172 1 40.78 244 GLU A O 1
ATOM 1901 N N . ALA A 1 245 ? 5.652 -63.875 -23.734 1 39.94 245 ALA A N 1
ATOM 1902 C CA . ALA A 1 245 ? 4.977 -65 -24.406 1 39.94 245 ALA A CA 1
ATOM 1903 C C . ALA A 1 245 ? 5.785 -65.438 -25.609 1 39.94 245 ALA A C 1
ATOM 1905 O O . ALA A 1 245 ? 6.367 -64.688 -26.344 1 39.94 245 ALA A O 1
ATOM 1906 N N . MET B 1 1 ? 19.047 29.672 4.672 1 36 1 MET B N 1
ATOM 1907 C CA . MET B 1 1 ? 18.359 30.922 4.34 1 36 1 MET B CA 1
ATOM 1908 C C . MET B 1 1 ? 17.453 31.359 5.477 1 36 1 MET B C 1
ATOM 1910 O O . MET B 1 1 ? 16.844 30.531 6.152 1 36 1 MET B O 1
ATOM 1914 N N . ALA B 1 2 ? 17.734 32.531 5.906 1 45.28 2 ALA B N 1
ATOM 1915 C CA . ALA B 1 2 ? 17 33.094 7.035 1 45.28 2 ALA B CA 1
ATOM 1916 C C . ALA B 1 2 ? 15.5 32.906 6.855 1 45.28 2 ALA B C 1
ATOM 1918 O O . ALA B 1 2 ? 14.961 33.156 5.777 1 45.28 2 ALA B O 1
ATOM 1919 N N . MET B 1 3 ? 14.984 31.938 7.465 1 54.66 3 MET B N 1
ATOM 1920 C CA . MET B 1 3 ? 13.531 31.828 7.371 1 54.66 3 MET B CA 1
ATOM 1921 C C . MET B 1 3 ? 12.883 33.219 7.305 1 54.66 3 MET B C 1
ATOM 1923 O O . MET B 1 3 ? 13.086 34.031 8.195 1 54.66 3 MET B O 1
ATOM 1927 N N . ARG B 1 4 ? 12.703 33.688 6.188 1 55.72 4 ARG B N 1
ATOM 1928 C CA . ARG B 1 4 ? 12.094 35 5.996 1 55.72 4 ARG B CA 1
ATOM 1929 C C . ARG B 1 4 ? 10.75 35.094 6.699 1 55.72 4 ARG B C 1
ATOM 1931 O O . ARG B 1 4 ? 9.82 34.375 6.367 1 55.72 4 ARG B O 1
ATOM 1938 N N . MET B 1 5 ? 10.781 35.531 7.848 1 72.19 5 MET B N 1
ATOM 1939 C CA . MET B 1 5 ? 9.547 35.781 8.586 1 72.19 5 MET B CA 1
ATOM 1940 C C . MET B 1 5 ? 8.688 36.812 7.887 1 72.19 5 MET B C 1
ATOM 1942 O O . MET B 1 5 ? 9.188 37.875 7.469 1 72.19 5 MET B O 1
ATOM 1946 N N . ARG B 1 6 ? 7.504 36.469 7.602 1 72.31 6 ARG B N 1
ATOM 1947 C CA . ARG B 1 6 ? 6.586 37.406 6.965 1 72.31 6 ARG B CA 1
ATOM 1948 C C . ARG B 1 6 ? 6.309 38.594 7.879 1 72.31 6 ARG B C 1
ATOM 1950 O O . ARG B 1 6 ? 6.211 38.438 9.094 1 72.31 6 ARG B O 1
ATOM 1957 N N . LYS B 1 7 ? 6.168 39.656 7.203 1 84.81 7 LYS B N 1
ATOM 1958 C CA . LYS B 1 7 ? 5.871 40.875 7.93 1 84.81 7 LYS B CA 1
ATOM 1959 C C . LYS B 1 7 ? 4.445 40.875 8.477 1 84.81 7 LYS B C 1
ATOM 1961 O O . LYS B 1 7 ? 3.543 40.312 7.855 1 84.81 7 LYS B O 1
ATOM 1966 N N . LEU B 1 8 ? 4.312 41.406 9.617 1 87.12 8 LEU B N 1
ATOM 1967 C CA . LEU B 1 8 ? 2.998 41.531 10.234 1 87.12 8 LEU B CA 1
ATOM 1968 C C . LEU B 1 8 ? 2.061 42.375 9.367 1 87.12 8 LEU B C 1
ATOM 1970 O O . LEU B 1 8 ? 2.439 43.438 8.875 1 87.12 8 LEU B O 1
ATOM 1974 N N . THR B 1 9 ? 0.912 41.844 9.109 1 89.69 9 THR B N 1
ATOM 1975 C CA . THR B 1 9 ? -0.082 42.562 8.328 1 89.69 9 THR B CA 1
ATOM 1976 C C . THR B 1 9 ? -1.154 43.188 9.234 1 89.69 9 THR B C 1
ATOM 1978 O O . THR B 1 9 ? -1.375 42.688 10.344 1 89.69 9 THR B O 1
ATOM 1981 N N . ALA B 1 10 ? -1.787 44.188 8.688 1 92.12 10 ALA B N 1
ATOM 1982 C CA . ALA B 1 10 ? -2.891 44.812 9.414 1 92.12 10 ALA B CA 1
ATOM 1983 C C . ALA B 1 10 ? -4.008 43.812 9.672 1 92.12 10 ALA B C 1
ATOM 1985 O O . ALA B 1 10 ? -4.574 43.781 10.766 1 92.12 10 ALA B O 1
ATOM 1986 N N . ARG B 1 11 ? -4.254 43.031 8.719 1 91.12 11 ARG B N 1
ATOM 1987 C CA . ARG B 1 11 ? -5.309 42.031 8.844 1 91.12 11 ARG B CA 1
ATOM 1988 C C . ARG B 1 11 ? -5.02 41.062 10 1 91.12 11 ARG B C 1
ATOM 1990 O O . ARG B 1 11 ? -5.895 40.812 10.828 1 91.12 11 ARG B O 1
ATOM 1997 N N . SER B 1 12 ? -3.803 40.625 10.039 1 87.94 12 SER B N 1
ATOM 1998 C CA . SER B 1 12 ? -3.445 39.656 11.07 1 87.94 12 SER B CA 1
ATOM 1999 C C . SER B 1 12 ? -3.494 40.281 12.461 1 87.94 12 SER B C 1
ATOM 2001 O O . SER B 1 12 ? -3.914 39.625 13.422 1 87.94 12 SER B O 1
ATOM 2003 N N . ALA B 1 13 ? -3.08 41.5 12.523 1 87.56 13 ALA B N 1
ATOM 2004 C CA . ALA B 1 13 ? -3.127 42.188 13.797 1 87.56 13 ALA B CA 1
ATOM 2005 C C . ALA B 1 13 ? -4.566 42.406 14.266 1 87.56 13 ALA B C 1
ATOM 2007 O O . ALA B 1 13 ? -4.883 42.156 15.43 1 87.56 13 ALA B O 1
ATOM 2008 N N . ILE B 1 14 ? -5.418 42.781 13.383 1 89.19 14 ILE B N 1
ATOM 2009 C CA . ILE B 1 14 ? -6.828 43.031 13.68 1 89.19 14 ILE B CA 1
ATOM 2010 C C . ILE B 1 14 ? -7.473 41.719 14.156 1 89.19 14 ILE B C 1
ATOM 2012 O O . ILE B 1 14 ? -8.141 41.719 15.195 1 89.19 14 ILE B O 1
ATOM 2016 N N . LEU B 1 15 ? -7.23 40.719 13.438 1 88.5 15 LEU B N 1
ATOM 2017 C CA . LEU B 1 15 ? -7.789 39.406 13.758 1 88.5 15 LEU B CA 1
ATOM 2018 C C . LEU B 1 15 ? -7.328 38.938 15.141 1 88.5 15 LEU B C 1
ATOM 2020 O O . LEU B 1 15 ? -8.141 38.5 15.961 1 88.5 15 LEU B O 1
ATOM 2024 N N . SER B 1 16 ? -6.09 39.062 15.375 1 83.5 16 SER B N 1
ATOM 2025 C CA . SER B 1 16 ? -5.523 38.594 16.641 1 83.5 16 SER B CA 1
ATOM 2026 C C . SER B 1 16 ? -6.074 39.406 17.812 1 83.5 16 SER B C 1
ATOM 2028 O O . SER B 1 16 ? -6.387 38.875 18.859 1 83.5 16 SER B O 1
ATOM 2030 N N . ALA B 1 17 ? -6.203 40.656 17.594 1 82.88 17 ALA B N 1
ATOM 2031 C CA . ALA B 1 17 ? -6.734 41.531 18.641 1 82.88 17 ALA B CA 1
ATOM 2032 C C . ALA B 1 17 ? -8.18 41.188 18.953 1 82.88 17 ALA B C 1
ATOM 2034 O O . ALA B 1 17 ? -8.547 41.031 20.125 1 82.88 17 ALA B O 1
ATOM 2035 N N . LEU B 1 18 ? -8.945 41 17.953 1 86.56 18 LEU B N 1
ATOM 2036 C CA . LEU B 1 18 ? -10.367 40.75 18.156 1 86.56 18 LEU B CA 1
ATOM 2037 C C . LEU B 1 18 ? -10.594 39.375 18.766 1 86.56 18 LEU B C 1
ATOM 2039 O O . LEU B 1 18 ? -11.539 39.188 19.547 1 86.56 18 LEU B O 1
ATOM 2043 N N . LEU B 1 19 ? -9.773 38.469 18.438 1 80.38 19 LEU B N 1
ATOM 2044 C CA . LEU B 1 19 ? -9.883 37.125 19 1 80.38 19 LEU B CA 1
ATOM 2045 C C . LEU B 1 19 ? -9.578 37.125 20.5 1 80.38 19 LEU B C 1
ATOM 2047 O O . LEU B 1 19 ? -10.031 36.25 21.234 1 80.38 19 LEU B O 1
ATOM 2051 N N . GLY B 1 20 ? -8.812 38.094 20.891 1 73.75 20 GLY B N 1
ATOM 2052 C CA . GLY B 1 20 ? -8.508 38.25 22.297 1 73.75 20 GLY B CA 1
ATOM 2053 C C . GLY B 1 20 ? -9.578 39 23.062 1 73.75 20 GLY B C 1
ATOM 2054 O O . GLY B 1 20 ? -9.609 38.969 24.297 1 73.75 20 GLY B O 1
ATOM 2055 N N . ALA B 1 21 ? -10.414 39.656 22.344 1 76.94 21 ALA B N 1
ATOM 2056 C CA . ALA B 1 21 ? -11.5 40.406 22.969 1 76.94 21 ALA B CA 1
ATOM 2057 C C . ALA B 1 21 ? -12.672 39.469 23.312 1 76.94 21 ALA B C 1
ATOM 2059 O O . ALA B 1 21 ? -12.938 38.5 22.609 1 76.94 21 ALA B O 1
ATOM 2060 N N . HIS B 1 22 ? -13.266 39.781 24.562 1 76.5 22 HIS B N 1
ATOM 2061 C CA . HIS B 1 22 ? -14.461 39.031 24.984 1 76.5 22 HIS B CA 1
ATOM 2062 C C . HIS B 1 22 ? -15.609 40 25.281 1 76.5 22 HIS B C 1
ATOM 2064 O O . HIS B 1 22 ? -15.57 40.719 26.281 1 76.5 22 HIS B O 1
ATOM 2070 N N . PRO B 1 23 ? -16.609 39.938 24.344 1 79.25 23 PRO B N 1
ATOM 2071 C CA . PRO B 1 23 ? -16.797 39.219 23.078 1 79.25 23 PRO B CA 1
ATOM 2072 C C . PRO B 1 23 ? -15.859 39.688 21.984 1 79.25 23 PRO B C 1
ATOM 2074 O O . PRO B 1 23 ? -15.188 40.719 22.141 1 79.25 23 PRO B O 1
ATOM 2077 N N . ALA B 1 24 ? -15.781 38.938 20.812 1 84.81 24 ALA B N 1
ATOM 2078 C CA . ALA B 1 24 ? -14.859 39.25 19.734 1 84.81 24 ALA B CA 1
ATOM 2079 C C . ALA B 1 24 ? -15.305 40.5 18.969 1 84.81 24 ALA B C 1
ATOM 2081 O O . ALA B 1 24 ? -15.555 40.438 17.766 1 84.81 24 ALA B O 1
ATOM 2082 N N . GLN B 1 25 ? -15.438 41.562 19.688 1 90.81 25 GLN B N 1
ATOM 2083 C CA . GLN B 1 25 ? -15.82 42.844 19.109 1 90.81 25 GLN B CA 1
ATOM 2084 C C . GLN B 1 25 ? -15.141 44 19.844 1 90.81 25 GLN B C 1
ATOM 2086 O O . GLN B 1 25 ? -14.75 43.875 21 1 90.81 25 GLN B O 1
ATOM 2091 N N . ALA B 1 26 ? -14.922 45.062 19.125 1 91.38 26 ALA B N 1
ATOM 2092 C CA . ALA B 1 26 ? -14.258 46.219 19.719 1 91.38 26 ALA B CA 1
ATOM 2093 C C . ALA B 1 26 ? -14.492 47.469 18.875 1 91.38 26 ALA B C 1
ATOM 2095 O O . ALA B 1 26 ? -14.727 47.375 17.672 1 91.38 26 ALA B O 1
ATOM 2096 N N . PRO B 1 27 ? -14.516 48.594 19.609 1 92 27 PRO B N 1
ATOM 2097 C CA . PRO B 1 27 ? -14.578 49.844 18.844 1 92 27 PRO B CA 1
ATOM 2098 C C . PRO B 1 27 ? -13.336 50.062 17.984 1 92 27 PRO B C 1
ATOM 2100 O O . PRO B 1 27 ? -12.258 49.562 18.297 1 92 27 PRO B O 1
ATOM 2103 N N . VAL B 1 28 ? -13.5 50.781 16.906 1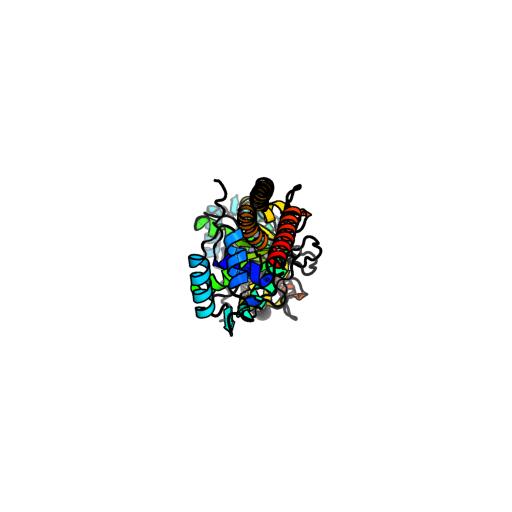 91 28 VAL B N 1
ATOM 2104 C CA . VAL B 1 28 ? -12.43 51.031 15.961 1 91 28 VAL B CA 1
ATOM 2105 C C . VAL B 1 28 ? -11.25 51.688 16.688 1 91 28 VAL B C 1
ATOM 2107 O O . VAL B 1 28 ? -10.094 51.469 16.344 1 91 28 VAL B O 1
ATOM 2110 N N . SER B 1 29 ? -11.492 52.531 17.688 1 90.75 29 SER B N 1
ATOM 2111 C CA . SER B 1 29 ? -10.438 53.25 18.406 1 90.75 29 SER B CA 1
ATOM 2112 C C . SER B 1 29 ? -9.484 52.281 19.094 1 90.75 29 SER B C 1
ATOM 2114 O O . SER B 1 29 ? -8.266 52.438 19.062 1 90.75 29 SER B O 1
ATOM 2116 N N . TRP B 1 30 ? -10.094 51.281 19.641 1 91.75 30 TRP B N 1
ATOM 2117 C CA . TRP B 1 30 ? -9.289 50.25 20.297 1 91.75 30 TRP B CA 1
ATOM 2118 C C . TRP B 1 30 ? -8.461 49.469 19.297 1 91.75 30 TRP B C 1
ATOM 2120 O O . TRP B 1 30 ? -7.27 49.25 19.5 1 91.75 30 TRP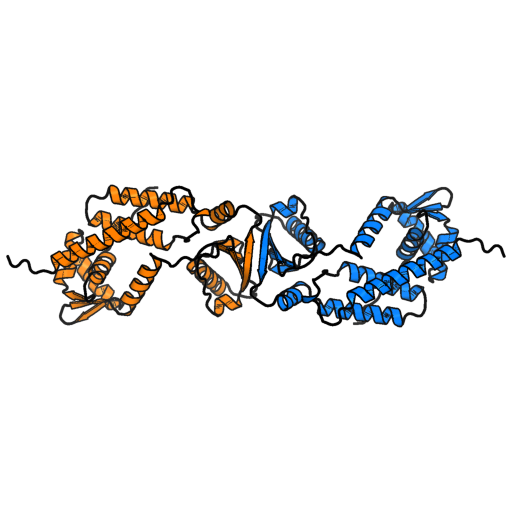 B O 1
ATOM 2130 N N . ILE B 1 31 ? -9.031 49.031 18.219 1 91.88 31 ILE B N 1
ATOM 2131 C CA . ILE B 1 31 ? -8.352 48.25 17.188 1 91.88 31 ILE B CA 1
ATOM 2132 C C . ILE B 1 31 ? -7.164 49.031 16.641 1 91.88 31 ILE B C 1
ATOM 2134 O O . ILE B 1 31 ? -6.066 48.5 16.5 1 91.88 31 ILE B O 1
ATOM 2138 N N . VAL B 1 32 ? -7.398 50.281 16.422 1 90.44 32 VAL B N 1
ATOM 2139 C CA . VAL B 1 32 ? -6.363 51.156 15.867 1 90.44 32 VAL B CA 1
ATOM 2140 C C . VAL B 1 32 ? -5.238 51.312 16.891 1 90.44 32 VAL B C 1
ATOM 2142 O O . VAL B 1 32 ? -4.059 51.312 16.531 1 90.44 32 VAL B O 1
ATOM 2145 N N . SER B 1 33 ? -5.586 51.469 18.188 1 90.88 33 SER B N 1
ATOM 2146 C CA . SER B 1 33 ? -4.586 51.625 19.234 1 90.88 33 SER B CA 1
ATOM 2147 C C . SER B 1 33 ? -3.678 50.406 19.312 1 90.88 33 SER B C 1
ATOM 2149 O O . SER B 1 33 ? -2.459 50.531 19.438 1 90.88 33 SER B O 1
ATOM 2151 N N . VAL B 1 34 ? -4.281 49.25 19.25 1 89.88 34 VAL B N 1
ATOM 2152 C CA . VAL B 1 34 ? -3.516 48 19.312 1 89.88 34 VAL B CA 1
ATOM 2153 C C . VAL B 1 34 ? -2.566 47.938 18.109 1 89.88 34 VAL B C 1
ATOM 2155 O O . VAL B 1 34 ? -1.386 47.625 18.266 1 89.88 34 VAL B O 1
ATOM 2158 N N . ALA B 1 35 ? -3.031 48.25 16.953 1 89.62 35 ALA B N 1
ATOM 2159 C CA . ALA B 1 35 ? -2.246 48.219 15.719 1 89.62 35 ALA B CA 1
ATOM 2160 C C . ALA B 1 35 ? -1.089 49.188 15.758 1 89.62 35 ALA B C 1
ATOM 2162 O O . ALA B 1 35 ? 0.014 48.906 15.297 1 89.62 35 ALA B O 1
ATOM 2163 N N . GLU B 1 36 ? -1.337 50.312 16.281 1 90.06 36 GLU B N 1
ATOM 2164 C CA . GLU B 1 36 ? -0.303 51.344 16.391 1 90.06 36 GLU B CA 1
ATOM 2165 C C . GLU B 1 36 ? 0.833 50.875 17.297 1 90.06 36 GLU B C 1
ATOM 2167 O O . GLU B 1 36 ? 2.004 51.125 17.016 1 90.06 36 GLU B O 1
ATOM 2172 N N . GLU B 1 37 ? 0.422 50.281 18.344 1 89.12 37 GLU B N 1
ATOM 2173 C CA . GLU B 1 37 ? 1.431 49.781 19.266 1 89.12 37 GLU B CA 1
ATOM 2174 C C . GLU B 1 37 ? 2.293 48.719 18.625 1 89.12 37 GLU B C 1
ATOM 2176 O O . GLU B 1 37 ? 3.434 48.5 19.031 1 89.12 37 GLU B O 1
ATOM 2181 N N . LEU B 1 38 ? 1.776 48.094 17.594 1 91.44 38 LEU B N 1
ATOM 2182 C CA . LEU B 1 38 ? 2.506 47.062 16.859 1 91.44 38 LEU B CA 1
ATOM 2183 C C . LEU B 1 38 ? 3.277 47.688 15.688 1 91.44 38 LEU B C 1
ATOM 2185 O O . LEU B 1 38 ? 3.893 46.969 14.898 1 91.44 38 LEU B O 1
ATOM 2189 N N . GLY B 1 39 ? 3.211 48.938 15.562 1 90.62 39 GLY B N 1
ATOM 2190 C CA . GLY B 1 39 ? 3.998 49.656 14.562 1 90.62 39 GLY B CA 1
ATOM 2191 C C . GLY B 1 39 ? 3.293 49.781 13.227 1 90.62 39 GLY B C 1
ATOM 2192 O O . GLY B 1 39 ? 3.928 50.062 12.211 1 90.62 39 GLY B O 1
ATOM 2193 N N . LEU B 1 40 ? 2.004 49.562 13.188 1 94.38 40 LEU B N 1
ATOM 2194 C CA . LEU B 1 40 ? 1.242 49.688 11.953 1 94.38 40 LEU B CA 1
ATOM 2195 C C . LEU B 1 40 ? 0.665 51.094 11.805 1 94.38 40 LEU B C 1
ATOM 2197 O O . LEU B 1 40 ? 0.365 51.75 12.797 1 94.38 40 LEU B O 1
ATOM 2201 N N . GLN B 1 41 ? 0.527 51.5 10.586 1 94.62 41 GLN B N 1
ATOM 2202 C CA . GLN B 1 41 ? -0.076 52.781 10.297 1 94.62 41 GLN B CA 1
ATOM 2203 C C . GLN B 1 41 ? -1.592 52.75 10.461 1 94.62 41 GLN B C 1
ATOM 2205 O O . GLN B 1 41 ? -2.232 51.75 10.062 1 94.62 41 GLN B O 1
ATOM 2210 N N . GLN B 1 42 ? -2.09 53.844 10.969 1 93.56 42 GLN B N 1
ATOM 2211 C CA . GLN B 1 42 ? -3.529 53.938 11.188 1 93.56 42 GLN B CA 1
ATOM 2212 C C . GLN B 1 42 ? -4.293 53.812 9.875 1 93.56 42 GLN B C 1
ATOM 2214 O O . GLN B 1 42 ? -5.344 53.156 9.82 1 93.56 42 GLN B O 1
ATOM 2219 N N . SER B 1 43 ? -3.777 54.406 8.867 1 94.44 43 SER B N 1
ATOM 2220 C CA . SER B 1 43 ? -4.438 54.344 7.566 1 94.44 43 SER B CA 1
ATOM 2221 C C . SER B 1 43 ? -4.516 52.938 7.035 1 94.44 43 SER B C 1
ATOM 2223 O O . SER B 1 43 ? -5.547 52.5 6.496 1 94.44 43 SER B O 1
ATOM 2225 N N . ALA B 1 44 ? -3.482 52.188 7.242 1 94.25 44 ALA B N 1
ATOM 2226 C CA . ALA B 1 44 ? -3.443 50.812 6.789 1 94.25 44 ALA B CA 1
ATOM 2227 C C . ALA B 1 44 ? -4.457 49.969 7.547 1 94.25 44 ALA B C 1
ATOM 2229 O O . ALA B 1 44 ? -5.098 49.062 6.965 1 94.25 44 ALA B O 1
ATOM 2230 N N . VAL B 1 45 ? -4.625 50.219 8.797 1 95.06 45 VAL B N 1
ATOM 2231 C CA . VAL B 1 45 ? -5.559 49.469 9.633 1 95.06 45 VAL B CA 1
ATOM 2232 C C . VAL B 1 45 ? -6.992 49.781 9.195 1 95.06 45 VAL B C 1
ATOM 2234 O O . VAL B 1 45 ? -7.809 48.875 9.062 1 95.06 45 VAL B O 1
ATOM 2237 N N . ARG B 1 46 ? -7.27 51.031 8.938 1 93.56 46 ARG B N 1
ATOM 2238 C CA . ARG B 1 46 ? -8.617 51.406 8.539 1 93.56 46 ARG B CA 1
ATOM 2239 C C . ARG B 1 46 ? -8.977 50.812 7.18 1 93.56 46 ARG B C 1
ATOM 2241 O O . ARG B 1 46 ? -10.102 50.375 6.969 1 93.56 46 ARG B O 1
ATOM 2248 N N . VAL B 1 47 ? -8.023 50.75 6.305 1 96.25 47 VAL B N 1
ATOM 2249 C CA . VAL B 1 47 ? -8.227 50.156 5 1 96.25 47 VAL B CA 1
ATOM 2250 C C . VAL B 1 47 ? -8.5 48.656 5.172 1 96.25 47 VAL B C 1
ATOM 2252 O O . VAL B 1 47 ? -9.398 48.094 4.539 1 96.25 47 VAL B O 1
ATOM 2255 N N . ALA B 1 48 ? -7.668 48.031 6.02 1 96.5 48 ALA B N 1
ATOM 2256 C CA . ALA B 1 48 ? -7.836 46.625 6.273 1 96.5 48 ALA B CA 1
ATOM 2257 C C . ALA B 1 48 ? -9.211 46.312 6.867 1 96.5 48 ALA B C 1
ATOM 2259 O O . ALA B 1 48 ? -9.844 45.312 6.508 1 96.5 48 ALA B O 1
ATOM 2260 N N . LEU B 1 49 ? -9.703 47.156 7.766 1 95.56 49 LEU B N 1
ATOM 2261 C CA . LEU B 1 49 ? -11.023 47 8.367 1 95.56 49 LEU B CA 1
ATOM 2262 C C . LEU B 1 49 ? -12.109 47.031 7.301 1 95.56 49 LEU B C 1
ATOM 2264 O O . LEU B 1 49 ? -13.008 46.188 7.285 1 95.56 49 LEU B O 1
ATOM 2268 N N . THR B 1 50 ? -12.008 47.969 6.41 1 95.19 50 THR B N 1
ATOM 2269 C CA . THR B 1 50 ? -12.984 48.125 5.34 1 95.19 50 THR B CA 1
ATOM 2270 C C . THR B 1 50 ? -13 46.906 4.441 1 95.19 50 THR B C 1
ATOM 2272 O O . THR B 1 50 ? -14.07 46.406 4.09 1 95.19 50 THR B O 1
ATOM 2275 N N . ARG B 1 51 ? -11.883 46.406 4.09 1 96.31 51 ARG B N 1
ATOM 2276 C CA . ARG B 1 51 ? -11.766 45.219 3.25 1 96.31 51 ARG B CA 1
ATOM 2277 C C . ARG B 1 51 ? -12.336 44 3.955 1 96.31 51 ARG B C 1
ATOM 2279 O O . ARG B 1 51 ? -13.016 43.188 3.334 1 96.31 51 ARG B O 1
ATOM 2286 N N . MET B 1 52 ? -12.016 43.875 5.207 1 95.44 52 MET B N 1
ATOM 2287 C CA . MET B 1 52 ? -12.461 42.719 5.977 1 95.44 52 MET B CA 1
ATOM 2288 C C . MET B 1 52 ? -13.984 42.688 6.113 1 95.44 52 MET B C 1
ATOM 2290 O O . MET B 1 52 ? -14.602 41.625 6.125 1 95.44 52 MET B O 1
ATOM 2294 N N . VAL B 1 53 ? -14.594 43.875 6.164 1 95 53 VAL B N 1
ATOM 2295 C CA . VAL B 1 53 ? -16.047 43.969 6.176 1 95 53 VAL B CA 1
ATOM 2296 C C . VAL B 1 53 ? -16.609 43.594 4.809 1 95 53 VAL B C 1
ATOM 2298 O O . VAL B 1 53 ? -17.562 42.812 4.719 1 95 53 VAL B O 1
ATOM 2301 N N . ALA B 1 54 ? -15.922 44.062 3.85 1 95.88 54 ALA B N 1
ATOM 2302 C CA . ALA B 1 54 ? -16.375 43.781 2.488 1 95.88 54 ALA B CA 1
ATOM 2303 C C . ALA B 1 54 ? -16.312 42.281 2.182 1 95.88 54 ALA B C 1
ATOM 2305 O O . ALA B 1 54 ? -17.156 41.75 1.466 1 95.88 54 ALA B O 1
ATOM 2306 N N . MET B 1 55 ? -15.328 41.594 2.723 1 94.75 55 MET B N 1
ATOM 2307 C CA . MET B 1 55 ? -15.109 40.188 2.477 1 94.75 55 MET B CA 1
ATOM 2308 C C . MET B 1 55 ? -15.961 39.344 3.41 1 94.75 55 MET B C 1
ATOM 2310 O O . MET B 1 55 ? -15.977 38.094 3.297 1 94.75 55 MET B O 1
ATOM 2314 N N . GLY B 1 56 ? -16.578 40 4.312 1 93.56 56 GLY B N 1
ATOM 2315 C CA . GLY B 1 56 ? -17.469 39.281 5.207 1 93.56 56 GLY B CA 1
ATOM 2316 C C . GLY B 1 56 ? -16.766 38.75 6.438 1 93.56 56 GLY B C 1
ATOM 2317 O O . GLY B 1 56 ? -17.344 37.969 7.195 1 93.56 56 GLY B O 1
ATOM 2318 N N . ASP B 1 57 ? -15.57 39.125 6.668 1 93.69 57 ASP B N 1
ATOM 2319 C CA . ASP B 1 57 ? -14.805 38.688 7.824 1 93.69 57 ASP B CA 1
ATOM 2320 C C . ASP B 1 57 ? -15.227 39.438 9.086 1 93.69 57 ASP B C 1
ATOM 2322 O O . ASP B 1 57 ? -15.133 38.906 10.195 1 93.69 57 ASP B O 1
ATOM 2326 N N . LEU B 1 58 ? -15.641 40.688 8.945 1 95 58 LEU B N 1
ATOM 2327 C CA . LEU B 1 58 ? -16.078 41.562 10.039 1 95 58 LEU B CA 1
ATOM 2328 C C . LEU B 1 58 ? -17.484 42.094 9.773 1 95 58 LEU B C 1
ATOM 2330 O O . LEU B 1 58 ? -17.891 42.25 8.625 1 95 58 LEU B O 1
ATOM 2334 N N . GLU B 1 59 ? -18.156 42.281 10.797 1 95.25 59 GLU B N 1
ATOM 2335 C CA . GLU B 1 59 ? -19.406 43.031 10.789 1 95.25 59 GLU B CA 1
ATOM 2336 C C . GLU B 1 59 ? -19.219 44.375 11.508 1 95.25 59 GLU B C 1
ATOM 2338 O O . GLU B 1 59 ? -18.516 44.469 12.516 1 95.25 59 GLU B O 1
ATOM 2343 N N . ARG B 1 60 ? -19.781 45.375 10.922 1 92.38 60 ARG B N 1
ATOM 2344 C CA . ARG B 1 60 ? -19.656 46.719 11.492 1 92.38 60 ARG B CA 1
ATOM 2345 C C . ARG B 1 60 ? -21.016 47.25 11.906 1 92.38 60 ARG B C 1
ATOM 2347 O O . ARG B 1 60 ? -21.984 47.188 11.148 1 92.38 60 ARG B O 1
ATOM 2354 N N . GLY B 1 61 ? -21.094 47.781 13.102 1 88.25 61 GLY B N 1
ATOM 2355 C CA . GLY B 1 61 ? -22.266 48.469 13.594 1 88.25 61 GLY B CA 1
ATOM 2356 C C . GLY B 1 61 ? -21.922 49.5 14.664 1 88.25 61 GLY B C 1
ATOM 2357 O O . GLY B 1 61 ? -21.297 49.188 15.672 1 88.25 61 GLY B O 1
ATOM 2358 N N . GLN B 1 62 ? -22.453 50.688 14.469 1 87 62 GLN B N 1
ATOM 2359 C CA . GLN B 1 62 ? -22.328 51.781 15.438 1 87 62 GLN B CA 1
ATOM 2360 C C . GLN B 1 62 ? -20.891 51.906 15.914 1 87 62 GLN B C 1
ATOM 2362 O O . GLN B 1 62 ? -20.625 51.906 17.125 1 87 62 GLN B O 1
ATOM 2367 N N . GLY B 1 63 ? -19.859 51.812 15.062 1 85.19 63 GLY B N 1
ATOM 2368 C CA . GLY B 1 63 ? -18.453 52.062 15.375 1 85.19 63 GLY B CA 1
ATOM 2369 C C . GLY B 1 63 ? -17.75 50.844 15.984 1 85.19 63 GLY B C 1
ATOM 2370 O O . GLY B 1 63 ? -16.578 50.938 16.344 1 85.19 63 GLY B O 1
ATOM 2371 N N . VAL B 1 64 ? -18.5 49.812 16.078 1 92.06 64 VAL B N 1
ATOM 2372 C CA . VAL B 1 64 ? -17.953 48.594 16.656 1 92.06 64 VAL B CA 1
ATOM 2373 C C . VAL B 1 64 ? -17.781 47.531 15.578 1 92.06 64 VAL B C 1
ATOM 2375 O O . VAL B 1 64 ? -18.656 47.344 14.719 1 92.06 64 VAL B O 1
ATOM 2378 N N . TYR B 1 65 ? -16.625 46.906 15.594 1 94.69 65 TYR B N 1
ATOM 2379 C CA . TYR B 1 65 ? -16.344 45.812 14.688 1 94.69 65 TYR B CA 1
ATOM 2380 C C . TYR B 1 65 ? -16.422 44.469 15.414 1 94.69 65 TYR B C 1
ATOM 2382 O O . TYR B 1 65 ? -15.906 44.344 16.516 1 94.69 65 TYR B O 1
ATOM 2390 N N . ARG B 1 66 ? -17.094 43.531 14.742 1 93.94 66 ARG B N 1
ATOM 2391 C CA . ARG B 1 66 ? -17.25 42.219 15.289 1 93.94 66 ARG B CA 1
ATOM 2392 C C . ARG B 1 66 ? -16.797 41.156 14.297 1 93.94 66 ARG B C 1
ATOM 2394 O O . ARG B 1 66 ? -17.094 41.219 13.102 1 93.94 66 ARG B O 1
ATOM 2401 N N . LEU B 1 67 ? -16.062 40.156 14.82 1 93.12 67 LEU B N 1
ATOM 2402 C CA . LEU B 1 67 ? -15.695 39.031 13.961 1 93.12 67 LEU B CA 1
ATOM 2403 C C . LEU B 1 67 ? -16.938 38.281 13.516 1 93.12 67 LEU B C 1
ATOM 2405 O O . LEU B 1 67 ? -17.859 38.062 14.312 1 93.12 67 LEU B O 1
ATOM 2409 N N . SER B 1 68 ? -16.938 37.906 12.273 1 93.31 68 SER B N 1
ATOM 2410 C CA . SER B 1 68 ? -18.031 37.062 11.781 1 93.31 68 SER B CA 1
ATOM 2411 C C . SER B 1 68 ? -18.016 35.688 12.43 1 93.31 68 SER B C 1
ATOM 2413 O O . SER B 1 68 ? -16.969 35.188 12.828 1 93.31 68 SER B O 1
ATOM 2415 N N . ASP B 1 69 ? -19.188 35.094 12.484 1 89.19 69 ASP B N 1
ATOM 2416 C CA . ASP B 1 69 ? -19.297 33.75 13.039 1 89.19 69 ASP B CA 1
ATOM 2417 C C . ASP B 1 69 ? -18.422 32.75 12.266 1 89.19 69 ASP B C 1
ATOM 2419 O O . ASP B 1 69 ? -17.844 31.844 12.852 1 89.19 69 ASP B O 1
ATOM 2423 N N . ARG B 1 70 ? -18.375 32.969 11.023 1 88.19 70 ARG B N 1
ATOM 2424 C CA . ARG B 1 70 ? -17.562 32.125 10.156 1 88.19 70 ARG B CA 1
ATOM 2425 C C . ARG B 1 70 ? -16.094 32.188 10.547 1 88.19 70 ARG B C 1
ATOM 2427 O O . ARG B 1 70 ? -15.43 31.141 10.664 1 88.19 70 ARG B O 1
ATOM 2434 N N . LEU B 1 71 ? -15.594 33.281 10.82 1 85.62 71 LEU B N 1
ATOM 2435 C CA . LEU B 1 71 ? -14.188 33.469 11.148 1 85.62 71 LEU B CA 1
ATOM 2436 C C . LEU B 1 71 ? -13.891 32.969 12.562 1 85.62 71 LEU B C 1
ATOM 2438 O O . LEU B 1 71 ? -12.82 32.438 12.82 1 85.62 71 LEU B O 1
ATOM 2442 N N . ILE B 1 72 ? -14.852 33.156 13.422 1 85.62 72 ILE B N 1
ATOM 2443 C CA . ILE B 1 72 ? -14.711 32.625 14.781 1 85.62 72 ILE B CA 1
ATOM 2444 C C . ILE B 1 72 ? -14.594 31.109 14.742 1 85.62 72 ILE B C 1
ATOM 2446 O O . ILE B 1 72 ? -13.719 30.531 15.391 1 85.62 72 ILE B O 1
ATOM 2450 N N . GLU B 1 73 ? -15.43 30.562 13.945 1 86.38 73 GLU B N 1
ATOM 2451 C CA . GLU B 1 73 ? -15.422 29.094 13.828 1 86.38 73 GLU B CA 1
ATOM 2452 C C . GLU B 1 73 ? -14.125 28.609 13.203 1 86.38 73 GLU B C 1
ATOM 2454 O O . GLU B 1 73 ? -13.562 27.594 13.648 1 86.38 73 GLU B O 1
ATOM 2459 N N . ARG B 1 74 ? -13.617 29.281 12.219 1 81.69 74 ARG B N 1
ATOM 2460 C CA . ARG B 1 74 ? -12.352 28.922 11.578 1 81.69 74 ARG B CA 1
ATOM 2461 C C . ARG B 1 74 ? -11.203 29 12.578 1 81.69 74 ARG B C 1
ATOM 2463 O O . ARG B 1 74 ? -10.344 28.109 12.609 1 81.69 74 ARG B O 1
ATOM 2470 N N . GLN B 1 75 ? -11.234 30.016 13.383 1 79.06 75 GLN B N 1
ATOM 2471 C CA . GLN B 1 75 ? -10.18 30.172 14.383 1 79.06 75 GLN B CA 1
ATOM 2472 C C . GLN B 1 75 ? -10.25 29.078 15.445 1 79.06 75 GLN B C 1
ATOM 2474 O O . GLN B 1 75 ? -9.219 28.562 15.883 1 79.06 75 GLN B O 1
ATOM 2479 N N . ARG B 1 76 ? -11.414 28.734 15.812 1 79.5 76 ARG B N 1
ATOM 2480 C CA . ARG B 1 76 ? -11.594 27.656 16.766 1 79.5 76 ARG B CA 1
ATOM 2481 C C . ARG B 1 76 ? -11.016 26.344 16.234 1 79.5 76 ARG B C 1
ATOM 2483 O O . ARG B 1 76 ? -10.336 25.625 16.969 1 79.5 76 ARG B O 1
ATOM 2490 N N . ARG B 1 77 ? -11.195 26.109 15.016 1 79.12 77 ARG B N 1
ATOM 2491 C CA . ARG B 1 77 ? -10.672 24.906 14.375 1 79.12 77 ARG B CA 1
ATOM 2492 C C . ARG B 1 77 ? -9.148 24.922 14.328 1 79.12 77 ARG B C 1
ATOM 2494 O O . ARG B 1 77 ? -8.508 23.891 14.562 1 79.12 77 ARG B O 1
ATOM 2501 N N . GLN B 1 78 ? -8.719 26.047 14.047 1 77.5 78 GLN B N 1
ATOM 2502 C CA . GLN B 1 78 ? -7.266 26.188 14.016 1 77.5 78 GLN B CA 1
ATOM 2503 C C . GLN B 1 78 ? -6.656 25.984 15.398 1 77.5 78 GLN B C 1
ATOM 2505 O O . GLN B 1 78 ? -5.621 25.328 15.531 1 77.5 78 GLN B O 1
ATOM 2510 N N . ASP B 1 79 ? -7.301 26.578 16.375 1 78.31 79 ASP B N 1
ATOM 2511 C CA . ASP B 1 79 ? -6.836 26.406 17.75 1 78.31 79 ASP B CA 1
ATOM 2512 C C . ASP B 1 79 ? -6.844 24.938 18.141 1 78.31 79 ASP B C 1
ATOM 2514 O O . ASP B 1 79 ? -5.914 24.469 18.797 1 78.31 79 ASP B O 1
ATOM 2518 N N . ALA B 1 80 ? -7.781 24.281 17.734 1 77.62 80 ALA B N 1
ATOM 2519 C CA . ALA B 1 80 ? -7.887 22.859 18.031 1 77.62 80 ALA B CA 1
ATOM 2520 C C . ALA B 1 80 ? -6.785 22.078 17.312 1 77.62 80 ALA B C 1
ATOM 2522 O O . ALA B 1 80 ? -6.27 21.094 17.859 1 77.62 80 ALA B O 1
ATOM 2523 N N . ALA B 1 81 ? -6.422 22.609 16.234 1 80.19 81 ALA B N 1
ATOM 2524 C CA . ALA B 1 81 ? -5.414 21.938 15.414 1 80.19 81 ALA B CA 1
ATOM 2525 C C . ALA B 1 81 ? -4.02 22.125 16.016 1 80.19 81 ALA B C 1
ATOM 2527 O O . ALA B 1 81 ? -3.107 21.344 15.734 1 80.19 81 ALA B O 1
ATOM 2528 N N . VAL B 1 82 ? -3.906 23.109 16.766 1 85.06 82 VAL B N 1
ATOM 2529 C CA . VAL B 1 82 ? -2.635 23.375 17.422 1 85.06 82 VAL B CA 1
ATOM 2530 C C . VAL B 1 82 ? -2.438 22.422 18.594 1 85.06 82 VAL B C 1
ATOM 2532 O O . VAL B 1 82 ? -1.304 22.109 18.969 1 85.06 82 VAL B O 1
ATOM 2535 N N . SER B 1 83 ? -3.531 21.875 19.172 1 81.38 83 SER B N 1
ATOM 2536 C CA . SER B 1 83 ? -3.502 20.922 20.266 1 81.38 83 SER B CA 1
ATOM 2537 C C . SER B 1 83 ? -4.301 19.672 19.938 1 81.38 83 SER B C 1
ATOM 2539 O O . SER B 1 83 ? -5.352 19.422 20.531 1 81.38 83 SER B O 1
ATOM 2541 N N . PRO B 1 84 ? -3.684 18.906 19.109 1 79.56 84 PRO B N 1
ATOM 2542 C CA . PRO B 1 84 ? -4.473 17.75 18.656 1 79.56 84 PRO B CA 1
ATOM 2543 C C . PRO B 1 84 ? -4.512 16.625 19.688 1 79.56 84 PRO B C 1
ATOM 2545 O O . PRO B 1 84 ? -3.639 16.547 20.562 1 79.56 84 PRO B O 1
ATOM 2548 N N . LEU B 1 85 ? -5.586 15.891 19.562 1 80.56 85 LEU B N 1
ATOM 2549 C CA . LEU B 1 85 ? -5.715 14.68 20.359 1 80.56 85 LEU B CA 1
ATOM 2550 C C . LEU B 1 85 ? -4.992 13.508 19.703 1 80.56 85 LEU B C 1
ATOM 2552 O O . LEU B 1 85 ? -5.289 13.156 18.562 1 80.56 85 LEU B O 1
ATOM 2556 N N . LE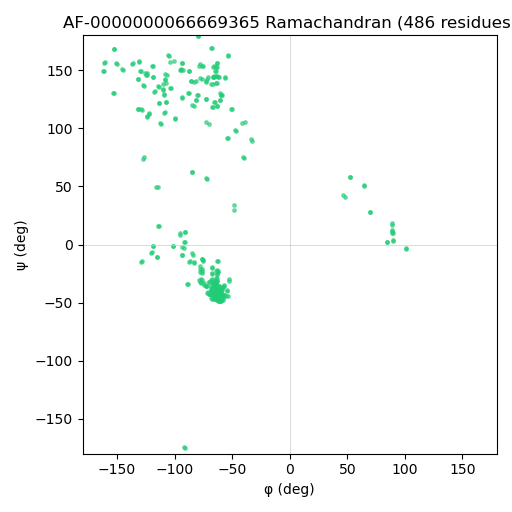U B 1 86 ? -4 13 20.5 1 87.31 86 LEU B N 1
ATOM 2557 C CA . LEU B 1 86 ? -3.223 11.867 20.016 1 87.31 86 LEU B CA 1
ATOM 2558 C C . LEU B 1 86 ? -3.598 10.586 20.75 1 87.31 86 LEU B C 1
ATOM 2560 O O . LEU B 1 86 ? -4.043 10.641 21.906 1 87.31 86 LEU B O 1
ATOM 2564 N N . LYS B 1 87 ? -3.545 9.523 20.062 1 90.88 87 LYS B N 1
ATOM 2565 C CA . LYS B 1 87 ? -3.727 8.234 20.703 1 90.88 87 LYS B CA 1
ATOM 2566 C C . LYS B 1 87 ? -2.398 7.492 20.844 1 90.88 87 LYS B C 1
ATOM 2568 O O . LYS B 1 87 ? -1.427 7.82 20.156 1 90.88 87 LYS B O 1
ATOM 2573 N N . ALA B 1 88 ? -2.445 6.52 21.734 1 93.44 88 ALA B N 1
ATOM 2574 C CA . ALA B 1 88 ? -1.261 5.684 21.906 1 93.44 88 ALA B CA 1
ATOM 2575 C C . ALA B 1 88 ? -0.925 4.941 20.609 1 93.44 88 ALA B C 1
ATOM 2577 O O . ALA B 1 88 ? -1.823 4.52 19.875 1 93.44 88 ALA B O 1
ATOM 2578 N N . TRP B 1 89 ? 0.32 4.832 20.438 1 96.56 89 TRP B N 1
ATOM 2579 C CA . TRP B 1 89 ? 0.789 4.168 19.219 1 96.56 89 TRP B CA 1
ATOM 2580 C C . TRP B 1 89 ? 1.393 2.805 19.547 1 96.56 89 TRP B C 1
ATOM 2582 O O . TRP B 1 89 ? 2.273 2.697 20.406 1 96.56 89 TRP B O 1
ATOM 2592 N N . ASP B 1 90 ? 0.946 1.808 18.844 1 96.06 90 ASP B N 1
ATOM 2593 C CA . ASP B 1 90 ? 1.39 0.448 19.141 1 96.06 90 ASP B CA 1
ATOM 2594 C C . ASP B 1 90 ? 2.217 -0.118 17.984 1 96.06 90 ASP B C 1
ATOM 2596 O O . ASP B 1 90 ? 2.404 -1.333 17.891 1 96.06 90 ASP B O 1
ATOM 2600 N N . GLY B 1 91 ? 2.652 0.695 17.125 1 97.25 91 GLY B N 1
ATOM 2601 C CA . GLY B 1 91 ? 3.475 0.236 16.016 1 97.25 91 GLY B CA 1
ATOM 2602 C C . GLY B 1 91 ? 2.703 0.104 14.711 1 97.25 91 GLY B C 1
ATOM 2603 O O . GLY B 1 91 ? 3.295 -0.107 13.648 1 97.25 91 GLY B O 1
ATOM 2604 N N . GLU B 1 92 ? 1.399 0.35 14.766 1 97.56 92 GLU B N 1
ATOM 2605 C CA . GLU B 1 92 ? 0.551 0.159 13.594 1 97.56 92 GLU B CA 1
ATOM 2606 C C . GLU B 1 92 ? 0.509 1.417 12.734 1 97.56 92 GLU B C 1
ATOM 2608 O O . GLU B 1 92 ? 0.675 2.529 13.234 1 97.56 92 GLU B O 1
ATOM 2613 N N . TRP B 1 93 ? 0.353 1.157 11.547 1 98.56 93 TRP B N 1
ATOM 2614 C CA . TRP B 1 93 ? 0.211 2.227 10.562 1 98.56 93 TRP B CA 1
ATOM 2615 C C . TRP B 1 93 ? -1.138 2.141 9.859 1 98.56 93 TRP B C 1
ATOM 2617 O O . TRP B 1 93 ? -1.7 1.054 9.711 1 98.56 93 TRP B O 1
ATOM 2627 N N . TYR B 1 94 ? -1.69 3.303 9.57 1 98.31 94 TYR B N 1
ATOM 2628 C CA . TYR B 1 94 ? -2.791 3.445 8.625 1 98.31 94 TYR B CA 1
ATOM 2629 C C . TYR B 1 94 ? -2.273 3.471 7.191 1 98.31 94 TYR B C 1
ATOM 2631 O O . TYR B 1 94 ? -1.368 4.242 6.867 1 98.31 94 TYR B O 1
ATOM 2639 N N . LEU B 1 95 ? -2.744 2.598 6.34 1 98.62 95 LEU B N 1
ATOM 2640 C CA . LEU B 1 95 ? -2.305 2.527 4.949 1 98.62 95 LEU B CA 1
ATOM 2641 C C . LEU B 1 95 ? -3.498 2.533 4 1 98.62 95 LEU B C 1
ATOM 2643 O O . LEU B 1 95 ? -4.344 1.638 4.059 1 98.62 95 LEU B O 1
ATOM 2647 N N . ALA B 1 96 ? -3.58 3.551 3.217 1 98.56 96 ALA B N 1
ATOM 2648 C CA . ALA B 1 96 ? -4.656 3.699 2.242 1 98.56 96 ALA B CA 1
ATOM 2649 C C . ALA B 1 96 ? -4.121 3.623 0.815 1 98.56 96 ALA B C 1
ATOM 2651 O O . ALA B 1 96 ? -3.238 4.395 0.435 1 98.56 96 ALA B O 1
ATOM 2652 N N . VAL B 1 97 ? -4.621 2.674 0.012 1 98.38 97 VAL B N 1
ATOM 2653 C CA . VAL B 1 97 ? -4.246 2.494 -1.387 1 98.38 97 VAL B CA 1
ATOM 2654 C C . VAL B 1 97 ? -5.395 2.943 -2.289 1 98.38 97 VAL B C 1
ATOM 2656 O O . VAL B 1 97 ? -6.52 2.451 -2.166 1 98.38 97 VAL B O 1
ATOM 2659 N N . VAL B 1 98 ? -5.113 3.881 -3.16 1 97.69 98 VAL B N 1
ATOM 2660 C CA . VAL B 1 98 ? -6.133 4.312 -4.113 1 97.69 98 VAL B CA 1
ATOM 2661 C C . VAL B 1 98 ? -6.438 3.18 -5.094 1 97.69 98 VAL B C 1
ATOM 2663 O O . VAL B 1 98 ? -5.547 2.711 -5.805 1 97.69 98 VAL B O 1
ATOM 2666 N N . THR B 1 99 ? -7.609 2.721 -5.105 1 95.25 99 THR B N 1
ATOM 2667 C CA . THR B 1 99 ? -8 1.636 -6 1 95.25 99 THR B CA 1
ATOM 2668 C C . THR B 1 99 ? -9.039 2.117 -7.012 1 95.25 99 THR B C 1
ATOM 2670 O O . THR B 1 99 ? -9.32 1.431 -7.996 1 95.25 99 THR B O 1
ATOM 2673 N N . ALA B 1 100 ? -9.539 3.281 -6.785 1 90.75 100 ALA B N 1
ATOM 2674 C CA . ALA B 1 100 ? -10.461 3.857 -7.762 1 90.75 100 ALA B CA 1
ATOM 2675 C C . ALA B 1 100 ? -9.75 4.148 -9.078 1 90.75 100 ALA B C 1
ATOM 2677 O O . ALA B 1 100 ? -8.578 4.531 -9.094 1 90.75 100 ALA B O 1
ATOM 2678 N N . VAL B 1 101 ? -10.469 3.949 -10.203 1 85.38 101 VAL B N 1
ATOM 2679 C CA . VAL B 1 101 ? -9.914 4.176 -11.531 1 85.38 101 VAL B CA 1
ATOM 2680 C C . VAL B 1 101 ? -10.711 5.266 -12.242 1 85.38 101 VAL B C 1
ATOM 2682 O O . VAL B 1 101 ? -11.883 5.48 -11.945 1 85.38 101 VAL B O 1
ATOM 2685 N N . GLY B 1 102 ? -10.078 5.926 -13.125 1 85.69 102 GLY B N 1
ATOM 2686 C CA . GLY B 1 102 ? -10.773 6.785 -14.07 1 85.69 102 GLY B CA 1
ATOM 2687 C C . GLY B 1 102 ? -10.969 8.195 -13.555 1 85.69 102 GLY B C 1
ATOM 2688 O O . GLY B 1 102 ? -11.781 8.953 -14.102 1 85.69 102 GLY B O 1
ATOM 2689 N N . ASP B 1 103 ? -10.297 8.625 -12.438 1 85.75 103 ASP B N 1
ATOM 2690 C CA . ASP B 1 103 ? -10.422 9.992 -11.938 1 85.75 103 ASP B CA 1
ATOM 2691 C C . ASP B 1 103 ? -9.68 10.977 -12.836 1 85.75 103 ASP B C 1
ATOM 2693 O O . ASP B 1 103 ? -8.617 10.656 -13.375 1 85.75 103 ASP B O 1
ATOM 2697 N N . ASP B 1 104 ? -10.344 12.094 -12.992 1 90.5 104 ASP B N 1
ATOM 2698 C CA . ASP B 1 104 ? -9.648 13.117 -13.766 1 90.5 104 ASP B CA 1
ATOM 2699 C C . ASP B 1 104 ? -8.625 13.852 -12.898 1 90.5 104 ASP B C 1
ATOM 2701 O O . ASP B 1 104 ? -8.484 13.57 -11.711 1 90.5 104 ASP B O 1
ATOM 2705 N N . ALA B 1 105 ? -7.938 14.781 -13.531 1 90.19 105 ALA B N 1
ATOM 2706 C CA . ALA B 1 105 ? -6.809 15.461 -12.891 1 90.19 105 ALA B CA 1
ATOM 2707 C C . ALA B 1 105 ? -7.27 16.312 -11.711 1 90.19 105 ALA B C 1
ATOM 2709 O O . ALA B 1 105 ? -6.605 16.344 -10.672 1 90.19 105 ALA B O 1
ATOM 2710 N N . ALA B 1 106 ? -8.367 16.953 -11.812 1 91.69 106 ALA B N 1
ATOM 2711 C CA . ALA B 1 106 ? -8.891 17.797 -10.75 1 91.69 106 ALA B CA 1
ATOM 2712 C C . ALA B 1 106 ? -9.281 16.969 -9.523 1 91.69 106 ALA B C 1
ATOM 2714 O O . ALA B 1 106 ? -8.984 17.359 -8.391 1 91.69 106 ALA B O 1
ATOM 2715 N N . ALA B 1 107 ? -9.883 15.867 -9.797 1 90.44 107 ALA B N 1
ATOM 2716 C CA . ALA B 1 107 ? -10.297 14.969 -8.727 1 90.44 107 ALA B CA 1
ATOM 2717 C C . ALA B 1 107 ? -9.078 14.391 -7.996 1 90.44 107 ALA B C 1
ATOM 2719 O O . ALA B 1 107 ? -9.086 14.281 -6.766 1 90.44 107 ALA B O 1
ATOM 2720 N N . ARG B 1 108 ? -8.078 14.125 -8.773 1 91.75 108 ARG B N 1
ATOM 2721 C CA . ARG B 1 108 ? -6.855 13.594 -8.188 1 91.75 108 ARG B CA 1
ATOM 2722 C C . ARG B 1 108 ? -6.18 14.633 -7.297 1 91.75 108 ARG B C 1
ATOM 2724 O O . ARG B 1 108 ? -5.727 14.305 -6.195 1 91.75 108 ARG B O 1
ATOM 2731 N N . THR B 1 109 ? -6.16 15.836 -7.738 1 93.12 109 THR B N 1
ATOM 2732 C CA . THR B 1 109 ? -5.562 16.906 -6.957 1 93.12 109 THR B CA 1
ATOM 2733 C C . THR B 1 109 ? -6.344 17.141 -5.668 1 93.12 109 THR B C 1
ATOM 2735 O O . THR B 1 109 ? -5.75 17.25 -4.59 1 93.12 109 THR B O 1
ATOM 2738 N N . ALA B 1 110 ? -7.633 17.172 -5.785 1 92.25 110 ALA B N 1
ATOM 2739 C CA . ALA B 1 110 ? -8.484 17.359 -4.613 1 92.25 110 ALA B CA 1
ATOM 2740 C C . ALA B 1 110 ? -8.289 16.234 -3.605 1 92.25 110 ALA B C 1
ATOM 2742 O O . ALA B 1 110 ? -8.273 16.469 -2.395 1 92.25 110 ALA B O 1
ATOM 2743 N N . PHE B 1 111 ? -8.133 15.141 -4.156 1 95.06 111 PHE B N 1
ATOM 2744 C CA . PHE B 1 111 ? -7.922 13.984 -3.293 1 95.06 111 PHE B CA 1
ATOM 2745 C C . PHE B 1 111 ? -6.594 14.086 -2.559 1 95.06 111 PHE B C 1
ATOM 2747 O O . PHE B 1 111 ? -6.523 13.859 -1.349 1 95.06 111 PHE B O 1
ATOM 2754 N N . ARG B 1 112 ? -5.594 14.477 -3.27 1 95.06 112 ARG B N 1
ATOM 2755 C CA . ARG B 1 112 ? -4.281 14.648 -2.654 1 95.06 112 ARG B CA 1
ATOM 2756 C C . ARG B 1 112 ? -4.328 15.688 -1.54 1 95.06 112 ARG B C 1
ATOM 2758 O O . ARG B 1 112 ? -3.756 15.484 -0.468 1 95.06 112 ARG B O 1
ATOM 2765 N N . ASP B 1 113 ? -5.031 16.703 -1.763 1 93.12 113 ASP B N 1
ATOM 2766 C CA . ASP B 1 113 ? -5.184 17.75 -0.754 1 93.12 113 ASP B CA 1
ATOM 2767 C C . ASP B 1 113 ? -5.898 17.203 0.486 1 93.12 113 ASP B C 1
ATOM 2769 O O . ASP B 1 113 ? -5.523 17.531 1.613 1 93.12 113 ASP B O 1
ATOM 2773 N N . THR B 1 114 ? -6.867 16.422 0.215 1 93.25 114 THR B N 1
ATOM 2774 C CA . THR B 1 114 ? -7.621 15.812 1.304 1 93.25 114 THR B CA 1
ATOM 2775 C C . THR B 1 114 ? -6.719 14.922 2.156 1 93.25 114 THR B C 1
ATOM 2777 O O . THR B 1 114 ? -6.742 15 3.385 1 93.25 114 THR B O 1
ATOM 2780 N N . MET B 1 115 ? -5.918 14.156 1.514 1 96.25 115 MET B N 1
ATOM 2781 C CA . MET B 1 115 ? -5.047 13.227 2.229 1 96.25 115 MET B CA 1
ATOM 2782 C C . MET B 1 115 ? -3.984 13.977 3.023 1 96.25 115 MET B C 1
ATOM 2784 O O . MET B 1 115 ? -3.711 13.641 4.176 1 96.25 115 MET B O 1
ATOM 2788 N N . ARG B 1 116 ? -3.477 15.008 2.441 1 94.06 116 ARG B N 1
ATOM 2789 C CA . ARG B 1 116 ? -2.479 15.82 3.125 1 94.06 116 ARG B CA 1
ATOM 2790 C C . ARG B 1 116 ? -3.082 16.531 4.336 1 94.06 116 ARG B C 1
ATOM 2792 O O . ARG B 1 116 ? -2.443 16.625 5.383 1 94.06 116 ARG B O 1
ATOM 2799 N N . ALA B 1 117 ? -4.285 16.953 4.156 1 90.31 117 ALA B N 1
ATOM 2800 C CA . ALA B 1 117 ? -4.98 17.625 5.246 1 90.31 117 ALA B CA 1
ATOM 2801 C C . ALA B 1 117 ? -5.195 16.688 6.426 1 90.31 117 ALA B C 1
ATOM 2803 O O . ALA B 1 117 ? -5.285 17.125 7.574 1 90.31 117 ALA B O 1
ATOM 2804 N N . ARG B 1 118 ? -5.184 15.43 6.137 1 92.81 118 ARG B N 1
ATOM 2805 C CA . ARG B 1 118 ? -5.336 14.438 7.191 1 92.81 118 ARG B CA 1
ATOM 2806 C C . ARG B 1 118 ? -3.979 13.938 7.676 1 92.81 118 ARG B C 1
ATOM 2808 O O . ARG B 1 118 ? -3.896 12.93 8.383 1 92.81 118 ARG B O 1
ATOM 2815 N N . LYS B 1 119 ? -2.922 14.609 7.223 1 94.94 119 LYS B N 1
ATOM 2816 C CA . LYS B 1 119 ? -1.547 14.422 7.676 1 94.94 119 LYS B CA 1
ATOM 2817 C C . LYS B 1 119 ? -0.999 13.07 7.227 1 94.94 119 LYS B C 1
ATOM 2819 O O . LYS B 1 119 ? -0.21 12.445 7.938 1 94.94 119 LYS B O 1
ATOM 2824 N N . LEU B 1 120 ? -1.525 12.586 6.102 1 97.62 120 LEU B N 1
ATOM 2825 C CA . LEU B 1 120 ? -0.972 11.375 5.512 1 97.62 120 LEU B CA 1
ATOM 2826 C C . LEU B 1 120 ? 0.208 11.703 4.602 1 97.62 120 LEU B C 1
ATOM 2828 O O . LEU B 1 120 ? 0.227 12.75 3.957 1 97.62 120 LEU B O 1
ATOM 2832 N N . GLY B 1 121 ? 1.213 10.828 4.684 1 97.88 121 GLY B N 1
ATOM 2833 C CA . GLY B 1 121 ? 2.303 10.891 3.723 1 97.88 121 GLY B CA 1
ATOM 2834 C C . GLY B 1 121 ? 2.113 9.961 2.539 1 97.88 121 GLY B C 1
ATOM 2835 O O . GLY B 1 121 ? 1.477 8.914 2.664 1 97.88 121 GLY B O 1
ATOM 2836 N N . GLU B 1 122 ? 2.652 10.359 1.451 1 97.75 122 GLU B N 1
ATOM 2837 C CA . GLU B 1 122 ? 2.531 9.562 0.236 1 97.75 122 GLU B CA 1
ATOM 2838 C C . GLU B 1 122 ? 3.789 8.734 -0.005 1 97.75 122 GLU B C 1
ATOM 2840 O O . GLU B 1 122 ? 4.844 9.273 -0.346 1 97.75 122 GLU B O 1
ATOM 2845 N N . LEU B 1 123 ? 3.65 7.422 0.198 1 97.75 123 LEU B N 1
ATOM 2846 C CA . LEU B 1 123 ? 4.777 6.512 0.012 1 97.75 123 LEU B CA 1
ATOM 2847 C C . LEU B 1 123 ? 5.137 6.391 -1.464 1 97.75 123 LEU B C 1
ATOM 2849 O O . LEU B 1 123 ? 6.32 6.344 -1.815 1 97.75 123 LEU B O 1
ATOM 2853 N N . ARG B 1 124 ? 4.16 6.293 -2.254 1 95.62 124 ARG B N 1
ATOM 2854 C CA . ARG B 1 124 ? 4.164 6.395 -3.709 1 95.62 124 ARG B CA 1
ATOM 2855 C C . ARG B 1 124 ? 2.82 6.887 -4.23 1 95.62 124 ARG B C 1
ATOM 2857 O O . ARG B 1 124 ? 1.845 6.953 -3.479 1 95.62 124 ARG B O 1
ATOM 2864 N N . GLU B 1 125 ? 2.836 7.234 -5.492 1 93.5 125 GLU B N 1
ATOM 2865 C CA . GLU B 1 125 ? 1.577 7.723 -6.047 1 93.5 125 GLU B CA 1
ATOM 2866 C C . GLU B 1 125 ? 0.43 6.766 -5.738 1 93.5 125 GLU B C 1
ATOM 2868 O O . GLU B 1 125 ? 0.486 5.586 -6.094 1 93.5 125 GLU B O 1
ATOM 2873 N N . GLY B 1 126 ? -0.513 7.273 -4.988 1 95.38 126 GLY B N 1
ATOM 2874 C CA . GLY B 1 126 ? -1.725 6.52 -4.707 1 95.38 126 GLY B CA 1
ATOM 2875 C C . GLY B 1 126 ? -1.614 5.648 -3.469 1 95.38 126 GLY B C 1
ATOM 2876 O O . GLY B 1 126 ? -2.529 4.887 -3.156 1 95.38 126 GLY B O 1
ATOM 2877 N N . VAL B 1 127 ? -0.512 5.723 -2.775 1 98.19 127 VAL B N 1
ATOM 2878 C CA . VAL B 1 127 ? -0.353 4.984 -1.526 1 98.19 127 VAL B CA 1
ATOM 2879 C C . VAL B 1 127 ? -0.034 5.957 -0.39 1 98.19 127 VAL B C 1
ATOM 2881 O O . VAL B 1 127 ? 1.056 6.531 -0.344 1 98.19 127 VAL B O 1
ATOM 2884 N N . TRP B 1 128 ? -0.963 6.078 0.502 1 98.31 128 TRP B N 1
ATOM 2885 C CA . TRP B 1 128 ? -0.86 7.031 1.604 1 98.31 128 TRP B CA 1
ATOM 2886 C C . TRP B 1 128 ? -0.753 6.305 2.941 1 98.31 128 TRP B C 1
ATOM 2888 O O . TRP B 1 128 ? -1.447 5.312 3.176 1 98.31 128 TRP B O 1
ATOM 2898 N N . THR B 1 129 ? 0.155 6.773 3.752 1 98.69 129 THR B N 1
ATOM 2899 C CA . THR B 1 129 ? 0.333 6.062 5.016 1 98.69 129 THR B CA 1
ATOM 2900 C C . THR B 1 129 ? 0.802 7.012 6.109 1 98.69 129 THR B C 1
ATOM 2902 O O . THR B 1 129 ? 1.29 8.109 5.82 1 98.69 129 THR B O 1
ATOM 2905 N N . ARG B 1 130 ? 0.53 6.648 7.309 1 98.38 130 ARG B N 1
ATOM 2906 C CA . ARG B 1 130 ? 1.017 7.305 8.516 1 98.38 130 ARG B CA 1
ATOM 2907 C C . ARG B 1 130 ? 0.911 6.379 9.727 1 98.38 130 ARG B C 1
ATOM 2909 O O . ARG B 1 130 ? 0.129 5.426 9.719 1 98.38 130 ARG B O 1
ATOM 2916 N N . PRO B 1 131 ? 1.729 6.648 10.742 1 98.31 131 PRO B N 1
ATOM 2917 C CA . PRO B 1 131 ? 1.48 5.926 11.992 1 98.31 131 PRO B CA 1
ATOM 2918 C C . PRO B 1 131 ? 0.06 6.121 12.516 1 98.31 131 PRO B C 1
ATOM 2920 O O . PRO B 1 131 ? -0.492 7.223 12.414 1 98.31 131 PRO B O 1
ATOM 2923 N N . ALA B 1 132 ? -0.502 5.062 13.102 1 97.38 132 ALA B N 1
ATOM 2924 C CA . ALA B 1 132 ? -1.898 5.078 13.531 1 97.38 132 ALA B CA 1
ATOM 2925 C C . ALA B 1 132 ? -2.037 5.695 14.922 1 97.38 132 ALA B C 1
ATOM 2927 O O . ALA B 1 132 ? -2.529 5.047 15.844 1 97.38 132 ALA B O 1
ATOM 2928 N N . ASN B 1 133 ? -1.688 6.926 15.07 1 96.56 133 ASN B N 1
ATOM 2929 C CA . ASN B 1 133 ? -1.77 7.598 16.359 1 96.56 133 ASN B CA 1
ATOM 2930 C C . ASN B 1 133 ? -2.715 8.797 16.312 1 96.56 133 ASN B C 1
ATOM 2932 O O . ASN B 1 133 ? -2.828 9.547 17.297 1 96.56 133 ASN B O 1
ATOM 2936 N N . VAL B 1 134 ? -3.279 9.039 15.102 1 92.88 134 VAL B N 1
ATOM 2937 C CA . VAL B 1 134 ? -4.297 10.07 14.93 1 92.88 134 VAL B CA 1
ATOM 2938 C C . VAL B 1 134 ? -5.547 9.461 14.297 1 92.88 134 VAL B C 1
ATOM 2940 O O . VAL B 1 134 ? -5.457 8.516 13.508 1 92.88 134 VAL B O 1
ATOM 2943 N N . GLU B 1 135 ? -6.656 9.969 14.695 1 89 135 GLU B N 1
ATOM 2944 C CA . GLU B 1 135 ? -7.891 9.508 14.07 1 89 135 GLU B CA 1
ATOM 2945 C C . GLU B 1 135 ? -8.023 10.047 12.648 1 89 135 GLU B C 1
ATOM 2947 O O . GLU B 1 135 ? -7.902 11.258 12.43 1 89 135 GLU B O 1
ATOM 2952 N N . ILE B 1 136 ? -8.211 9.125 11.758 1 89.81 136 ILE B N 1
ATOM 2953 C CA . ILE B 1 136 ? -8.359 9.523 10.359 1 89.81 136 ILE B CA 1
ATOM 2954 C C . ILE B 1 136 ? -9.812 9.328 9.922 1 89.81 136 ILE B C 1
ATOM 2956 O O . ILE B 1 136 ? -10.328 8.211 9.938 1 89.81 136 ILE B O 1
ATOM 2960 N N . ALA B 1 137 ? -10.453 10.375 9.641 1 87.25 137 ALA B N 1
ATOM 2961 C CA . ALA B 1 137 ? -11.805 10.344 9.086 1 87.25 137 ALA B CA 1
ATOM 2962 C C . ALA B 1 137 ? -11.82 10.852 7.648 1 87.25 137 ALA B C 1
ATOM 2964 O O . ALA B 1 137 ? -11.727 12.055 7.406 1 87.25 137 ALA B O 1
ATOM 2965 N N . LEU B 1 138 ? -11.938 9.828 6.816 1 90.75 138 LEU B N 1
ATOM 2966 C CA . LEU B 1 138 ? -12.055 10.227 5.418 1 90.75 138 LEU B CA 1
ATOM 2967 C C . LEU B 1 138 ? -13.508 10.477 5.047 1 90.75 138 LEU B C 1
ATOM 2969 O O . LEU B 1 138 ? -14.398 9.742 5.48 1 90.75 138 LEU B O 1
ATOM 2973 N N . GLY B 1 139 ? -13.836 11.586 4.434 1 90.12 139 GLY B N 1
ATOM 2974 C CA . GLY B 1 139 ? -15.164 11.766 3.877 1 90.12 139 GLY B CA 1
ATOM 2975 C C . GLY B 1 139 ? -15.57 10.648 2.926 1 90.12 139 GLY B C 1
ATOM 2976 O O . GLY B 1 139 ? -14.727 9.859 2.504 1 90.12 139 GLY B O 1
ATOM 2977 N N . PRO B 1 140 ? -16.844 10.523 2.648 1 90.31 140 PRO B N 1
ATOM 2978 C CA . PRO B 1 140 ? -17.344 9.445 1.801 1 90.31 140 PRO B CA 1
ATOM 2979 C C . PRO B 1 140 ? -16.656 9.391 0.438 1 90.31 140 PRO B C 1
ATOM 2981 O O . PRO B 1 140 ? -16.359 8.305 -0.063 1 90.31 140 PRO B O 1
ATOM 2984 N N . ASP B 1 141 ? -16.406 10.508 -0.112 1 89.19 141 ASP B N 1
ATOM 2985 C CA . ASP B 1 141 ? -15.805 10.555 -1.44 1 89.19 141 ASP B CA 1
ATOM 2986 C C . ASP B 1 141 ? -14.391 9.977 -1.425 1 89.19 141 ASP B C 1
ATOM 2988 O O . ASP B 1 141 ? -14.031 9.172 -2.289 1 89.19 141 ASP B O 1
ATOM 2992 N N . ALA B 1 142 ? -13.68 10.336 -0.457 1 92.38 142 ALA B N 1
ATOM 2993 C CA . ALA B 1 142 ? -12.305 9.844 -0.349 1 92.38 142 ALA B CA 1
ATOM 2994 C C . ALA B 1 142 ? -12.281 8.367 0.047 1 92.38 142 ALA B C 1
ATOM 2996 O O . ALA B 1 142 ? -11.469 7.598 -0.463 1 92.38 142 ALA B O 1
ATOM 2997 N N . SER B 1 143 ? -13.211 8.016 0.857 1 94.19 143 SER B N 1
ATOM 2998 C CA . SER B 1 143 ? -13.242 6.652 1.373 1 94.19 143 SER B CA 1
ATOM 2999 C C . SER B 1 143 ? -13.523 5.645 0.261 1 94.19 143 SER B C 1
ATOM 3001 O O . SER B 1 143 ? -13 4.531 0.277 1 94.19 143 SER B O 1
ATOM 3003 N N . ARG B 1 144 ? -14.289 6.039 -0.671 1 93 144 ARG B N 1
ATOM 3004 C CA . ARG B 1 144 ? -14.672 5.133 -1.751 1 93 144 ARG B CA 1
ATOM 3005 C C . ARG B 1 144 ? -13.523 4.941 -2.736 1 93 144 ARG B C 1
ATOM 3007 O O . ARG B 1 144 ? -13.555 4.035 -3.568 1 93 144 ARG B O 1
ATOM 3014 N N . ARG B 1 145 ? -12.57 5.766 -2.633 1 95.38 145 ARG B N 1
ATOM 3015 C CA . ARG B 1 145 ? -11.5 5.758 -3.621 1 95.38 145 ARG B CA 1
ATOM 3016 C C . ARG B 1 145 ? -10.344 4.883 -3.164 1 95.38 145 ARG B C 1
ATOM 3018 O O . ARG B 1 145 ? -9.422 4.609 -3.936 1 95.38 145 ARG B O 1
ATOM 3025 N N . VAL B 1 146 ? -10.461 4.445 -1.854 1 97.38 146 VAL B N 1
ATOM 3026 C CA . VAL B 1 146 ? -9.258 3.801 -1.337 1 97.38 146 VAL B CA 1
ATOM 3027 C C . VAL B 1 146 ? -9.617 2.459 -0.705 1 97.38 146 VAL B C 1
ATOM 3029 O O . VAL B 1 146 ? -10.742 2.271 -0.235 1 97.38 146 VAL B O 1
ATOM 3032 N N . SER B 1 147 ? -8.695 1.501 -0.759 1 97.69 147 SER B N 1
ATOM 3033 C CA . SER B 1 147 ? -8.648 0.345 0.13 1 97.69 147 SER B CA 1
ATOM 3034 C C . SER B 1 147 ? -7.738 0.61 1.328 1 97.69 147 SER B C 1
ATOM 3036 O O . SER B 1 147 ? -6.582 0.998 1.163 1 97.69 147 SER B O 1
ATOM 3038 N N . VAL B 1 148 ? -8.273 0.398 2.523 1 98.25 148 VAL B N 1
ATOM 3039 C CA . VAL B 1 148 ? -7.543 0.779 3.727 1 98.25 148 VAL B CA 1
ATOM 3040 C C . VAL B 1 148 ? -7.055 -0.472 4.453 1 98.25 148 VAL B C 1
ATOM 3042 O O . VAL B 1 148 ? -7.762 -1.481 4.508 1 98.25 148 VAL B O 1
ATOM 3045 N N . PHE B 1 149 ? -5.824 -0.376 5.012 1 98.44 149 PHE B N 1
ATOM 3046 C CA . PHE B 1 149 ? -5.199 -1.449 5.777 1 98.44 149 PHE B CA 1
ATOM 3047 C C . PHE B 1 149 ? -4.641 -0.923 7.094 1 98.44 149 PHE B C 1
ATOM 3049 O O . PHE B 1 149 ? -4.188 0.222 7.168 1 98.44 149 PHE B O 1
ATOM 3056 N N . THR B 1 150 ? -4.75 -1.708 8.125 1 98.44 150 THR B N 1
ATOM 3057 C CA . THR B 1 150 ? -3.812 -1.589 9.234 1 98.44 150 THR B CA 1
ATOM 3058 C C . THR B 1 150 ? -2.498 -2.295 8.914 1 98.44 150 THR B C 1
ATOM 3060 O O . THR B 1 150 ? -2.498 -3.453 8.492 1 98.44 150 THR B O 1
ATOM 3063 N N . ALA B 1 151 ? -1.411 -1.608 9.078 1 98.56 151 ALA B N 1
ATOM 3064 C CA . ALA B 1 151 ? -0.169 -2.16 8.539 1 98.56 151 ALA B CA 1
ATOM 3065 C C . ALA B 1 151 ? 0.975 -2.002 9.539 1 98.56 151 ALA B C 1
ATOM 3067 O O . ALA B 1 151 ? 0.918 -1.15 10.43 1 98.56 151 ALA B O 1
ATOM 3068 N N . ALA B 1 152 ? 1.957 -2.855 9.398 1 98.5 152 ALA B N 1
ATOM 3069 C CA . ALA B 1 152 ? 3.234 -2.779 10.102 1 98.5 152 ALA B CA 1
ATOM 3070 C C . ALA B 1 152 ? 4.406 -2.951 9.141 1 98.5 152 ALA B C 1
ATOM 3072 O O . ALA B 1 152 ? 4.555 -4.004 8.516 1 98.5 152 ALA B O 1
ATOM 3073 N N . PRO B 1 153 ? 5.195 -1.903 9.047 1 98.44 153 PRO B N 1
ATOM 3074 C CA . PRO B 1 153 ? 6.324 -2.033 8.117 1 98.44 153 PRO B CA 1
ATOM 3075 C C . PRO B 1 153 ? 7.348 -3.064 8.586 1 98.44 153 PRO B C 1
ATOM 3077 O O . PRO B 1 153 ? 7.605 -3.189 9.781 1 98.44 153 PRO B O 1
ATOM 3080 N N . HIS B 1 154 ? 7.902 -3.76 7.578 1 97.12 154 HIS B N 1
ATOM 3081 C CA . HIS B 1 154 ? 8.945 -4.727 7.898 1 97.12 154 HIS B CA 1
ATOM 3082 C C . HIS B 1 154 ? 10.273 -4.035 8.188 1 97.12 154 HIS B C 1
ATOM 3084 O O . HIS B 1 154 ? 11.086 -4.535 8.969 1 97.12 154 HIS B O 1
ATOM 3090 N N . ASP B 1 155 ? 10.477 -2.912 7.559 1 96.25 155 ASP B N 1
ATOM 3091 C CA . ASP B 1 155 ? 11.695 -2.139 7.758 1 96.25 155 ASP B CA 1
ATOM 3092 C C . ASP B 1 155 ? 11.523 -1.117 8.883 1 96.25 155 ASP B C 1
ATOM 3094 O O . ASP B 1 155 ? 10.5 -1.116 9.57 1 96.25 155 ASP B O 1
ATOM 3098 N N . SER B 1 156 ? 12.5 -0.29 9.102 1 97.56 156 SER B N 1
ATOM 3099 C CA . SER B 1 156 ? 12.555 0.664 10.203 1 97.56 156 SER B CA 1
ATOM 3100 C C . SER B 1 156 ? 11.422 1.686 10.102 1 97.56 156 SER B C 1
ATOM 3102 O O . SER B 1 156 ? 11.367 2.465 9.148 1 97.56 156 SER B O 1
ATOM 3104 N N . PRO B 1 157 ? 10.586 1.674 11.141 1 98.31 157 PRO B N 1
ATOM 3105 C CA . PRO B 1 157 ? 9.539 2.699 11.133 1 98.31 157 PRO B CA 1
ATOM 3106 C C . PRO B 1 157 ? 10.094 4.117 11.219 1 98.31 157 PRO B C 1
ATOM 3108 O O . PRO B 1 157 ? 9.5 5.051 10.68 1 98.31 157 PRO B O 1
ATOM 3111 N N . VAL B 1 158 ? 11.234 4.27 11.844 1 98 158 VAL B N 1
ATOM 3112 C CA . VAL B 1 158 ? 11.875 5.574 11.961 1 98 158 VAL B CA 1
ATOM 3113 C C . VAL B 1 158 ? 12.297 6.074 10.586 1 98 158 VAL B C 1
ATOM 3115 O O . VAL B 1 158 ? 12.047 7.23 10.234 1 98 158 VAL B O 1
ATOM 3118 N N . GLU B 1 159 ? 12.875 5.172 9.82 1 97.75 159 GLU B N 1
ATOM 3119 C CA . GLU B 1 159 ? 13.297 5.543 8.469 1 97.75 159 GLU B CA 1
ATOM 3120 C C . GLU B 1 159 ? 12.094 5.852 7.578 1 97.75 159 GLU B C 1
ATOM 3122 O O . GLU B 1 159 ? 12.125 6.801 6.793 1 97.75 159 GLU B O 1
ATOM 3127 N N . LEU B 1 160 ? 11.078 5.035 7.754 1 98.31 160 LEU B N 1
ATOM 3128 C CA . LEU B 1 160 ? 9.859 5.273 6.984 1 98.31 160 LEU B CA 1
ATOM 3129 C C . LEU B 1 160 ? 9.258 6.633 7.328 1 98.31 160 LEU B C 1
ATOM 3131 O O . LEU B 1 160 ? 8.883 7.395 6.434 1 98.31 160 LEU B O 1
ATOM 3135 N N . ALA B 1 161 ? 9.195 6.984 8.562 1 98.56 161 ALA B N 1
ATOM 3136 C CA . ALA B 1 161 ? 8.664 8.273 9.008 1 98.56 161 ALA B CA 1
ATOM 3137 C C . ALA B 1 161 ? 9.516 9.422 8.484 1 98.56 161 ALA B C 1
ATOM 3139 O O . ALA B 1 161 ? 8.984 10.445 8.047 1 98.56 161 ALA B O 1
ATOM 3140 N N . GLU B 1 162 ? 10.812 9.25 8.555 1 98.12 162 GLU B N 1
ATOM 3141 C CA . GLU B 1 162 ? 11.703 10.289 8.055 1 98.12 162 GLU B CA 1
ATOM 3142 C C . GLU B 1 162 ? 11.484 10.531 6.566 1 98.12 162 GLU B C 1
ATOM 3144 O O . GLU B 1 162 ? 11.422 11.68 6.125 1 98.12 162 GLU B O 1
ATOM 3149 N N . ASN B 1 163 ? 11.344 9.461 5.855 1 97.06 163 ASN B N 1
ATOM 3150 C CA . ASN B 1 163 ? 11.156 9.562 4.414 1 97.06 163 ASN B CA 1
ATOM 3151 C C . ASN B 1 163 ? 9.828 10.219 4.066 1 97.06 163 ASN B C 1
ATOM 3153 O O . ASN B 1 163 ? 9.734 10.969 3.094 1 97.06 163 ASN B O 1
ATOM 3157 N N . LEU B 1 164 ? 8.852 10.008 4.852 1 98.19 164 LEU B N 1
ATOM 3158 C CA . LEU B 1 164 ? 7.496 10.453 4.539 1 98.19 164 LEU B CA 1
ATOM 3159 C C . LEU B 1 164 ? 7.262 11.875 5.039 1 98.19 164 LEU B C 1
ATOM 3161 O O . LEU B 1 164 ? 6.57 12.664 4.387 1 98.19 164 LEU B O 1
ATOM 3165 N N . PHE B 1 165 ? 7.902 12.234 6.215 1 98.31 165 PHE B N 1
ATOM 3166 C CA . PHE B 1 165 ? 7.438 13.43 6.898 1 98.31 165 PHE B CA 1
ATOM 3167 C C . PHE B 1 165 ? 8.602 14.367 7.207 1 98.31 165 PHE B C 1
ATOM 3169 O O . PHE B 1 165 ? 8.398 15.508 7.625 1 98.31 165 PHE B O 1
ATOM 3176 N N . ALA B 1 166 ? 9.828 13.906 7.113 1 98.12 166 ALA B N 1
ATOM 3177 C CA . ALA B 1 166 ? 11.039 14.688 7.344 1 98.12 166 ALA B CA 1
ATOM 3178 C C . ALA B 1 166 ? 10.984 15.406 8.688 1 98.12 166 ALA B C 1
ATOM 3180 O O . ALA B 1 166 ? 11.188 16.609 8.766 1 98.12 166 ALA B O 1
ATOM 3181 N N . PRO B 1 167 ? 10.828 14.586 9.758 1 98.31 167 PRO B N 1
ATOM 3182 C CA . PRO B 1 167 ? 10.734 15.227 11.078 1 98.31 167 PRO B CA 1
ATOM 3183 C C . PRO B 1 167 ? 12.008 15.977 11.461 1 98.31 167 PRO B C 1
ATOM 3185 O O . PRO B 1 167 ? 11.945 16.953 12.211 1 98.31 167 PRO B O 1
ATOM 3188 N N . GLN B 1 168 ? 13.117 15.602 10.938 1 97.94 168 GLN B N 1
ATOM 3189 C CA . GLN B 1 168 ? 14.352 16.312 11.234 1 97.94 168 GLN B CA 1
ATOM 3190 C C . GLN B 1 168 ? 14.328 17.719 10.664 1 97.94 168 GLN B C 1
ATOM 3192 O O . GLN B 1 168 ? 14.789 18.672 11.312 1 97.94 168 GLN B O 1
ATOM 3197 N N . LEU B 1 169 ? 13.836 17.828 9.477 1 97.81 169 LEU B N 1
ATOM 3198 C CA . LEU B 1 169 ? 13.711 19.141 8.859 1 97.81 169 LEU B CA 1
ATOM 3199 C C . LEU B 1 169 ? 12.727 20.016 9.625 1 97.81 169 LEU B C 1
ATOM 3201 O O . LEU B 1 169 ? 12.992 21.188 9.875 1 97.81 169 LEU B O 1
ATOM 3205 N N . TRP B 1 170 ? 11.602 19.453 9.945 1 97.81 170 TRP B N 1
ATOM 3206 C CA . TRP B 1 170 ? 10.625 20.188 10.75 1 97.81 170 TRP B CA 1
ATOM 3207 C C . TRP B 1 170 ? 11.25 20.672 12.055 1 97.81 170 TRP B C 1
ATOM 3209 O O . TRP B 1 170 ? 11.047 21.828 12.445 1 97.81 170 TRP B O 1
ATOM 3219 N N . ALA B 1 171 ? 12.016 19.797 12.711 1 98.12 171 ALA B N 1
ATOM 3220 C CA . ALA B 1 171 ? 12.656 20.125 13.984 1 98.12 171 ALA B CA 1
ATOM 3221 C C . ALA B 1 171 ? 13.641 21.266 13.82 1 98.12 171 ALA B C 1
ATOM 3223 O O . ALA B 1 171 ? 13.695 22.172 14.656 1 98.12 171 ALA B O 1
ATOM 3224 N N . ARG B 1 172 ? 14.359 21.234 12.805 1 97.44 172 ARG B N 1
ATOM 3225 C CA . ARG B 1 172 ? 15.336 22.281 12.547 1 97.44 172 ARG B CA 1
ATOM 3226 C C . ARG B 1 172 ? 14.656 23.641 12.398 1 97.44 172 ARG B C 1
ATOM 3228 O O . ARG B 1 172 ? 15.109 24.641 12.977 1 97.44 172 ARG B O 1
ATOM 3235 N N . ASP B 1 173 ? 13.609 23.688 11.656 1 97.44 173 ASP B N 1
ATOM 3236 C CA . ASP B 1 173 ? 12.875 24.922 11.453 1 97.44 173 ASP B CA 1
ATOM 3237 C C . ASP B 1 173 ? 12.234 25.406 12.758 1 97.44 173 ASP B C 1
ATOM 3239 O O . ASP B 1 173 ? 12.188 26.609 13.023 1 97.44 173 ASP B O 1
ATOM 3243 N N . ALA B 1 174 ? 11.766 24.5 13.5 1 98.06 174 ALA B N 1
ATOM 3244 C CA . ALA B 1 174 ? 11.195 24.844 14.805 1 98.06 174 ALA B CA 1
ATOM 3245 C C . ALA B 1 174 ? 12.25 25.469 15.719 1 98.06 174 ALA B C 1
ATOM 3247 O O . ALA B 1 174 ? 11.969 26.438 16.422 1 98.06 174 ALA B O 1
ATOM 3248 N N . GLN B 1 175 ? 13.414 24.906 15.695 1 98 175 GLN B N 1
ATOM 3249 C CA . GLN B 1 175 ? 14.5 25.453 16.5 1 98 175 GLN B CA 1
ATOM 3250 C C . GLN B 1 175 ? 14.844 26.875 16.078 1 98 175 GLN B C 1
ATOM 3252 O O . GLN B 1 175 ? 15.156 27.719 16.906 1 98 175 GLN B O 1
ATOM 3257 N N . ARG B 1 176 ? 14.789 27.078 14.844 1 97.62 176 ARG B N 1
ATOM 3258 C CA . ARG B 1 176 ? 15.023 28.422 14.328 1 97.62 176 ARG B CA 1
ATOM 3259 C C . ARG B 1 176 ? 13.961 29.406 14.828 1 97.62 176 ARG B C 1
ATOM 3261 O O . ARG B 1 176 ? 14.273 30.531 15.211 1 97.62 176 ARG B O 1
ATOM 3268 N N . LEU B 1 177 ? 12.758 28.938 14.836 1 97.88 177 LEU B N 1
ATOM 3269 C CA . LEU B 1 177 ? 11.656 29.766 15.32 1 97.88 177 LEU B CA 1
ATOM 3270 C C . LEU B 1 177 ? 11.797 30.047 16.812 1 97.88 177 LEU B C 1
ATOM 3272 O O . LEU B 1 177 ? 11.539 31.156 17.281 1 97.88 177 LEU B O 1
ATOM 3276 N N . LEU B 1 178 ? 12.234 29.031 17.547 1 98.06 178 LEU B N 1
ATOM 3277 C CA . LEU B 1 178 ? 12.445 29.203 18.984 1 98.06 178 LEU B CA 1
ATOM 3278 C C . LEU B 1 178 ? 13.539 30.219 19.25 1 98.06 178 LEU B C 1
ATOM 3280 O O . LEU B 1 178 ? 13.406 31.062 20.141 1 98.06 178 LEU B O 1
ATOM 3284 N N . ARG B 1 179 ? 14.57 30.188 18.469 1 97.94 179 ARG B N 1
ATOM 3285 C CA . ARG B 1 179 ? 15.633 31.188 18.594 1 97.94 179 ARG B CA 1
ATOM 3286 C C . ARG B 1 179 ? 15.117 32.594 18.234 1 97.94 179 ARG B C 1
ATOM 3288 O O . ARG B 1 179 ? 15.469 33.562 18.891 1 97.94 179 ARG B O 1
ATOM 3295 N N . ALA B 1 180 ? 14.312 32.625 17.266 1 97.25 180 ALA B N 1
ATOM 3296 C CA . ALA B 1 180 ? 13.734 33.906 16.859 1 97.25 180 ALA B CA 1
ATOM 3297 C C . ALA B 1 180 ? 12.875 34.5 17.969 1 97.25 180 ALA B C 1
ATOM 3299 O O . ALA B 1 180 ? 12.883 35.688 18.188 1 97.25 180 ALA B O 1
ATOM 3300 N N . PHE B 1 181 ? 12.125 33.688 18.641 1 96.75 181 PHE B N 1
ATOM 3301 C CA . PHE B 1 181 ? 11.375 34.156 19.797 1 96.75 181 PHE B CA 1
ATOM 3302 C C . PHE B 1 181 ? 12.305 34.75 20.844 1 96.75 181 PHE B C 1
ATOM 3304 O O . PHE B 1 181 ? 12.039 35.844 21.359 1 96.75 181 PHE B O 1
ATOM 3311 N N . ALA B 1 182 ? 13.367 34.062 21.109 1 96.56 182 ALA B N 1
ATOM 3312 C CA . ALA B 1 182 ? 14.312 34.469 22.141 1 96.56 182 ALA B CA 1
ATOM 3313 C C . ALA B 1 182 ? 14.992 35.781 21.766 1 96.56 182 ALA B C 1
ATOM 3315 O O . ALA B 1 182 ? 15.297 36.594 22.641 1 96.56 182 ALA B O 1
ATOM 3316 N N . ASP B 1 183 ? 15.18 36 20.531 1 96.38 183 ASP B N 1
ATOM 3317 C CA . ASP B 1 183 ? 15.922 37.156 20.047 1 96.38 183 ASP B CA 1
ATOM 3318 C C . ASP B 1 183 ? 14.992 38.344 19.875 1 96.38 183 ASP B C 1
ATOM 3320 O O . ASP B 1 183 ? 15.461 39.469 19.688 1 96.38 183 ASP B O 1
ATOM 3324 N N . SER B 1 184 ? 13.727 38.031 19.875 1 95.31 184 SER B N 1
ATOM 3325 C CA . SER B 1 184 ? 12.781 39.094 19.656 1 95.31 184 SER B CA 1
ATOM 3326 C C . SER B 1 184 ? 12.789 40.094 20.828 1 95.31 184 SER B C 1
ATOM 3328 O O . SER B 1 184 ? 12.844 39.688 21.984 1 95.31 184 SER B O 1
ATOM 3330 N N . THR B 1 185 ? 12.727 41.438 20.469 1 93.06 185 THR B N 1
ATOM 3331 C CA . THR B 1 185 ? 12.836 42.469 21.5 1 93.06 185 THR B CA 1
ATOM 3332 C C . THR B 1 185 ? 11.594 43.344 21.531 1 93.06 185 THR B C 1
ATOM 3334 O O . THR B 1 185 ? 11.484 44.25 22.344 1 93.06 185 THR B O 1
ATOM 3337 N N . SER B 1 186 ? 10.734 43.188 20.625 1 92.38 186 SER B N 1
ATOM 3338 C CA . SER B 1 186 ? 9.5 43.969 20.562 1 92.38 186 SER B CA 1
ATOM 3339 C C . SER B 1 186 ? 8.281 43.062 20.375 1 92.38 186 SER B C 1
ATOM 3341 O O . SER B 1 186 ? 8.414 41.906 19.953 1 92.38 186 SER B O 1
ATOM 3343 N N . LEU B 1 187 ? 7.156 43.531 20.734 1 91.38 187 LEU B N 1
ATOM 3344 C CA . LEU B 1 187 ? 5.906 42.781 20.562 1 91.38 187 LEU B CA 1
ATOM 3345 C C . LEU B 1 187 ? 5.629 42.531 19.078 1 91.38 187 LEU B C 1
ATOM 3347 O O . LEU B 1 187 ? 5.121 41.438 18.734 1 91.38 187 LEU B O 1
ATOM 3351 N N . ARG B 1 188 ? 5.988 43.5 18.281 1 90.94 188 ARG B N 1
ATOM 3352 C CA . ARG B 1 188 ? 5.816 43.344 16.844 1 90.94 188 ARG B CA 1
ATOM 3353 C C . ARG B 1 188 ? 6.633 42.156 16.312 1 90.94 188 ARG B C 1
ATOM 3355 O O . ARG B 1 188 ? 6.113 41.312 15.578 1 90.94 188 ARG B O 1
ATOM 3362 N N . GLU B 1 189 ? 7.875 42.125 16.703 1 92.69 189 GLU B N 1
ATOM 3363 C CA . GLU B 1 189 ? 8.758 41.031 16.281 1 92.69 189 GLU B CA 1
ATOM 3364 C C . GLU B 1 189 ? 8.242 39.688 16.766 1 92.69 189 GLU B C 1
ATOM 3366 O O . GLU B 1 189 ? 8.211 38.719 16.016 1 92.69 189 GLU B O 1
ATOM 3371 N N . ARG B 1 190 ? 7.855 39.625 18 1 93.25 190 ARG B N 1
ATOM 3372 C CA . ARG B 1 190 ? 7.344 38.406 18.578 1 93.25 190 ARG B CA 1
ATOM 3373 C C . ARG B 1 190 ? 6.074 37.938 17.859 1 93.25 190 ARG B C 1
ATOM 3375 O O . ARG B 1 190 ? 5.84 36.75 17.688 1 93.25 190 ARG B O 1
ATOM 3382 N N . PHE B 1 191 ? 5.293 38.906 17.453 1 92.12 191 PHE B N 1
ATOM 3383 C CA . PHE B 1 191 ? 4.078 38.594 16.703 1 92.12 191 PHE B CA 1
ATOM 3384 C C . PHE B 1 191 ? 4.418 37.906 15.375 1 92.12 191 PHE B C 1
ATOM 3386 O O . PHE B 1 191 ? 3.803 36.906 15.016 1 92.12 191 PHE B O 1
ATOM 3393 N N . GLU B 1 192 ? 5.344 38.5 14.734 1 93.44 192 GLU B N 1
ATOM 3394 C CA . GLU B 1 192 ? 5.754 37.938 13.438 1 93.44 192 GLU B CA 1
ATOM 3395 C C . GLU B 1 192 ? 6.289 36.531 13.586 1 93.44 192 GLU B C 1
ATOM 3397 O O . GLU B 1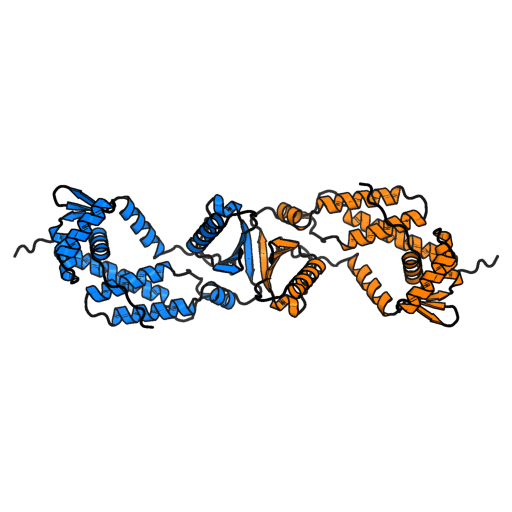 192 ? 5.969 35.656 12.781 1 93.44 192 GLU B O 1
ATOM 3402 N N . VAL B 1 193 ? 7.062 36.25 14.609 1 95.31 193 VAL B N 1
ATOM 3403 C CA . VAL B 1 193 ? 7.59 34.938 14.883 1 95.31 193 VAL B CA 1
ATOM 3404 C C . VAL B 1 193 ? 6.441 34 15.227 1 95.31 193 VAL B C 1
ATOM 3406 O O . VAL B 1 193 ? 6.402 32.844 14.758 1 95.31 193 VAL B O 1
ATOM 3409 N N . ALA B 1 194 ? 5.5 34.469 16.031 1 93.44 194 ALA B N 1
ATOM 3410 C CA . ALA B 1 194 ? 4.359 33.656 16.438 1 93.44 194 ALA B CA 1
ATOM 3411 C C . ALA B 1 194 ? 3.52 33.25 15.227 1 93.44 194 ALA B C 1
ATOM 3413 O O . ALA B 1 194 ? 3.041 32.125 15.156 1 93.44 194 ALA B O 1
ATOM 3414 N N . ALA B 1 195 ? 3.379 34.156 14.312 1 90.19 195 ALA B N 1
ATOM 3415 C CA . ALA B 1 195 ? 2.635 33.844 13.094 1 90.19 195 ALA B CA 1
ATOM 3416 C C . ALA B 1 195 ? 3.309 32.75 12.297 1 90.19 195 ALA B C 1
ATOM 3418 O O . ALA B 1 195 ? 2.639 31.844 11.789 1 90.19 195 ALA B O 1
ATOM 3419 N N . ALA B 1 196 ? 4.57 32.812 12.219 1 93.44 196 ALA B N 1
ATOM 3420 C CA . ALA B 1 196 ? 5.324 31.766 11.539 1 93.44 196 ALA B CA 1
ATOM 3421 C C . ALA B 1 196 ? 5.25 30.453 12.312 1 93.44 196 ALA B C 1
ATOM 3423 O O . ALA B 1 196 ? 5.121 29.375 11.711 1 93.44 196 ALA B O 1
ATOM 3424 N N . ALA B 1 197 ? 5.27 30.578 13.617 1 94.31 197 ALA B N 1
ATOM 3425 C CA . ALA B 1 197 ? 5.266 29.406 14.484 1 94.31 197 ALA B CA 1
ATOM 3426 C C . ALA B 1 197 ? 3.953 28.641 14.359 1 94.31 197 ALA B C 1
ATOM 3428 O O . ALA B 1 197 ? 3.953 27.406 14.25 1 94.31 197 ALA B O 1
ATOM 3429 N N . VAL B 1 198 ? 2.902 29.328 14.375 1 91.56 198 VAL B N 1
ATOM 3430 C CA . VAL B 1 198 ? 1.619 28.641 14.32 1 91.56 198 VAL B CA 1
ATOM 3431 C C . VAL B 1 198 ? 1.466 27.938 12.977 1 91.56 198 VAL B C 1
ATOM 3433 O O . VAL B 1 198 ? 0.928 26.828 12.898 1 91.56 198 VAL B O 1
ATOM 3436 N N . ARG B 1 199 ? 1.923 28.562 11.875 1 91.25 199 ARG B N 1
ATOM 3437 C CA . ARG B 1 199 ? 1.891 27.906 10.57 1 91.25 199 ARG B CA 1
ATOM 3438 C C . ARG B 1 199 ? 2.736 26.641 10.578 1 91.25 199 ARG B C 1
ATOM 3440 O O . ARG B 1 199 ? 2.328 25.609 10.031 1 91.25 199 ARG B O 1
ATOM 3447 N N . HIS B 1 200 ? 3.84 26.766 11.211 1 95 200 HIS B N 1
ATOM 3448 C CA . HIS B 1 200 ? 4.738 25.609 11.312 1 95 200 HIS B CA 1
ATOM 3449 C C . HIS B 1 200 ? 4.133 24.516 12.172 1 95 200 HIS B C 1
ATOM 3451 O O . HIS B 1 200 ? 4.23 23.328 11.828 1 95 200 HIS B O 1
ATOM 3457 N N . ILE B 1 201 ? 3.475 24.891 13.258 1 94.75 201 ILE B N 1
ATOM 3458 C CA . ILE B 1 201 ? 2.818 23.938 14.148 1 94.75 201 ILE B CA 1
ATOM 3459 C C . ILE B 1 201 ? 1.7 23.219 13.406 1 94.75 201 ILE B C 1
ATOM 3461 O O . ILE B 1 201 ? 1.541 22 13.539 1 94.75 201 ILE B O 1
ATOM 3465 N N . LEU B 1 202 ? 0.999 23.938 12.625 1 91.81 202 LEU B N 1
ATOM 3466 C CA . LEU B 1 202 ? -0.119 23.359 11.883 1 91.81 202 LEU B CA 1
ATOM 3467 C C . LEU B 1 202 ? 0.375 22.375 10.828 1 91.81 202 LEU B C 1
ATOM 3469 O O . LEU B 1 202 ? -0.364 21.484 10.422 1 91.81 202 LEU B O 1
ATOM 3473 N N . ASP B 1 203 ? 1.604 22.469 10.453 1 94.06 203 ASP B N 1
ATOM 3474 C CA . ASP B 1 203 ? 2.205 21.578 9.469 1 94.06 203 ASP B CA 1
ATOM 3475 C C . ASP B 1 203 ? 2.863 20.375 10.148 1 94.06 203 ASP B C 1
ATOM 3477 O O . ASP B 1 203 ? 3.375 19.469 9.469 1 94.06 203 ASP B O 1
ATOM 3481 N N . ASP B 1 204 ? 2.854 20.328 11.422 1 95.31 204 ASP B N 1
ATOM 3482 C CA . ASP B 1 204 ? 3.383 19.203 12.188 1 95.31 204 ASP B CA 1
ATOM 3483 C C . ASP B 1 204 ? 2.662 17.906 11.82 1 95.31 204 ASP B C 1
ATOM 3485 O O . ASP B 1 204 ? 1.435 17.828 11.906 1 95.31 204 ASP B O 1
ATOM 3489 N N . PRO B 1 205 ? 3.416 16.875 11.5 1 93.94 205 PRO B N 1
ATOM 3490 C CA . PRO B 1 205 ? 2.762 15.617 11.156 1 93.94 205 PRO B CA 1
ATOM 3491 C C . PRO B 1 205 ? 2.246 14.867 12.383 1 93.94 205 PRO B C 1
ATOM 3493 O O . PRO B 1 205 ? 1.496 13.898 12.25 1 93.94 205 PRO B O 1
ATOM 3496 N N . LEU B 1 206 ? 2.637 15.25 13.562 1 95.38 206 LEU B N 1
ATOM 3497 C CA . LEU B 1 206 ? 2.137 14.688 14.805 1 95.38 206 LEU B CA 1
ATOM 3498 C C . LEU B 1 206 ? 2.527 13.219 14.938 1 95.38 206 LEU B C 1
ATOM 3500 O O . LEU B 1 206 ? 1.68 12.367 15.219 1 95.38 206 LEU B O 1
ATOM 3504 N N . LEU B 1 207 ? 3.811 12.906 14.75 1 97.25 207 LEU B N 1
ATOM 3505 C CA . LEU B 1 207 ? 4.316 11.539 14.82 1 97.25 207 LEU B CA 1
ATOM 3506 C C . LEU B 1 207 ? 4.402 11.07 16.266 1 97.25 207 LEU B C 1
ATOM 3508 O O . LEU B 1 207 ? 4.555 11.883 17.188 1 97.25 207 LEU B O 1
ATOM 3512 N N . PRO B 1 208 ? 4.309 9.797 16.484 1 97.06 208 PRO B N 1
ATOM 3513 C CA . PRO B 1 208 ? 4.562 9.281 17.828 1 97.06 208 PRO B CA 1
ATOM 3514 C C . PRO B 1 208 ? 5.996 9.523 18.297 1 97.06 208 PRO B C 1
ATOM 3516 O O . PRO B 1 208 ? 6.918 9.555 17.469 1 97.06 208 PRO B O 1
ATOM 3519 N N . GLU B 1 209 ? 6.129 9.539 19.547 1 95.25 209 GLU B N 1
ATOM 3520 C CA . GLU B 1 209 ? 7.391 9.922 20.172 1 95.25 209 GLU B CA 1
ATOM 3521 C C . GLU B 1 209 ? 8.531 9.031 19.703 1 95.25 209 GLU B C 1
ATOM 3523 O O . GLU B 1 209 ? 9.617 9.516 19.359 1 95.25 209 GLU B O 1
ATOM 3528 N N . PRO B 1 210 ? 8.312 7.719 19.641 1 97.12 210 PRO B N 1
ATOM 3529 C CA . PRO B 1 210 ? 9.422 6.852 19.25 1 97.12 210 PRO B CA 1
ATOM 3530 C C . PRO B 1 210 ? 9.922 7.133 17.828 1 97.12 210 PRO B C 1
ATOM 3532 O O . PRO B 1 210 ? 11.008 6.688 17.453 1 97.12 210 PRO B O 1
ATOM 3535 N N . LEU B 1 211 ? 9.164 7.859 17.047 1 98.12 211 LEU B N 1
ATOM 3536 C CA . LEU B 1 211 ? 9.547 8.102 15.656 1 98.12 211 LEU B CA 1
ATOM 3537 C C . LEU B 1 211 ? 10.148 9.492 15.492 1 98.12 211 LEU B C 1
ATOM 3539 O O . LEU B 1 211 ? 10.586 9.859 14.398 1 98.12 211 LEU B O 1
ATOM 3543 N N . LEU B 1 212 ? 10.203 10.219 16.562 1 97.62 212 LEU B N 1
ATOM 3544 C CA . LEU B 1 212 ? 10.711 11.586 16.531 1 97.62 212 LEU B CA 1
ATOM 3545 C C . LEU B 1 212 ? 12.195 11.625 16.859 1 97.62 212 LEU B C 1
ATOM 3547 O O . LEU B 1 212 ? 12.703 10.742 17.562 1 97.62 212 LEU B O 1
ATOM 3551 N N . PRO B 1 213 ? 12.836 12.68 16.391 1 96.25 213 PRO B N 1
ATOM 3552 C CA . PRO B 1 213 ? 14.211 12.875 16.828 1 96.25 213 PRO B CA 1
ATOM 3553 C C . PRO B 1 213 ? 14.32 13.141 18.328 1 96.25 213 PRO B C 1
ATOM 3555 O O . PRO B 1 213 ? 13.344 13.57 18.953 1 96.25 213 PRO B O 1
ATOM 3558 N N . ALA B 1 214 ? 15.367 12.789 19.094 1 91.06 214 ALA B N 1
ATOM 3559 C CA . ALA B 1 214 ? 15.57 12.875 20.547 1 91.06 214 ALA B CA 1
ATOM 3560 C C . ALA B 1 214 ? 15.297 14.289 21.047 1 91.06 214 ALA B C 1
ATOM 3562 O O . ALA B 1 214 ? 14.695 14.461 22.109 1 91.06 214 ALA B O 1
ATOM 3563 N N . ASP B 1 215 ? 15.484 15.461 20.406 1 91.56 215 ASP B N 1
ATOM 3564 C CA . ASP B 1 215 ? 15.32 16.844 20.828 1 91.56 215 ASP B CA 1
ATOM 3565 C C . ASP B 1 215 ? 14.195 17.531 20.062 1 91.56 215 ASP B C 1
ATOM 3567 O O . ASP B 1 215 ? 14.344 18.672 19.625 1 91.56 215 ASP B O 1
ATOM 3571 N N . TRP B 1 216 ? 13.203 16.75 20.141 1 96.69 216 TRP B N 1
ATOM 3572 C CA . TRP B 1 216 ? 12.055 17.266 19.406 1 96.69 216 TRP B CA 1
ATOM 3573 C C . TRP B 1 216 ? 11.539 18.562 20.047 1 96.69 216 TRP B C 1
ATOM 3575 O O . TRP B 1 216 ? 11.18 18.562 21.219 1 96.69 216 TRP B O 1
ATOM 3585 N N . PRO B 1 217 ? 11.5 19.594 19.312 1 97.5 217 PRO B N 1
ATOM 3586 C CA . PRO B 1 217 ? 11.18 20.922 19.859 1 97.5 217 PRO B CA 1
ATOM 3587 C C . PRO B 1 217 ? 9.68 21.219 19.812 1 97.5 217 PRO B C 1
ATOM 3589 O O . PRO B 1 217 ? 9.273 22.359 20.047 1 97.5 217 PRO B O 1
ATOM 3592 N N . GLY B 1 218 ? 8.859 20.234 19.516 1 95.75 218 GLY B N 1
ATOM 3593 C CA . GLY B 1 218 ? 7.445 20.484 19.281 1 95.75 218 GLY B CA 1
ATOM 3594 C C . GLY B 1 218 ? 6.734 21.062 20.484 1 95.75 218 GLY B C 1
ATOM 3595 O O . GLY B 1 218 ? 6.055 22.078 20.391 1 95.75 218 GLY B O 1
ATOM 3596 N N . ALA B 1 219 ? 6.926 20.484 21.594 1 94.06 219 ALA B N 1
ATOM 3597 C CA . ALA B 1 219 ? 6.273 20.938 22.828 1 94.06 219 ALA B CA 1
ATOM 3598 C C . ALA B 1 219 ? 6.727 22.344 23.203 1 94.06 219 ALA B C 1
ATOM 3600 O O . ALA B 1 219 ? 5.91 23.188 23.594 1 94.06 219 ALA B O 1
ATOM 3601 N N . GLN B 1 220 ? 7.969 22.578 23.094 1 97 220 GLN B N 1
ATOM 3602 C CA . GLN B 1 220 ? 8.508 23.891 23.438 1 97 220 GLN B CA 1
ATOM 3603 C C . GLN B 1 220 ? 7.953 24.969 22.5 1 97 220 GLN B C 1
ATOM 3605 O O . GLN B 1 220 ? 7.598 26.062 22.953 1 97 220 GLN B O 1
ATOM 3610 N N . LEU B 1 221 ? 7.895 24.656 21.25 1 97.06 221 LEU B N 1
ATOM 3611 C CA . LEU B 1 221 ? 7.379 25.625 20.297 1 97.06 221 LEU B CA 1
ATOM 3612 C C . LEU B 1 221 ? 5.918 25.953 20.594 1 97.06 221 LEU B C 1
ATOM 3614 O O . LEU B 1 221 ? 5.527 27.125 20.562 1 97.06 221 LEU B O 1
ATOM 3618 N N . ARG B 1 222 ? 5.199 24.969 20.891 1 95.31 222 ARG B N 1
ATOM 3619 C CA . ARG B 1 222 ? 3.797 25.172 21.234 1 95.31 222 ARG B CA 1
ATOM 3620 C C . ARG B 1 222 ? 3.66 26.016 22.5 1 95.31 222 ARG B C 1
ATOM 3622 O O . ARG B 1 222 ? 2.779 26.875 22.594 1 95.31 222 ARG B O 1
ATOM 3629 N N . ALA B 1 223 ? 4.477 25.766 23.375 1 95.81 223 ALA B N 1
ATOM 3630 C CA . ALA B 1 223 ? 4.457 26.516 24.625 1 95.81 223 ALA B CA 1
ATOM 3631 C C . ALA B 1 223 ? 4.793 27.984 24.375 1 95.81 223 ALA B C 1
ATOM 3633 O O . ALA B 1 223 ? 4.16 28.875 24.953 1 95.81 223 ALA B O 1
ATOM 3634 N N . GLU B 1 224 ? 5.773 28.219 23.562 1 96.5 224 GLU B N 1
ATOM 3635 C CA . GLU B 1 224 ? 6.16 29.578 23.25 1 96.5 224 GLU B CA 1
ATOM 3636 C C . GLU B 1 224 ? 5.035 30.328 22.531 1 96.5 224 GLU B C 1
ATOM 3638 O O . GLU B 1 224 ? 4.785 31.5 22.797 1 96.5 224 GLU B O 1
ATOM 3643 N N . TYR B 1 225 ? 4.402 29.641 21.688 1 94.81 225 TYR B N 1
ATOM 3644 C CA . TYR B 1 225 ? 3.279 30.234 20.984 1 94.81 225 TYR B CA 1
ATOM 3645 C C . TYR B 1 225 ? 2.139 30.562 21.938 1 94.81 225 TYR B C 1
ATOM 3647 O O . TYR B 1 225 ? 1.555 31.656 21.875 1 94.81 225 TYR B O 1
ATOM 3655 N N . ALA B 1 226 ? 1.842 29.656 22.766 1 92.44 226 ALA B N 1
ATOM 3656 C CA . ALA B 1 226 ? 0.787 29.875 23.766 1 92.44 226 ALA B CA 1
ATOM 3657 C C . ALA B 1 226 ? 1.119 31.047 24.672 1 92.44 226 ALA B C 1
ATOM 3659 O O . ALA B 1 226 ? 0.242 31.844 25.016 1 92.44 226 ALA B O 1
ATOM 3660 N N . ALA B 1 227 ? 2.336 31.094 25.047 1 94.5 227 ALA B N 1
ATOM 3661 C CA . ALA B 1 227 ? 2.785 32.188 25.906 1 94.5 227 ALA B CA 1
ATOM 3662 C C . ALA B 1 227 ? 2.611 33.531 25.203 1 94.5 227 ALA B C 1
ATOM 3664 O O . ALA B 1 227 ? 2.158 34.531 25.797 1 94.5 227 ALA B O 1
ATOM 3665 N N . PHE B 1 228 ? 2.93 33.531 23.984 1 93.19 228 PHE B N 1
ATOM 3666 C CA . PHE B 1 228 ? 2.764 34.781 23.219 1 93.19 228 PHE B CA 1
ATOM 3667 C C . PHE B 1 228 ? 1.293 35.156 23.125 1 93.19 228 PHE B C 1
ATOM 3669 O O . PHE B 1 228 ? 0.947 36.344 23.266 1 93.19 228 PHE B O 1
ATOM 3676 N N . ARG B 1 229 ? 0.504 34.188 22.844 1 89 229 ARG B N 1
ATOM 3677 C CA . ARG B 1 229 ? -0.927 34.469 22.734 1 89 229 ARG B CA 1
ATOM 3678 C C . ARG B 1 229 ? -1.464 35.094 24.031 1 89 229 ARG B C 1
ATOM 3680 O O . ARG B 1 229 ? -2.234 36.031 23.984 1 89 229 ARG B O 1
ATOM 3687 N N . THR B 1 230 ? -1.062 34.562 25.125 1 88.75 230 THR B N 1
ATOM 3688 C CA . THR B 1 230 ? -1.477 35.094 26.422 1 88.75 230 THR B CA 1
ATOM 3689 C C . THR B 1 230 ? -0.962 36.531 26.625 1 88.75 230 THR B C 1
ATOM 3691 O O . THR B 1 230 ? -1.706 37.406 27.062 1 88.75 230 THR B O 1
ATOM 3694 N N . GLU B 1 231 ? 0.264 36.688 26.281 1 89.81 231 GLU B N 1
ATOM 3695 C CA . GLU B 1 231 ? 0.887 38 26.391 1 89.81 231 GLU B CA 1
ATOM 3696 C C . GLU B 1 231 ? 0.164 39.031 25.516 1 89.81 231 GLU B C 1
ATOM 3698 O O . GLU B 1 231 ? -0.11 40.125 25.969 1 89.81 231 GLU B O 1
ATOM 3703 N N . PHE B 1 232 ? -0.082 38.625 24.359 1 88.25 232 PHE B N 1
ATOM 3704 C CA . PHE B 1 232 ? -0.721 39.531 23.422 1 88.25 232 PHE B CA 1
ATOM 3705 C C . PHE B 1 232 ? -2.129 39.906 23.891 1 88.25 232 PHE B C 1
ATOM 3707 O O . PHE B 1 232 ? -2.545 41.062 23.797 1 88.25 232 PHE B O 1
ATOM 3714 N N . MET B 1 233 ? -2.852 38.969 24.422 1 83.81 233 MET B N 1
ATOM 3715 C CA . MET B 1 233 ? -4.207 39.219 24.906 1 83.81 233 MET B CA 1
ATOM 3716 C C . MET B 1 233 ? -4.191 40.156 26.109 1 83.81 233 MET B C 1
ATOM 3718 O O . MET B 1 233 ? -5.035 41.062 26.203 1 83.81 233 MET B O 1
ATOM 3722 N N . ALA B 1 234 ? -3.295 39.906 26.953 1 85.69 234 ALA B N 1
ATOM 3723 C CA . ALA B 1 2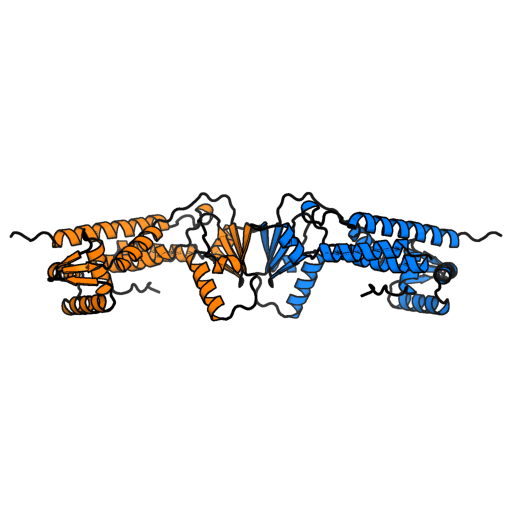34 ? -3.158 40.781 28.109 1 85.69 234 ALA B CA 1
ATOM 3724 C C . ALA B 1 234 ? -2.83 42.219 27.672 1 85.69 234 ALA B C 1
ATOM 3726 O O . ALA B 1 234 ? -3.379 43.156 28.203 1 85.69 234 ALA B O 1
ATOM 3727 N N . PHE B 1 235 ? -1.973 42.312 26.719 1 86.56 235 PHE B N 1
ATOM 3728 C CA . PHE B 1 235 ? -1.582 43.594 26.156 1 86.56 235 PHE B CA 1
ATOM 3729 C C . PHE B 1 235 ? -2.783 44.312 25.547 1 86.56 235 PHE B C 1
ATOM 3731 O O . PHE B 1 235 ? -3.023 45.5 25.844 1 86.56 235 PHE B O 1
ATOM 3738 N N . ALA B 1 236 ? -3.559 43.594 24.766 1 82.62 236 ALA B N 1
ATOM 3739 C CA . ALA B 1 236 ? -4.719 44.156 24.094 1 82.62 236 ALA B CA 1
ATOM 3740 C C . ALA B 1 236 ? -5.789 44.594 25.109 1 82.62 236 ALA B C 1
ATOM 3742 O O . ALA B 1 236 ? -6.426 45.625 24.938 1 82.62 236 ALA B O 1
ATOM 3743 N N . GLU B 1 237 ? -5.98 43.844 26.141 1 80.81 237 GLU B N 1
ATOM 3744 C CA . GLU B 1 237 ? -6.957 44.156 27.188 1 80.81 237 GLU B CA 1
ATOM 3745 C C . GLU B 1 237 ? -6.582 45.438 27.938 1 80.81 237 GLU B C 1
ATOM 3747 O O . GLU B 1 237 ? -7.457 46.219 28.312 1 80.81 237 GLU B O 1
ATOM 3752 N N . GLN B 1 238 ? -5.371 45.625 28.172 1 83.12 238 GLN B N 1
ATOM 3753 C CA . GLN B 1 238 ? -4.887 46.781 28.891 1 83.12 238 GLN B CA 1
ATOM 3754 C C . GLN B 1 238 ? -5.168 48.062 28.094 1 83.12 238 GLN B C 1
ATOM 3756 O O . GLN B 1 238 ? -5.375 49.125 28.688 1 83.12 238 GLN B O 1
ATOM 3761 N N . LEU B 1 239 ? -5.168 47.906 26.797 1 81.62 239 LEU B N 1
ATOM 3762 C CA . LEU B 1 239 ? -5.43 49.062 25.969 1 81.62 239 LEU B CA 1
ATOM 3763 C C . LEU B 1 239 ? -6.922 49.375 25.938 1 81.62 239 LEU B C 1
ATOM 3765 O O . LEU B 1 239 ? -7.316 50.469 25.516 1 81.62 239 LEU B O 1
ATOM 3769 N N . LEU B 1 240 ? -7.848 48.438 26.25 1 73.12 240 LEU B N 1
ATOM 3770 C CA . LEU B 1 240 ? -9.289 48.656 26.297 1 73.12 240 LEU B CA 1
ATOM 3771 C C . LEU B 1 240 ? -9.672 49.5 27.516 1 73.12 240 LEU B C 1
ATOM 3773 O O . LEU B 1 240 ? -10.68 50.188 27.484 1 73.12 240 LEU B O 1
ATOM 3777 N N . VAL B 1 241 ? -9.055 49.406 28.688 1 61.81 241 VAL B N 1
ATOM 3778 C CA . VAL B 1 241 ? -9.414 50.125 29.906 1 61.81 241 VAL B CA 1
ATOM 3779 C C . VAL B 1 241 ? -9.086 51.625 29.766 1 61.81 241 VAL B C 1
ATOM 3781 O O . VAL B 1 241 ? -7.953 51.969 29.438 1 61.81 241 VAL B O 1
ATOM 3784 N N . PRO B 1 242 ? -10.109 52.5 29.547 1 54.28 242 PRO B N 1
ATOM 3785 C CA . PRO B 1 242 ? -9.93 53.969 29.484 1 54.28 242 PRO B CA 1
ATOM 3786 C C . PRO B 1 242 ? -8.93 54.469 30.516 1 54.28 242 PRO B C 1
ATOM 3788 O O . PRO B 1 242 ? -8.875 53.969 31.641 1 54.28 242 PRO B O 1
ATOM 3791 N N . SER B 1 243 ? -7.672 54.844 30.047 1 44.31 243 SER B N 1
ATOM 3792 C CA . SER B 1 243 ? -6.859 55.625 30.969 1 44.31 243 SER B CA 1
ATOM 3793 C C . SER B 1 243 ? -7.703 56.656 31.703 1 44.31 243 SER B C 1
ATOM 3795 O O . SER B 1 243 ? -8.32 57.531 31.078 1 44.31 243 SER B O 1
ATOM 3797 N N . GLU B 1 244 ? -8.477 56.375 32.625 1 39.97 244 GLU B N 1
ATOM 3798 C CA . GLU B 1 244 ? -8.977 57.469 33.469 1 39.97 244 GLU B CA 1
ATOM 3799 C C . GLU B 1 244 ? -7.844 58.375 33.938 1 39.97 244 GLU B C 1
ATOM 3801 O O . GLU B 1 244 ? -8.062 59.312 34.719 1 39.97 244 GLU B O 1
ATOM 3806 N N . ALA B 1 245 ? -6.746 58.688 33.281 1 39.31 245 ALA B N 1
ATOM 3807 C CA . ALA B 1 245 ? -6.098 59.906 33.781 1 39.31 245 ALA B CA 1
ATOM 3808 C C . ALA B 1 245 ? -6.816 61.156 33.25 1 39.31 245 ALA B C 1
ATOM 3810 O O . ALA B 1 245 ? -7.266 61.188 32.094 1 39.31 245 ALA B O 1
#

Organism: Nocardia brasiliensis (strain ATCC 700358 / HUJEG-1) (NCBI:txid1133849)

Radius of gyration: 36.36 Å; Cα contacts (8 Å, |Δi|>4): 581; chains: 2; bounding box: 46×125×71 Å